Protein 4S3I (pdb70)

Nearest PDB structures (foldseek):
  5fxt-assembly1_A  TM=1.000E+00  e=2.905E-71  Helicobacter pylori 26695
  5fve-assembly1_A-2  TM=1.001E+00  e=8.402E-70  Helicobacter pylori 26695
  5g48-assembly2_A-3  TM=9.971E-01  e=5.747E-70  Helicobacter pylori 26695
  5frq-assembly1_B  TM=9.835E-01  e=3.473E-67  Helicobacter pylori 26695
  5frq-assembly1_A  TM=9.800E-01  e=6.358E-65  Helicobacter pylori 26695

Organism: Helicobacter pylori (strain ATCC 700392 / 26695) (NCBI:txid85962)

Radius of gyration: 34.5 Å; Cα contacts (8 Å, |Δi|>4): 1762; chains: 2; bounding box: 101×68×100 Å

CATH classification: 3.10.150.10

Foldseek 3Di:
DKFKAFLVQVLVVLVLQCLQAPCPDQVDCSQKWKWWDDDQKIWTKHHDPFKIKIFIDGTPGDDDTDIWMFRSVVVNVVSVPDDRDMWMWDDDVQWIWIDDVPDIDITGTDDCVVPDDDDDDDFQKKFWFAFQAVLLLLVLALVAACLVDPDQQLQFWKWKAQQVQQKTKIWHHDVQKIKIFIHGPTNMDGNDRIDMFTGGSSVSVSCNVPDGGGWMWTDRNAKIWIDDPTMIIMGGTGDDDDDPPVVQDDPAFPFKDKFFLVVLLVQLVQQVVFAQKWKWKDDFFKIKIKHDHGDPPDITIDMDTRPRTGPHPDIDIAMAGSVVSNSQSVSADERIWMWTHHHNQDKIKIWYDPQVDDDDRHTTMMMIGGTDDD/DKFKAFLVQVLVVLVLQCLQAPCPDQVDCSQKWKWWDDPQKIWTKHHDPFKIKIFIDGTPGDDDTDIWMFRSVVVNVVSVPDDRDMWMWDDDPQWIWIDDVPDIDITGTDDCVVPDDDDDDDFQKKFWFAFQAPLLLLVLALVAACLVQPDQQLQFWKWKAAQVQQKTKIWHHDVQKIKIFIHGPTNMDGNDRMDMFTGGSSVSVSCNVPDGGGWMWTHRNAKIWIDDPTMIIMGGTGDDDDPPPVVQDDPAFPFKDKFFLVVLLVQLVQQVVFAQKWKWKDDQFKIKIKHDHGDDVDITIDMDTRPHTGPHPDIAIAMAGSVVVNSQSVSADARIWMWTHHHNQGKIKIWYDPQVDDDDRHTTMMMIGGTDDD

GO terms:
  GO:0042802 identical protein binding (F, IPI)
  GO:0005515 protein binding (F, IPI)

Sequence (748 aa):
MKISVSKNDLENALRYLQAFLDKKDASSIASHIHLEVIKEKLFLKASDSDIGLKSYIFTQSSDKEGVGTINGKKFLDIISCLKDSNIILETKDDSLAIKQNNKSSFKLPMFDADEFPEFPVIDPKVSIEVNAPFLVDAFKKIAPVIEQTSHKRELAGILMQFDQKHQTLSVVGTDTKRLSYTQLEKISIHSTEEDISCILPKRALLEILKLFYENFSFKSDGMLAVIENEMHTFFTKLIDGNYPDYQKILPKEYISSFTLGKEEFKESIKLCSSLSSTIKLTLEKNNALFESLDSEHSETAKTSVEIEKGLDIEKAFHLGVNAKFFLEALNALGTTQFVLRCNEPSSPFLIQESLDEKQSHLNAKISTLMMPITLMKISVSKNDLENALRYLQAFLDKKDASSIASHIHLEVIKEKLFLKASDSDIGLKSYIFTQSSDKEGVGTINGKKFLDIISCLKDSNIILETKDDSLAIKQNNKSSFKLPMFDADEFPEFPVIDPKVSIEVNAPFLVDAFKKIAPVIEQTSHKRELAGILMQFDQKHQTLSVVGTDTKRLSYTQLEKISIHSTEEDISCILPKRALLEILKLFYENFSFKSDGMLAVIENEMHTFFTKLIDGNYPDYQKILPKEYISSFTLGKEEFKESIKLCSSLSSTIKLTLEKNNALFESLDSEHSETAKTSVEIEKGLDIEKAFHLGVNAKFFLEALNALGTTQFVLRCNEPSSPFLIQESLDEKQSHLNAKISTLMMPITL

Structure (mmCIF, N/CA/C/O backbone):
data_4S3I
#
_entry.id   4S3I
#
_cell.length_a   82.502
_cell.length_b   65.474
_cell.length_c   88.900
_cell.angle_alpha   90.00
_cell.angle_beta   116.03
_cell.angle_gamma   90.00
#
_symmetry.space_group_name_H-M   'P 1 2 1'
#
loop_
_entity.id
_entity.type
_entity.pdbx_description
1 polymer 'DNA polymerase III subunit beta'
2 water water
#
loop_
_atom_site.group_PDB
_atom_site.id
_atom_site.type_symbol
_atom_site.label_atom_id
_atom_site.label_alt_id
_atom_site.label_comp_id
_atom_site.label_asym_id
_atom_site.label_entity_id
_atom_site.label_seq_id
_atom_site.pdbx_PDB_ins_code
_atom_site.Cartn_x
_atom_site.Cartn_y
_atom_site.Cartn_z
_atom_site.occupancy
_atom_site.B_iso_or_equiv
_atom_site.auth_seq_id
_atom_site.auth_comp_id
_atom_site.auth_asym_id
_atom_site.auth_atom_id
_atom_site.pdbx_PDB_model_num
ATOM 1 N N . MET A 1 3 ? 74.011 65.606 -22.816 1.00 36.43 1 MET A N 1
ATOM 2 C CA . MET A 1 3 ? 73.505 64.474 -22.041 1.00 34.88 1 MET A CA 1
ATOM 3 C C . MET A 1 3 ? 72.691 63.527 -22.906 1.00 38.65 1 MET A C 1
ATOM 4 O O . MET A 1 3 ? 71.920 63.967 -23.755 1.00 34.71 1 MET A O 1
ATOM 9 N N . LYS A 1 4 ? 72.832 62.227 -22.674 1.00 35.87 2 LYS A N 1
ATOM 10 C CA . LYS A 1 4 ? 71.972 61.253 -23.348 1.00 35.62 2 LYS A CA 1
ATOM 11 C C . LYS A 1 4 ? 71.958 59.941 -22.562 1.00 35.03 2 LYS A C 1
ATOM 12 O O . LYS A 1 4 ? 73.002 59.284 -22.398 1.00 37.44 2 LYS A O 1
ATOM 18 N N . ILE A 1 5 ? 70.787 59.588 -22.042 1.00 34.35 3 ILE A N 1
ATOM 19 C CA . ILE A 1 5 ? 70.615 58.401 -21.222 1.00 34.32 3 ILE A CA 1
ATOM 20 C C . ILE A 1 5 ? 69.216 57.820 -21.420 1.00 34.07 3 ILE A C 1
ATOM 21 O O . ILE A 1 5 ? 68.343 58.458 -22.019 1.00 33.83 3 ILE A O 1
ATOM 26 N N . SER A 1 6 ? 68.989 56.622 -20.887 1.00 34.18 4 SER A N 1
ATOM 27 C CA . SER A 1 6 ? 67.637 56.109 -20.756 1.00 37.01 4 SER A CA 1
ATOM 28 C C . SER A 1 6 ? 67.473 55.711 -19.310 1.00 35.04 4 SER A C 1
ATOM 29 O O . SER A 1 6 ? 68.441 55.266 -18.673 1.00 36.80 4 SER A O 1
ATOM 32 N N . VAL A 1 7 ? 66.269 55.899 -18.775 1.00 33.07 5 VAL A N 1
ATOM 33 C CA . VAL A 1 7 ? 65.988 55.547 -17.392 1.00 32.72 5 VAL A CA 1
ATOM 34 C C . VAL A 1 7 ? 64.658 54.827 -17.268 1.00 33.70 5 VAL A C 1
ATOM 35 O O . VAL A 1 7 ? 63.842 54.823 -18.197 1.00 35.40 5 VAL A O 1
ATOM 39 N N . SER A 1 8 ? 64.446 54.224 -16.106 1.00 32.48 6 SER A N 1
ATOM 40 C CA . SER A 1 8 ? 63.184 53.587 -15.796 1.00 33.17 6 SER A CA 1
ATOM 41 C C . SER A 1 8 ? 62.147 54.657 -15.455 1.00 35.44 6 SER A C 1
ATOM 42 O O . SER A 1 8 ? 62.411 55.555 -14.653 1.00 37.90 6 SER A O 1
ATOM 45 N N . LYS A 1 9 ? 60.969 54.551 -16.060 1.00 36.63 7 LYS A N 1
ATOM 46 C CA . LYS A 1 9 ? 59.882 55.497 -15.823 1.00 31.29 7 LYS A CA 1
ATOM 47 C C . LYS A 1 9 ? 59.539 55.601 -14.338 1.00 30.79 7 LYS A C 1
ATOM 48 O O . LYS A 1 9 ? 59.422 56.696 -13.785 1.00 30.30 7 LYS A O 1
ATOM 54 N N . ASN A 1 10 ? 59.370 54.458 -13.685 1.00 30.96 8 ASN A N 1
ATOM 55 C CA . ASN A 1 10 ? 58.978 54.473 -12.282 1.00 38.18 8 ASN A CA 1
ATOM 56 C C . ASN A 1 10 ? 60.058 55.009 -11.344 1.00 34.42 8 ASN A C 1
ATOM 57 O O . ASN A 1 10 ? 59.744 55.703 -10.370 1.00 33.70 8 ASN A O 1
ATOM 62 N N . ASP A 1 11 ? 61.318 54.691 -11.629 1.00 32.74 9 ASP A N 1
ATOM 63 C CA . ASP A 1 11 ? 62.430 55.242 -10.860 1.00 30.38 9 ASP A CA 1
ATOM 64 C C . ASP A 1 11 ? 62.439 56.761 -10.999 1.00 29.98 9 ASP A C 1
ATOM 65 O O . ASP A 1 11 ? 62.558 57.501 -10.020 1.00 29.61 9 ASP A O 1
ATOM 70 N N . LEU A 1 12 ? 62.308 57.217 -12.234 1.00 30.14 10 LEU A N 1
ATOM 71 C CA . LEU A 1 12 ? 62.345 58.650 -12.516 1.00 29.90 10 LEU A CA 1
ATOM 72 C C . LEU A 1 12 ? 61.167 59.348 -11.828 1.00 29.43 10 LEU A C 1
ATOM 73 O O . LEU A 1 12 ? 61.350 60.339 -11.111 1.00 29.16 10 LEU A O 1
ATOM 78 N N . GLU A 1 13 ? 59.965 58.812 -12.020 1.00 29.41 11 GLU A N 1
ATOM 79 C CA . GLU A 1 13 ? 58.763 59.422 -11.447 1.00 29.06 11 GLU A CA 1
ATOM 80 C C . GLU A 1 13 ? 58.875 59.541 -9.928 1.00 28.68 11 GLU A C 1
ATOM 81 O O . GLU A 1 13 ? 58.620 60.606 -9.358 1.00 28.40 11 GLU A O 1
ATOM 87 N N . ASN A 1 14 ? 59.274 58.453 -9.276 1.00 28.74 12 ASN A N 1
ATOM 88 C CA . ASN A 1 14 ? 59.505 58.477 -7.836 1.00 33.58 12 ASN A CA 1
ATOM 89 C C . ASN A 1 14 ? 60.510 59.549 -7.413 1.00 28.48 12 ASN A C 1
ATOM 90 O O . ASN A 1 14 ? 60.263 60.305 -6.469 1.00 29.34 12 ASN A O 1
ATOM 95 N N . ALA A 1 15 ? 61.639 59.619 -8.107 1.00 28.67 13 ALA A N 1
ATOM 96 C CA . ALA A 1 15 ? 62.627 60.638 -7.784 1.00 28.70 13 ALA A CA 1
ATOM 97 C C . ALA A 1 15 ? 62.030 62.045 -7.927 1.00 28.51 13 ALA A C 1
ATOM 98 O O . ALA A 1 15 ? 62.230 62.907 -7.069 1.00 28.39 13 ALA A O 1
ATOM 100 N N . LEU A 1 16 ? 61.286 62.269 -9.005 1.00 28.88 14 LEU A N 1
ATOM 101 C CA . LEU A 1 16 ? 60.677 63.579 -9.242 1.00 28.51 14 LEU A CA 1
ATOM 102 C C . LEU A 1 16 ? 59.638 63.932 -8.179 1.00 28.17 14 LEU A C 1
ATOM 103 O O . LEU A 1 16 ? 59.499 65.100 -7.787 1.00 28.15 14 LEU A O 1
ATOM 108 N N . ARG A 1 17 ? 58.913 62.927 -7.706 1.00 27.97 15 ARG A N 1
ATOM 109 C CA . ARG A 1 17 ? 57.907 63.187 -6.677 1.00 28.00 15 ARG A CA 1
ATOM 110 C C . ARG A 1 17 ? 58.530 63.742 -5.399 1.00 27.52 15 ARG A C 1
ATOM 111 O O . ARG A 1 17 ? 58.035 64.720 -4.830 1.00 30.11 15 ARG A O 1
ATOM 119 N N . TYR A 1 18 ? 59.629 63.137 -4.968 1.00 27.58 16 TYR A N 1
ATOM 120 C CA . TYR A 1 18 ? 60.318 63.604 -3.775 1.00 27.53 16 TYR A CA 1
ATOM 121 C C . TYR A 1 18 ? 60.829 65.016 -3.930 1.00 31.70 16 TYR A C 1
ATOM 122 O O . TYR A 1 18 ? 60.894 65.767 -2.960 1.00 28.52 16 TYR A O 1
ATOM 131 N N . LEU A 1 19 ? 61.213 65.369 -5.152 1.00 28.02 17 LEU A N 1
ATOM 132 C CA . LEU A 1 19 ? 61.870 66.644 -5.392 1.00 28.35 17 LEU A CA 1
ATOM 133 C C . LEU A 1 19 ? 60.909 67.827 -5.456 1.00 28.38 17 LEU A C 1
ATOM 134 O O . LEU A 1 19 ? 61.336 68.977 -5.353 1.00 28.70 17 LEU A O 1
ATOM 139 N N . GLN A 1 20 ? 59.617 67.549 -5.617 1.00 28.13 18 GLN A N 1
ATOM 140 C CA . GLN A 1 20 ? 58.640 68.622 -5.820 1.00 28.26 18 GLN A CA 1
ATOM 141 C C . GLN A 1 20 ? 58.641 69.615 -4.659 1.00 40.36 18 GLN A C 1
ATOM 142 O O . GLN A 1 20 ? 58.525 70.821 -4.866 1.00 29.40 18 GLN A O 1
ATOM 148 N N . ALA A 1 21 ? 58.819 69.109 -3.440 1.00 28.07 19 ALA A N 1
ATOM 149 C CA . ALA A 1 21 ? 58.703 69.949 -2.250 1.00 32.35 19 ALA A CA 1
ATOM 150 C C . ALA A 1 21 ? 59.826 70.961 -2.130 1.00 32.66 19 ALA A C 1
ATOM 151 O O . ALA A 1 21 ? 59.766 71.872 -1.302 1.00 29.78 19 ALA A O 1
ATOM 153 N N . PHE A 1 22 ? 60.862 70.801 -2.950 1.00 31.76 20 PHE A N 1
ATOM 154 C CA . PHE A 1 22 ? 62.039 71.656 -2.858 1.00 29.39 20 PHE A CA 1
ATOM 155 C C . PHE A 1 22 ? 62.108 72.662 -3.994 1.00 33.06 20 PHE A C 1
ATOM 156 O O . PHE A 1 22 ? 63.134 73.305 -4.191 1.00 32.33 20 PHE A O 1
ATOM 164 N N . LEU A 1 23 ? 61.012 72.792 -4.732 1.00 35.53 21 LEU A N 1
ATOM 165 C CA . LEU A 1 23 ? 60.937 73.740 -5.839 1.00 33.06 21 LEU A CA 1
ATOM 166 C C . LEU A 1 23 ? 59.966 74.855 -5.502 1.00 33.08 21 LEU A C 1
ATOM 167 O O . LEU A 1 23 ? 58.924 74.613 -4.883 1.00 30.24 21 LEU A O 1
ATOM 172 N N . ASP A 1 24 ? 60.294 76.071 -5.914 1.00 31.27 22 ASP A N 1
ATOM 173 C CA . ASP A 1 24 ? 59.313 77.134 -5.901 1.00 31.70 22 ASP A CA 1
ATOM 174 C C . ASP A 1 24 ? 58.623 77.065 -7.254 1.00 32.51 22 ASP A C 1
ATOM 175 O O . ASP A 1 24 ? 59.181 77.507 -8.261 1.00 32.19 22 ASP A O 1
ATOM 180 N N . LYS A 1 25 ? 57.428 76.485 -7.280 1.00 31.34 23 LYS A N 1
ATOM 181 C CA . LYS A 1 25 ? 56.819 76.050 -8.537 1.00 31.29 23 LYS A CA 1
ATOM 182 C C . LYS A 1 25 ? 56.009 77.102 -9.298 1.00 33.21 23 LYS A C 1
ATOM 183 O O . LYS A 1 25 ? 55.722 76.914 -10.481 1.00 32.07 23 LYS A O 1
ATOM 189 N N . LYS A 1 26 ? 55.653 78.204 -8.641 1.00 32.46 24 LYS A N 1
ATOM 190 C CA . LYS A 1 26 ? 54.680 79.144 -9.219 1.00 36.64 24 LYS A CA 1
ATOM 191 C C . LYS A 1 26 ? 55.220 79.993 -10.359 1.00 37.38 24 LYS A C 1
ATOM 192 O O . LYS A 1 26 ? 54.498 80.291 -11.313 1.00 34.28 24 LYS A O 1
ATOM 198 N N . ASP A 1 27 ? 56.485 80.382 -10.257 1.00 34.10 25 ASP A N 1
ATOM 199 C CA . ASP A 1 27 ? 57.122 81.142 -11.329 1.00 34.81 25 ASP A CA 1
ATOM 200 C C . ASP A 1 27 ? 58.058 80.204 -12.092 1.00 34.35 25 ASP A C 1
ATOM 201 O O . ASP A 1 27 ? 59.183 79.955 -11.673 1.00 34.18 25 ASP A O 1
ATOM 206 N N . ALA A 1 28 ? 57.575 79.680 -13.213 1.00 34.21 26 ALA A N 1
ATOM 207 C CA . ALA A 1 28 ? 58.343 78.704 -13.985 1.00 33.79 26 ALA A CA 1
ATOM 208 C C . ALA A 1 28 ? 59.503 79.353 -14.723 1.00 34.39 26 ALA A C 1
ATOM 209 O O . ALA A 1 28 ? 60.369 78.658 -15.236 1.00 34.14 26 ALA A O 1
ATOM 211 N N . SER A 1 29 ? 59.521 80.679 -14.782 1.00 35.24 27 SER A N 1
ATOM 212 C CA . SER A 1 29 ? 60.611 81.381 -15.452 1.00 35.92 27 SER A CA 1
ATOM 213 C C . SER A 1 29 ? 61.851 81.529 -14.545 1.00 35.99 27 SER A C 1
ATOM 214 O O . SER A 1 29 ? 62.907 82.012 -14.981 1.00 36.55 27 SER A O 1
ATOM 217 N N . SER A 1 30 ? 61.726 81.107 -13.287 1.00 35.48 28 SER A N 1
ATOM 218 C CA . SER A 1 30 ? 62.843 81.199 -12.334 1.00 35.57 28 SER A CA 1
ATOM 219 C C . SER A 1 30 ? 63.544 79.858 -12.170 1.00 34.80 28 SER A C 1
ATOM 220 O O . SER A 1 30 ? 62.886 78.818 -12.107 1.00 34.03 28 SER A O 1
ATOM 223 N N . ILE A 1 31 ? 64.872 79.886 -12.053 1.00 35.09 29 ILE A N 1
ATOM 224 C CA . ILE A 1 31 ? 65.622 78.647 -11.874 1.00 34.50 29 ILE A CA 1
ATOM 225 C C . ILE A 1 31 ? 65.228 77.946 -10.570 1.00 33.83 29 ILE A C 1
ATOM 226 O O . ILE A 1 31 ? 65.459 76.758 -10.415 1.00 33.23 29 ILE A O 1
ATOM 231 N N . ALA A 1 32 ? 64.611 78.678 -9.642 1.00 34.00 30 ALA A N 1
ATOM 232 C CA . ALA A 1 32 ? 64.108 78.044 -8.407 1.00 33.37 30 ALA A CA 1
ATOM 233 C C . ALA A 1 32 ? 63.021 77.005 -8.679 1.00 32.57 30 ALA A C 1
ATOM 234 O O . ALA A 1 32 ? 62.709 76.184 -7.808 1.00 31.98 30 ALA A O 1
ATOM 236 N N . SER A 1 33 ? 62.421 77.058 -9.868 1.00 32.63 31 SER A N 1
ATOM 237 C CA . SER A 1 33 ? 61.411 76.073 -10.258 1.00 32.01 31 SER A CA 1
ATOM 238 C C . SER A 1 33 ? 62.029 74.858 -10.960 1.00 31.64 31 SER A C 1
ATOM 239 O O . SER A 1 33 ? 61.306 73.951 -11.413 1.00 31.22 31 SER A O 1
ATOM 242 N N . HIS A 1 34 ? 63.362 74.849 -11.049 1.00 31.90 32 HIS A N 1
ATOM 243 C CA . HIS A 1 34 ? 64.088 73.861 -11.844 1.00 31.76 32 HIS A CA 1
ATOM 244 C C . HIS A 1 34 ? 64.870 72.825 -11.031 1.00 31.42 32 HIS A C 1
ATOM 245 O O . HIS A 1 34 ? 65.407 73.122 -9.958 1.00 31.52 32 HIS A O 1
ATOM 252 N N . ILE A 1 35 ? 64.950 71.622 -11.592 1.00 31.11 33 ILE A N 1
ATOM 253 C CA . ILE A 1 35 ? 65.784 70.556 -11.070 1.00 30.94 33 ILE A CA 1
ATOM 254 C C . ILE A 1 35 ? 67.085 70.492 -11.878 1.00 31.42 33 ILE A C 1
ATOM 255 O O . ILE A 1 35 ? 67.058 70.509 -13.112 1.00 31.60 33 ILE A O 1
ATOM 260 N N . HIS A 1 36 ? 68.218 70.440 -11.175 1.00 31.68 34 HIS A N 1
ATOM 261 C CA . HIS A 1 36 ? 69.525 70.281 -11.809 1.00 32.19 34 HIS A CA 1
ATOM 262 C C . HIS A 1 36 ? 69.733 68.789 -12.094 1.00 31.96 34 HIS A C 1
ATOM 263 O O . HIS A 1 36 ? 69.452 67.923 -11.244 1.00 31.58 34 HIS A O 1
ATOM 270 N N . LEU A 1 37 ? 70.211 68.483 -13.294 1.00 32.26 35 LEU A N 1
ATOM 271 C CA . LEU A 1 37 ? 70.433 67.095 -13.690 1.00 32.18 35 LEU A CA 1
ATOM 272 C C . LEU A 1 37 ? 71.915 66.903 -13.976 1.00 32.81 35 LEU A C 1
ATOM 273 O O . LEU A 1 37 ? 72.555 67.776 -14.571 1.00 33.30 35 LEU A O 1
ATOM 278 N N . GLU A 1 38 ? 72.462 65.763 -13.562 1.00 32.88 36 GLU A N 1
ATOM 279 C CA . GLU A 1 38 ? 73.857 65.447 -13.873 1.00 33.56 36 GLU A CA 1
ATOM 280 C C . GLU A 1 38 ? 74.038 63.958 -14.121 1.00 33.63 36 GLU A C 1
ATOM 281 O O . GLU A 1 38 ? 73.673 63.134 -13.280 1.00 33.34 36 GLU A O 1
ATOM 287 N N . VAL A 1 39 ? 74.587 63.611 -15.282 1.00 34.55 37 VAL A N 1
ATOM 288 C CA . VAL A 1 39 ? 74.852 62.208 -15.576 1.00 34.32 37 VAL A CA 1
ATOM 289 C C . VAL A 1 39 ? 76.325 61.954 -15.308 1.00 35.08 37 VAL A C 1
ATOM 290 O O . VAL A 1 39 ? 77.187 62.589 -15.913 1.00 39.62 37 VAL A O 1
ATOM 294 N N . ILE A 1 40 ? 76.600 61.051 -14.370 1.00 40.50 38 ILE A N 1
ATOM 295 C CA . ILE A 1 40 ? 77.964 60.661 -14.030 1.00 47.67 38 ILE A CA 1
ATOM 296 C C . ILE A 1 40 ? 78.057 59.139 -14.009 1.00 43.09 38 ILE A C 1
ATOM 297 O O . ILE A 1 40 ? 77.458 58.493 -13.143 1.00 37.74 38 ILE A O 1
ATOM 302 N N . LYS A 1 41 ? 78.805 58.575 -14.955 1.00 37.67 39 LYS A N 1
ATOM 303 C CA . LYS A 1 41 ? 78.908 57.122 -15.094 1.00 51.06 39 LYS A CA 1
ATOM 304 C C . LYS A 1 41 ? 77.520 56.500 -15.244 1.00 54.48 39 LYS A C 1
ATOM 305 O O . LYS A 1 41 ? 76.771 56.864 -16.153 1.00 61.25 39 LYS A O 1
ATOM 311 N N . GLU A 1 42 ? 77.158 55.583 -14.359 1.00 52.63 40 GLU A N 1
ATOM 312 C CA . GLU A 1 42 ? 75.860 54.936 -14.504 1.00 58.10 40 GLU A CA 1
ATOM 313 C C . GLU A 1 42 ? 74.784 55.498 -13.576 1.00 46.19 40 GLU A C 1
ATOM 314 O O . GLU A 1 42 ? 73.807 54.810 -13.280 1.00 43.06 40 GLU A O 1
ATOM 320 N N . LYS A 1 43 ? 74.958 56.740 -13.124 1.00 38.39 41 LYS A N 1
ATOM 321 C CA . LYS A 1 43 ? 73.947 57.394 -12.280 1.00 36.60 41 LYS A CA 1
ATOM 322 C C . LYS A 1 43 ? 73.416 58.677 -12.923 1.00 40.08 41 LYS A C 1
ATOM 323 O O . LYS A 1 43 ? 74.151 59.374 -13.637 1.00 34.19 41 LYS A O 1
ATOM 329 N N . LEU A 1 44 ? 72.137 58.971 -12.683 1.00 41.17 42 LEU A N 1
ATOM 330 C CA . LEU A 1 44 ? 71.575 60.301 -12.945 1.00 35.17 42 LEU A CA 1
ATOM 331 C C . LEU A 1 44 ? 71.275 60.942 -11.599 1.00 32.12 42 LEU A C 1
ATOM 332 O O . LEU A 1 44 ? 70.498 60.406 -10.816 1.00 31.73 42 LEU A O 1
ATOM 337 N N . PHE A 1 45 ? 71.912 62.070 -11.321 1.00 32.28 43 PHE A N 1
ATOM 338 C CA . PHE A 1 45 ? 71.647 62.816 -10.105 1.00 31.97 43 PHE A CA 1
ATOM 339 C C . PHE A 1 45 ? 70.663 63.932 -10.407 1.00 31.57 43 PHE A C 1
ATOM 340 O O . PHE A 1 45 ? 70.798 64.645 -11.405 1.00 31.78 43 PHE A O 1
ATOM 348 N N . LEU A 1 46 ? 69.686 64.078 -9.529 1.00 31.06 44 LEU A N 1
ATOM 349 C CA . LEU A 1 46 ? 68.670 65.103 -9.664 1.00 30.73 44 LEU A CA 1
ATOM 350 C C . LEU A 1 46 ? 68.704 65.891 -8.363 1.00 38.75 44 LEU A C 1
ATOM 351 O O . LEU A 1 46 ? 68.667 65.302 -7.275 1.00 35.19 44 LEU A O 1
ATOM 356 N N . LYS A 1 47 ? 68.830 67.211 -8.448 1.00 30.88 45 LYS A N 1
ATOM 357 C CA . LYS A 1 47 ? 68.839 67.991 -7.215 1.00 33.97 45 LYS A CA 1
ATOM 358 C C . LYS A 1 47 ? 68.051 69.290 -7.295 1.00 34.48 45 LYS A C 1
ATOM 359 O O . LYS A 1 47 ? 68.019 69.954 -8.332 1.00 33.15 45 LYS A O 1
ATOM 365 N N . ALA A 1 48 ? 67.398 69.619 -6.185 1.00 30.63 46 ALA A N 1
ATOM 366 C CA . ALA A 1 48 ? 66.636 70.855 -6.045 1.00 30.70 46 ALA A CA 1
ATOM 367 C C . ALA A 1 48 ? 66.983 71.457 -4.692 1.00 33.55 46 ALA A C 1
ATOM 368 O O . ALA A 1 48 ? 66.775 70.820 -3.653 1.00 31.01 46 ALA A O 1
ATOM 370 N N . SER A 1 49 ? 67.515 72.674 -4.697 1.00 31.55 47 SER A N 1
ATOM 371 C CA . SER A 1 49 ? 67.968 73.299 -3.460 1.00 39.86 47 SER A CA 1
ATOM 372 C C . SER A 1 49 ? 67.964 74.818 -3.553 1.00 47.60 47 SER A C 1
ATOM 373 O O . SER A 1 49 ? 67.960 75.389 -4.649 1.00 48.35 47 SER A O 1
ATOM 376 N N . ASP A 1 50 ? 67.962 75.466 -2.394 1.00 42.99 48 ASP A N 1
ATOM 377 C CA . ASP A 1 50 ? 68.252 76.889 -2.316 1.00 41.70 48 ASP A CA 1
ATOM 378 C C . ASP A 1 50 ? 69.196 77.104 -1.145 1.00 43.04 48 ASP A C 1
ATOM 379 O O . ASP A 1 50 ? 69.786 76.146 -0.645 1.00 47.32 48 ASP A O 1
ATOM 384 N N . SER A 1 51 ? 69.330 78.344 -0.697 1.00 41.55 49 SER A N 1
ATOM 385 C CA . SER A 1 51 ? 70.195 78.656 0.439 1.00 52.73 49 SER A CA 1
ATOM 386 C C . SER A 1 51 ? 69.742 77.961 1.734 1.00 53.78 49 SER A C 1
ATOM 387 O O . SER A 1 51 ? 70.557 77.680 2.614 1.00 56.64 49 SER A O 1
ATOM 390 N N . ASP A 1 52 ? 68.447 77.675 1.841 1.00 45.89 50 ASP A N 1
ATOM 391 C CA . ASP A 1 52 ? 67.863 77.244 3.108 1.00 47.46 50 ASP A CA 1
ATOM 392 C C . ASP A 1 52 ? 67.701 75.726 3.255 1.00 44.19 50 ASP A C 1
ATOM 393 O O . ASP A 1 52 ? 67.769 75.188 4.363 1.00 39.34 50 ASP A O 1
ATOM 398 N N . ILE A 1 53 ? 67.471 75.039 2.141 1.00 32.49 51 ILE A N 1
ATOM 399 C CA . ILE A 1 53 ? 67.122 73.624 2.187 1.00 31.67 51 ILE A CA 1
ATOM 400 C C . ILE A 1 53 ? 67.322 72.997 0.813 1.00 31.46 51 ILE A C 1
ATOM 401 O O . ILE A 1 53 ? 67.309 73.706 -0.202 1.00 31.76 51 ILE A O 1
ATOM 406 N N . GLY A 1 54 ? 67.505 71.678 0.766 1.00 31.02 52 GLY A N 1
ATOM 407 C CA . GLY A 1 54 ? 67.729 71.020 -0.504 1.00 30.89 52 GLY A CA 1
ATOM 408 C C . GLY A 1 54 ? 67.804 69.514 -0.439 1.00 30.45 52 GLY A C 1
ATOM 409 O O . GLY A 1 54 ? 68.052 68.926 0.623 1.00 30.38 52 GLY A O 1
ATOM 410 N N . LEU A 1 55 ? 67.576 68.892 -1.587 1.00 30.23 53 LEU A N 1
ATOM 411 C CA . LEU A 1 55 ? 67.595 67.446 -1.720 1.00 29.92 53 LEU A CA 1
ATOM 412 C C . LEU A 1 55 ? 68.394 67.088 -2.963 1.00 38.91 53 LEU A C 1
ATOM 413 O O . LEU A 1 55 ? 68.183 67.671 -4.035 1.00 31.82 53 LEU A O 1
ATOM 418 N N . LYS A 1 56 ? 69.313 66.137 -2.820 1.00 30.48 54 LYS A N 1
ATOM 419 C CA . LYS A 1 56 ? 70.031 65.581 -3.961 1.00 30.79 54 LYS A CA 1
ATOM 420 C C . LYS A 1 56 ? 69.810 64.071 -3.971 1.00 30.57 54 LYS A C 1
ATOM 421 O O . LYS A 1 56 ? 70.061 63.391 -2.971 1.00 31.60 54 LYS A O 1
ATOM 427 N N . SER A 1 57 ? 69.316 63.553 -5.089 1.00 30.42 55 SER A N 1
ATOM 428 C CA . SER A 1 57 ? 68.999 62.134 -5.207 1.00 30.29 55 SER A CA 1
ATOM 429 C C . SER A 1 57 ? 69.655 61.572 -6.455 1.00 33.31 55 SER A C 1
ATOM 430 O O . SER A 1 57 ? 70.110 62.330 -7.320 1.00 30.97 55 SER A O 1
ATOM 433 N N . TYR A 1 58 ? 69.697 60.248 -6.565 1.00 33.05 56 TYR A N 1
ATOM 434 C CA . TYR A 1 58 ? 70.122 59.633 -7.818 1.00 31.25 56 TYR A CA 1
ATOM 435 C C . TYR A 1 58 ? 69.245 58.445 -8.186 1.00 38.09 56 TYR A C 1
ATOM 436 O O . TYR A 1 58 ? 68.641 57.809 -7.315 1.00 32.46 56 TYR A O 1
ATOM 445 N N . ILE A 1 59 ? 69.183 58.154 -9.483 1.00 31.34 57 ILE A N 1
ATOM 446 C CA . ILE A 1 59 ? 68.697 56.868 -9.957 1.00 31.52 57 ILE A CA 1
ATOM 447 C C . ILE A 1 59 ? 69.756 56.295 -10.890 1.00 33.60 57 ILE A C 1
ATOM 448 O O . ILE A 1 59 ? 70.550 57.043 -11.472 1.00 32.47 57 ILE A O 1
ATOM 453 N N . PHE A 1 60 ? 69.780 54.970 -11.019 1.00 32.67 58 PHE A N 1
ATOM 454 C CA . PHE A 1 60 ? 70.698 54.330 -11.947 1.00 35.68 58 PHE A CA 1
ATOM 455 C C . PHE A 1 60 ? 70.131 54.496 -13.339 1.00 33.43 58 PHE A C 1
ATOM 456 O O . PHE A 1 60 ? 68.918 54.422 -13.528 1.00 35.30 58 PHE A O 1
ATOM 464 N N . THR A 1 61 ? 71.000 54.710 -14.315 1.00 33.90 59 THR A N 1
ATOM 465 C CA . THR A 1 61 ? 70.582 54.750 -15.710 1.00 39.68 59 THR A CA 1
ATOM 466 C C . THR A 1 61 ? 70.474 53.339 -16.284 1.00 45.20 59 THR A C 1
ATOM 467 O O . THR A 1 61 ? 71.245 52.450 -15.911 1.00 40.43 59 THR A O 1
ATOM 471 N N . GLN A 1 62 ? 69.511 53.141 -17.182 1.00 40.17 60 GLN A N 1
ATOM 472 C CA . GLN A 1 62 ? 69.394 51.891 -17.923 1.00 43.16 60 GLN A CA 1
ATOM 473 C C . GLN A 1 62 ? 70.457 51.826 -19.003 1.00 45.16 60 GLN A C 1
ATOM 474 O O . GLN A 1 62 ? 70.978 50.755 -19.319 1.00 50.68 60 GLN A O 1
ATOM 480 N N . SER A 1 63 ? 70.762 52.983 -19.579 1.00 41.24 61 SER A N 1
ATOM 481 C CA . SER A 1 63 ? 71.879 53.100 -20.498 1.00 43.63 61 SER A CA 1
ATOM 482 C C . SER A 1 63 ? 72.405 54.519 -20.413 1.00 48.83 61 SER A C 1
ATOM 483 O O . SER A 1 63 ? 71.721 55.420 -19.911 1.00 50.40 61 SER A O 1
ATOM 486 N N . SER A 1 64 ? 73.630 54.706 -20.886 1.00 38.46 62 SER A N 1
ATOM 487 C CA . SER A 1 64 ? 74.292 55.999 -20.814 1.00 41.25 62 SER A CA 1
ATOM 488 C C . SER A 1 64 ? 75.211 56.139 -22.019 1.00 46.53 62 SER A C 1
ATOM 489 O O . SER A 1 64 ? 76.151 55.359 -22.186 1.00 50.87 62 SER A O 1
ATOM 492 N N . ASP A 1 65 ? 74.934 57.126 -22.863 1.00 47.77 63 ASP A N 1
ATOM 493 C CA . ASP A 1 65 ? 75.713 57.327 -24.082 1.00 48.77 63 ASP A CA 1
ATOM 494 C C . ASP A 1 65 ? 76.568 58.574 -23.973 1.00 46.90 63 ASP A C 1
ATOM 495 O O . ASP A 1 65 ? 77.617 58.692 -24.615 1.00 47.69 63 ASP A O 1
ATOM 500 N N . LYS A 1 66 ? 76.108 59.515 -23.159 1.00 36.86 64 LYS A N 1
ATOM 501 C CA . LYS A 1 66 ? 76.752 60.822 -23.078 1.00 39.68 64 LYS A CA 1
ATOM 502 C C . LYS A 1 66 ? 76.536 61.449 -21.706 1.00 39.35 64 LYS A C 1
ATOM 503 O O . LYS A 1 66 ? 75.394 61.605 -21.256 1.00 36.45 64 LYS A O 1
ATOM 509 N N . GLU A 1 67 ? 77.639 61.795 -21.046 1.00 36.81 65 GLU A N 1
ATOM 510 C CA . GLU A 1 67 ? 77.605 62.400 -19.719 1.00 39.75 65 GLU A CA 1
ATOM 511 C C . GLU A 1 67 ? 77.591 63.931 -19.801 1.00 43.14 65 GLU A C 1
ATOM 512 O O . GLU A 1 67 ? 78.168 64.519 -20.719 1.00 36.89 65 GLU A O 1
ATOM 518 N N . GLY A 1 68 ? 76.927 64.571 -18.841 1.00 35.88 66 GLY A N 1
ATOM 519 C CA . GLY A 1 68 ? 76.858 66.023 -18.807 1.00 39.58 66 GLY A CA 1
ATOM 520 C C . GLY A 1 68 ? 75.797 66.534 -17.843 1.00 42.01 66 GLY A C 1
ATOM 521 O O . GLY A 1 68 ? 75.173 65.749 -17.120 1.00 34.72 66 GLY A O 1
ATOM 522 N N . VAL A 1 69 ? 75.584 67.850 -17.847 1.00 35.94 67 VAL A N 1
ATOM 523 C CA . VAL A 1 69 ? 74.650 68.480 -16.915 1.00 36.99 67 VAL A CA 1
ATOM 524 C C . VAL A 1 69 ? 73.593 69.294 -17.653 1.00 35.93 67 VAL A C 1
ATOM 525 O O . VAL A 1 69 ? 73.804 69.694 -18.799 1.00 34.87 67 VAL A O 1
ATOM 529 N N . GLY A 1 70 ? 72.470 69.549 -16.987 1.00 33.96 68 GLY A N 1
ATOM 530 C CA . GLY A 1 70 ? 71.404 70.385 -17.524 1.00 33.80 68 GLY A CA 1
ATOM 531 C C . GLY A 1 70 ? 70.404 70.715 -16.420 1.00 34.16 68 GLY A C 1
ATOM 532 O O . GLY A 1 70 ? 70.615 70.338 -15.269 1.00 33.11 68 GLY A O 1
ATOM 533 N N . THR A 1 71 ? 69.329 71.431 -16.753 1.00 33.19 69 THR A N 1
ATOM 534 C CA . THR A 1 71 ? 68.268 71.734 -15.778 1.00 32.77 69 THR A CA 1
ATOM 535 C C . THR A 1 71 ? 66.932 71.628 -16.472 1.00 34.02 69 THR A C 1
ATOM 536 O O . THR A 1 71 ? 66.866 71.732 -17.693 1.00 32.78 69 THR A O 1
ATOM 540 N N . ILE A 1 72 ? 65.863 71.467 -15.697 1.00 32.01 70 ILE A N 1
ATOM 541 C CA . ILE A 1 72 ? 64.532 71.351 -16.264 1.00 31.79 70 ILE A CA 1
ATOM 542 C C . ILE A 1 72 ? 63.505 71.735 -15.204 1.00 31.49 70 ILE A C 1
ATOM 543 O O . ILE A 1 72 ? 63.718 71.501 -14.008 1.00 31.22 70 ILE A O 1
ATOM 548 N N . ASN A 1 73 ? 62.408 72.346 -15.645 1.00 31.60 71 ASN A N 1
ATOM 549 C CA . ASN A 1 73 ? 61.297 72.663 -14.751 1.00 31.37 71 ASN A CA 1
ATOM 550 C C . ASN A 1 73 ? 60.762 71.387 -14.101 1.00 30.76 71 ASN A C 1
ATOM 551 O O . ASN A 1 73 ? 60.265 70.492 -14.787 1.00 30.61 71 ASN A O 1
ATOM 556 N N . GLY A 1 74 ? 60.876 71.303 -12.781 1.00 30.47 72 GLY A N 1
ATOM 557 C CA . GLY A 1 74 ? 60.536 70.080 -12.064 1.00 29.94 72 GLY A CA 1
ATOM 558 C C . GLY A 1 74 ? 59.066 69.700 -12.097 1.00 29.71 72 GLY A C 1
ATOM 559 O O . GLY A 1 74 ? 58.716 68.521 -12.133 1.00 29.43 72 GLY A O 1
ATOM 560 N N . LYS A 1 75 ? 58.190 70.695 -12.081 1.00 29.92 73 LYS A N 1
ATOM 561 C CA . LYS A 1 75 ? 56.755 70.391 -12.064 1.00 29.78 73 LYS A CA 1
ATOM 562 C C . LYS A 1 75 ? 56.291 69.860 -13.421 1.00 29.97 73 LYS A C 1
ATOM 563 O O . LYS A 1 75 ? 55.577 68.862 -13.498 1.00 29.78 73 LYS A O 1
ATOM 569 N N . LYS A 1 76 ? 56.704 70.532 -14.490 1.00 30.41 74 LYS A N 1
ATOM 570 C CA . LYS A 1 76 ? 56.375 70.079 -15.842 1.00 30.66 74 LYS A CA 1
ATOM 571 C C . LYS A 1 76 ? 56.969 68.694 -16.113 1.00 30.42 74 LYS A C 1
ATOM 572 O O . LYS A 1 76 ? 56.315 67.843 -16.701 1.00 30.46 74 LYS A O 1
ATOM 578 N N . PHE A 1 77 ? 58.214 68.497 -15.687 1.00 30.27 75 PHE A N 1
ATOM 579 C CA . PHE A 1 77 ? 58.924 67.228 -15.854 1.00 30.14 75 PHE A CA 1
ATOM 580 C C . PHE A 1 77 ? 58.097 66.112 -15.242 1.00 29.82 75 PHE A C 1
ATOM 581 O O . PHE A 1 77 ? 57.834 65.099 -15.880 1.00 29.92 75 PHE A O 1
ATOM 589 N N . LEU A 1 78 ? 57.662 66.298 -14.004 1.00 29.50 76 LEU A N 1
ATOM 590 C CA . LEU A 1 78 ? 56.862 65.266 -13.352 1.00 29.23 76 LEU A CA 1
ATOM 591 C C . LEU A 1 78 ? 55.493 65.120 -14.023 1.00 29.42 76 LEU A C 1
ATOM 592 O O . LEU A 1 78 ? 54.979 64.000 -14.170 1.00 29.44 76 LEU A O 1
ATOM 597 N N . ASP A 1 79 ? 54.897 66.232 -14.439 1.00 29.66 77 ASP A N 1
ATOM 598 C CA . ASP A 1 79 ? 53.581 66.142 -15.082 1.00 36.48 77 ASP A CA 1
ATOM 599 C C . ASP A 1 79 ? 53.661 65.274 -16.339 1.00 30.26 77 ASP A C 1
ATOM 600 O O . ASP A 1 79 ? 52.786 64.447 -16.583 1.00 30.41 77 ASP A O 1
ATOM 605 N N . ILE A 1 80 ? 54.729 65.459 -17.116 1.00 30.42 78 ILE A N 1
ATOM 606 C CA . ILE A 1 80 ? 54.957 64.648 -18.310 1.00 30.76 78 ILE A CA 1
ATOM 607 C C . ILE A 1 80 ? 55.192 63.171 -17.975 1.00 30.63 78 ILE A C 1
ATOM 608 O O . ILE A 1 80 ? 54.483 62.300 -18.469 1.00 30.90 78 ILE A O 1
ATOM 613 N N . ILE A 1 81 ? 56.187 62.892 -17.133 1.00 30.30 79 ILE A N 1
ATOM 614 C CA . ILE A 1 81 ? 56.525 61.512 -16.777 1.00 30.27 79 ILE A CA 1
ATOM 615 C C . ILE A 1 81 ? 55.329 60.736 -16.225 1.00 30.22 79 ILE A C 1
ATOM 616 O O . ILE A 1 81 ? 55.104 59.578 -16.592 1.00 30.52 79 ILE A O 1
ATOM 621 N N . SER A 1 82 ? 54.537 61.374 -15.366 1.00 29.93 80 SER A N 1
ATOM 622 C CA . SER A 1 82 ? 53.426 60.670 -14.724 1.00 29.89 80 SER A CA 1
ATOM 623 C C . SER A 1 82 ? 52.362 60.243 -15.741 1.00 32.02 80 SER A C 1
ATOM 624 O O . SER A 1 82 ? 51.546 59.357 -15.476 1.00 30.57 80 SER A O 1
ATOM 627 N N . CYS A 1 83 ? 52.382 60.863 -16.915 1.00 31.24 81 CYS A N 1
ATOM 628 C CA . CYS A 1 83 ? 51.397 60.535 -17.949 1.00 37.62 81 CYS A CA 1
ATOM 629 C C . CYS A 1 83 ? 51.918 59.536 -18.982 1.00 39.91 81 CYS A C 1
ATOM 630 O O . CYS A 1 83 ? 51.201 59.178 -19.915 1.00 41.00 81 CYS A O 1
ATOM 633 N N . LEU A 1 84 ? 53.157 59.086 -18.812 1.00 31.59 82 LEU A N 1
ATOM 634 C CA . LEU A 1 84 ? 53.784 58.206 -19.800 1.00 32.52 82 LEU A CA 1
ATOM 635 C C . LEU A 1 84 ? 53.500 56.731 -19.521 1.00 35.55 82 LEU A C 1
ATOM 636 O O . LEU A 1 84 ? 52.844 56.391 -18.534 1.00 32.18 82 LEU A O 1
ATOM 641 N N . LYS A 1 85 ? 53.967 55.855 -20.406 1.00 39.02 83 LYS A N 1
ATOM 642 C CA . LYS A 1 85 ? 53.766 54.421 -20.203 1.00 43.53 83 LYS A CA 1
ATOM 643 C C . LYS A 1 85 ? 54.815 53.897 -19.225 1.00 41.25 83 LYS A C 1
ATOM 644 O O . LYS A 1 85 ? 55.765 54.603 -18.891 1.00 40.73 83 LYS A O 1
ATOM 650 N N . ASP A 1 86 ? 54.639 52.666 -18.766 1.00 45.69 84 ASP A N 1
ATOM 651 C CA . ASP A 1 86 ? 55.640 52.022 -17.929 1.00 56.76 84 ASP A CA 1
ATOM 652 C C . ASP A 1 86 ? 56.649 51.301 -18.817 1.00 59.72 84 ASP A C 1
ATOM 653 O O . ASP A 1 86 ? 56.724 50.071 -18.834 1.00 68.11 84 ASP A O 1
ATOM 658 N N . SER A 1 87 ? 57.394 52.095 -19.579 1.00 46.74 85 SER A N 1
ATOM 659 C CA . SER A 1 87 ? 58.518 51.622 -20.375 1.00 50.42 85 SER A CA 1
ATOM 660 C C . SER A 1 87 ? 59.633 52.666 -20.258 1.00 46.82 85 SER A C 1
ATOM 661 O O . SER A 1 87 ? 59.387 53.795 -19.819 1.00 42.05 85 SER A O 1
ATOM 664 N N . ASN A 1 88 ? 60.853 52.297 -20.628 1.00 38.86 86 ASN A N 1
ATOM 665 C CA . ASN A 1 88 ? 61.994 53.177 -20.416 1.00 37.93 86 ASN A CA 1
ATOM 666 C C . ASN A 1 88 ? 61.877 54.524 -21.138 1.00 38.79 86 ASN A C 1
ATOM 667 O O . ASN A 1 88 ? 61.274 54.620 -22.207 1.00 33.87 86 ASN A O 1
ATOM 672 N N . ILE A 1 89 ? 62.482 55.552 -20.550 1.00 35.66 87 ILE A N 1
ATOM 673 C CA . ILE A 1 89 ? 62.415 56.912 -21.084 1.00 32.94 87 ILE A CA 1
ATOM 674 C C . ILE A 1 89 ? 63.785 57.419 -21.486 1.00 33.42 87 ILE A C 1
ATOM 675 O O . ILE A 1 89 ? 64.747 57.282 -20.735 1.00 34.53 87 ILE A O 1
ATOM 680 N N . ILE A 1 90 ? 63.869 58.008 -22.673 1.00 33.37 88 ILE A N 1
ATOM 681 C CA . ILE A 1 90 ? 65.104 58.593 -23.154 1.00 33.52 88 ILE A CA 1
ATOM 682 C C . ILE A 1 90 ? 65.171 60.079 -22.802 1.00 34.77 88 ILE A C 1
ATOM 683 O O . ILE A 1 90 ? 64.246 60.834 -23.099 1.00 34.68 88 ILE A O 1
ATOM 688 N N . LEU A 1 91 ? 66.265 60.498 -22.172 1.00 34.14 89 LEU A N 1
ATOM 689 C CA . LEU A 1 91 ? 66.493 61.913 -21.898 1.00 32.76 89 LEU A CA 1
ATOM 690 C C . LEU A 1 91 ? 67.723 62.352 -22.657 1.00 38.46 89 LEU A C 1
ATOM 691 O O . LEU A 1 91 ? 68.802 61.768 -22.500 1.00 33.52 89 LEU A O 1
ATOM 696 N N . GLU A 1 92 ? 67.570 63.365 -23.500 1.00 33.37 90 GLU A N 1
ATOM 697 C CA . GLU A 1 92 ? 68.687 63.804 -24.326 1.00 33.87 90 GLU A CA 1
ATOM 698 C C . GLU A 1 92 ? 68.687 65.316 -24.496 1.00 35.18 90 GLU A C 1
ATOM 699 O O . GLU A 1 92 ? 67.679 65.896 -24.886 1.00 34.39 90 GLU A O 1
ATOM 705 N N . THR A 1 93 ? 69.815 65.958 -24.219 1.00 34.15 91 THR A N 1
ATOM 706 C CA . THR A 1 93 ? 69.883 67.400 -24.392 1.00 42.23 91 THR A CA 1
ATOM 707 C C . THR A 1 93 ? 70.052 67.738 -25.864 1.00 55.54 91 THR A C 1
ATOM 708 O O . THR A 1 93 ? 70.668 66.993 -26.628 1.00 58.47 91 THR A O 1
ATOM 712 N N . LYS A 1 94 ? 69.485 68.871 -26.249 1.00 55.95 92 LYS A N 1
ATOM 713 C CA . LYS A 1 94 ? 69.600 69.377 -27.599 1.00 62.95 92 LYS A CA 1
ATOM 714 C C . LYS A 1 94 ? 69.646 70.889 -27.448 1.00 59.68 92 LYS A C 1
ATOM 715 O O . LYS A 1 94 ? 68.640 71.502 -27.111 1.00 58.78 92 LYS A O 1
ATOM 721 N N . ASP A 1 95 ? 70.820 71.475 -27.667 1.00 67.00 93 ASP A N 1
ATOM 722 C CA . ASP A 1 95 ? 71.099 72.885 -27.333 1.00 73.84 93 ASP A CA 1
ATOM 723 C C . ASP A 1 95 ? 70.690 73.329 -25.901 1.00 67.11 93 ASP A C 1
ATOM 724 O O . ASP A 1 95 ? 71.257 72.863 -24.907 1.00 66.28 93 ASP A O 1
ATOM 729 N N . ASP A 1 96 ? 69.719 74.232 -25.820 1.00 60.90 94 ASP A N 1
ATOM 730 C CA . ASP A 1 96 ? 69.272 74.851 -24.581 1.00 60.47 94 ASP A CA 1
ATOM 731 C C . ASP A 1 96 ? 68.015 74.115 -24.123 1.00 48.52 94 ASP A C 1
ATOM 732 O O . ASP A 1 96 ? 67.179 74.666 -23.410 1.00 35.12 94 ASP A O 1
ATOM 737 N N . SER A 1 97 ? 67.873 72.865 -24.550 1.00 35.31 95 SER A N 1
ATOM 738 C CA . SER A 1 97 ? 66.595 72.184 -24.429 1.00 37.59 95 SER A CA 1
ATOM 739 C C . SER A 1 97 ? 66.784 70.723 -24.046 1.00 34.00 95 SER A C 1
ATOM 740 O O . SER A 1 97 ? 67.754 70.087 -24.476 1.00 34.19 95 SER A O 1
ATOM 743 N N . LEU A 1 98 ? 65.880 70.202 -23.224 1.00 33.48 96 LEU A N 1
ATOM 744 C CA . LEU A 1 98 ? 65.919 68.792 -22.859 1.00 33.12 96 LEU A CA 1
ATOM 745 C C . LEU A 1 98 ? 64.829 68.044 -23.610 1.00 38.80 96 LEU A C 1
ATOM 746 O O . LEU A 1 98 ? 63.645 68.401 -23.511 1.00 32.90 96 LEU A O 1
ATOM 751 N N . ALA A 1 99 ? 65.208 67.002 -24.348 1.00 33.21 97 ALA A N 1
ATOM 752 C CA . ALA A 1 99 ? 64.213 66.187 -25.056 1.00 33.24 97 ALA A CA 1
ATOM 753 C C . ALA A 1 99 ? 63.850 64.958 -24.235 1.00 32.89 97 ALA A C 1
ATOM 754 O O . ALA A 1 99 ? 64.724 64.319 -23.642 1.00 32.82 97 ALA A O 1
ATOM 756 N N . ILE A 1 100 ? 62.563 64.627 -24.197 1.00 32.74 98 ILE A N 1
ATOM 757 C CA . ILE A 1 100 ? 62.109 63.433 -23.498 1.00 32.50 98 ILE A CA 1
ATOM 758 C C . ILE A 1 100 ? 61.390 62.531 -24.496 1.00 40.60 98 ILE A C 1
ATOM 759 O O . ILE A 1 100 ? 60.442 62.971 -25.147 1.00 38.91 98 ILE A O 1
ATOM 764 N N . LYS A 1 101 ? 61.822 61.277 -24.623 1.00 33.24 99 LYS A N 1
ATOM 765 C CA . LYS A 1 101 ? 61.204 60.387 -25.610 1.00 36.57 99 LYS A CA 1
ATOM 766 C C . LYS A 1 101 ? 60.807 59.063 -24.997 1.00 37.09 99 LYS A C 1
ATOM 767 O O . LYS A 1 101 ? 61.534 58.495 -24.177 1.00 33.41 99 LYS A O 1
ATOM 773 N N . GLN A 1 102 ? 59.634 58.584 -25.384 1.00 33.80 100 GLN A N 1
ATOM 774 C CA . GLN A 1 102 ? 59.214 57.241 -25.039 1.00 34.02 100 GLN A CA 1
ATOM 775 C C . GLN A 1 102 ? 58.404 56.746 -26.221 1.00 39.28 100 GLN A C 1
ATOM 776 O O . GLN A 1 102 ? 57.243 57.126 -26.375 1.00 34.71 100 GLN A O 1
ATOM 782 N N . ASN A 1 103 ? 59.041 55.940 -27.068 1.00 38.31 101 ASN A N 1
ATOM 783 C CA A ASN A 1 103 ? 58.389 55.365 -28.234 0.37 38.06 101 ASN A CA 1
ATOM 784 C CA B ASN A 1 103 ? 58.398 55.365 -28.249 0.63 37.51 101 ASN A CA 1
ATOM 785 C C . ASN A 1 103 ? 57.763 56.427 -29.135 1.00 36.13 101 ASN A C 1
ATOM 786 O O . ASN A 1 103 ? 58.473 57.221 -29.753 1.00 36.10 101 ASN A O 1
ATOM 795 N N . LYS A 1 104 ? 56.431 56.454 -29.188 1.00 36.28 102 LYS A N 1
ATOM 796 C CA . LYS A 1 104 ? 55.729 57.411 -30.050 1.00 47.58 102 LYS A CA 1
ATOM 797 C C . LYS A 1 104 ? 55.624 58.818 -29.443 1.00 43.07 102 LYS A C 1
ATOM 798 O O . LYS A 1 104 ? 55.288 59.772 -30.135 1.00 40.20 102 LYS A O 1
ATOM 804 N N . SER A 1 105 ? 55.912 58.938 -28.151 1.00 35.15 103 SER A N 1
ATOM 805 C CA . SER A 1 105 ? 55.764 60.209 -27.454 1.00 34.59 103 SER A CA 1
ATOM 806 C C . SER A 1 105 ? 57.086 60.946 -27.363 1.00 42.65 103 SER A C 1
ATOM 807 O O . SER A 1 105 ? 58.137 60.337 -27.131 1.00 43.05 103 SER A O 1
ATOM 810 N N . SER A 1 106 ? 57.041 62.262 -27.546 1.00 34.19 104 SER A N 1
ATOM 811 C CA . SER A 1 106 ? 58.252 63.077 -27.420 1.00 33.96 104 SER A CA 1
ATOM 812 C C . SER A 1 106 ? 57.954 64.492 -26.922 1.00 34.19 104 SER A C 1
ATOM 813 O O . SER A 1 106 ? 56.944 65.087 -27.290 1.00 35.24 104 SER A O 1
ATOM 816 N N . PHE A 1 107 ? 58.842 65.039 -26.101 1.00 35.45 105 PHE A N 1
ATOM 817 C CA . PHE A 1 107 ? 58.610 66.352 -25.524 1.00 33.17 105 PHE A CA 1
ATOM 818 C C . PHE A 1 107 ? 59.881 67.151 -25.530 1.00 34.15 105 PHE A C 1
ATOM 819 O O . PHE A 1 107 ? 60.979 66.586 -25.549 1.00 34.34 105 PHE A O 1
ATOM 827 N N . LYS A 1 108 ? 59.734 68.469 -25.478 1.00 33.34 106 LYS A N 1
ATOM 828 C CA . LYS A 1 108 ? 60.876 69.357 -25.292 1.00 33.43 106 LYS A CA 1
ATOM 829 C C . LYS A 1 108 ? 60.583 70.370 -24.190 1.00 35.39 106 LYS A C 1
ATOM 830 O O . LYS A 1 108 ? 59.478 70.914 -24.114 1.00 33.33 106 LYS A O 1
ATOM 836 N N . LEU A 1 109 ? 61.566 70.607 -23.329 1.00 33.06 107 LEU A N 1
ATOM 837 C CA . LEU A 1 109 ? 61.448 71.627 -22.296 1.00 33.00 107 LEU A CA 1
ATOM 838 C C . LEU A 1 109 ? 62.734 72.442 -22.268 1.00 33.33 107 LEU A C 1
ATOM 839 O O . LEU A 1 109 ? 63.825 71.905 -22.478 1.00 33.36 107 LEU A O 1
ATOM 844 N N . PRO A 1 110 ? 62.612 73.752 -22.023 1.00 33.69 108 PRO A N 1
ATOM 845 C CA . PRO A 1 110 ? 63.800 74.605 -22.075 1.00 34.16 108 PRO A CA 1
ATOM 846 C C . PRO A 1 110 ? 64.675 74.420 -20.828 1.00 33.90 108 PRO A C 1
ATOM 847 O O . PRO A 1 110 ? 64.147 74.247 -19.731 1.00 33.48 108 PRO A O 1
ATOM 851 N N . MET A 1 111 ? 65.994 74.454 -20.999 1.00 34.20 109 MET A N 1
ATOM 852 C CA . MET A 1 111 ? 66.901 74.361 -19.867 1.00 34.10 109 MET A CA 1
ATOM 853 C C . MET A 1 111 ? 67.431 75.749 -19.521 1.00 34.74 109 MET A C 1
ATOM 854 O O . MET A 1 111 ? 67.493 76.619 -20.391 1.00 35.33 109 MET A O 1
ATOM 859 N N . PHE A 1 112 ? 67.821 75.961 -18.264 1.00 34.69 110 PHE A N 1
ATOM 860 C CA . PHE A 1 112 ? 68.502 77.201 -17.879 1.00 35.41 110 PHE A CA 1
ATOM 861 C C . PHE A 1 112 ? 70.017 76.980 -17.753 1.00 35.76 110 PHE A C 1
ATOM 862 O O . PHE A 1 112 ? 70.488 75.844 -17.769 1.00 35.39 110 PHE A O 1
ATOM 870 N N . ASP A 1 113 ? 70.770 78.061 -17.617 1.00 36.56 111 ASP A N 1
ATOM 871 C CA . ASP A 1 113 ? 72.213 77.962 -17.384 1.00 37.04 111 ASP A CA 1
ATOM 872 C C . ASP A 1 113 ? 72.479 77.304 -16.022 1.00 37.68 111 ASP A C 1
ATOM 873 O O . ASP A 1 113 ? 72.202 77.886 -14.974 1.00 36.77 111 ASP A O 1
ATOM 878 N N . ALA A 1 114 ? 73.011 76.086 -16.040 1.00 36.26 112 ALA A N 1
ATOM 879 C CA . ALA A 1 114 ? 73.321 75.369 -14.805 1.00 40.14 112 ALA A CA 1
ATOM 880 C C . ALA A 1 114 ? 74.296 76.128 -13.889 1.00 36.66 112 ALA A C 1
ATOM 881 O O . ALA A 1 114 ? 74.380 75.835 -12.696 1.00 36.46 112 ALA A O 1
ATOM 883 N N . ASP A 1 115 ? 75.019 77.096 -14.442 1.00 37.55 113 ASP A N 1
ATOM 884 C CA . ASP A 1 115 ? 75.948 77.905 -13.649 1.00 39.08 113 ASP A CA 1
ATOM 885 C C . ASP A 1 115 ? 75.227 78.786 -12.618 1.00 40.97 113 ASP A C 1
ATOM 886 O O . ASP A 1 115 ? 75.833 79.266 -11.655 1.00 39.02 113 ASP A O 1
ATOM 891 N N . GLU A 1 116 ? 73.934 79.009 -12.831 1.00 37.93 114 GLU A N 1
ATOM 892 C CA . GLU A 1 116 ? 73.157 79.833 -11.916 1.00 38.00 114 GLU A CA 1
ATOM 893 C C . GLU A 1 116 ? 72.613 78.976 -10.778 1.00 37.15 114 GLU A C 1
ATOM 894 O O . GLU A 1 116 ? 72.178 79.499 -9.757 1.00 37.21 114 GLU A O 1
ATOM 900 N N . PHE A 1 117 ? 72.625 77.659 -10.962 1.00 36.41 115 PHE A N 1
ATOM 901 C CA . PHE A 1 117 ? 72.061 76.755 -9.971 1.00 35.60 115 PHE A CA 1
ATOM 902 C C . PHE A 1 117 ? 72.925 76.804 -8.706 1.00 35.98 115 PHE A C 1
ATOM 903 O O . PHE A 1 117 ? 74.158 76.797 -8.782 1.00 36.61 115 PHE A O 1
ATOM 911 N N . PRO A 1 118 ? 72.277 76.896 -7.535 1.00 44.36 116 PRO A N 1
ATOM 912 C CA . PRO A 1 118 ? 72.996 77.089 -6.267 1.00 46.96 116 PRO A CA 1
ATOM 913 C C . PRO A 1 118 ? 73.911 75.911 -5.956 1.00 37.99 116 PRO A C 1
ATOM 914 O O . PRO A 1 118 ? 73.563 74.771 -6.269 1.00 37.04 116 PRO A O 1
ATOM 918 N N . GLU A 1 119 ? 75.059 76.181 -5.350 1.00 39.41 117 GLU A N 1
ATOM 919 C CA . GLU A 1 119 ? 75.974 75.120 -4.956 1.00 40.83 117 GLU A CA 1
ATOM 920 C C . GLU A 1 119 ? 75.313 74.259 -3.876 1.00 39.54 117 GLU A C 1
ATOM 921 O O . GLU A 1 119 ? 74.767 74.783 -2.903 1.00 35.94 117 GLU A O 1
ATOM 927 N N . PHE A 1 120 ? 75.337 72.943 -4.060 1.00 35.47 118 PHE A N 1
ATOM 928 C CA . PHE A 1 120 ? 74.860 72.027 -3.031 1.00 34.85 118 PHE A CA 1
ATOM 929 C C . PHE A 1 120 ? 75.972 71.899 -1.987 1.00 43.16 118 PHE A C 1
ATOM 930 O O . PHE A 1 120 ? 77.084 71.491 -2.305 1.00 36.09 118 PHE A O 1
ATOM 938 N N . PRO A 1 121 ? 75.672 72.249 -0.733 1.00 42.59 119 PRO A N 1
ATOM 939 C CA . PRO A 1 121 ? 76.696 72.383 0.312 1.00 46.71 119 PRO A CA 1
ATOM 940 C C . PRO A 1 121 ? 77.266 71.052 0.812 1.00 39.77 119 PRO A C 1
ATOM 941 O O . PRO A 1 121 ? 76.564 70.039 0.840 1.00 39.44 119 PRO A O 1
ATOM 945 N N . VAL A 1 122 ? 78.537 71.058 1.198 1.00 45.99 120 VAL A N 1
ATOM 946 C CA . VAL A 1 122 ? 79.069 69.974 2.017 1.00 50.85 120 VAL A CA 1
ATOM 947 C C . VAL A 1 122 ? 79.593 70.571 3.317 1.00 48.42 120 VAL A C 1
ATOM 948 O O . VAL A 1 122 ? 80.074 71.707 3.346 1.00 49.80 120 VAL A O 1
ATOM 952 N N . ILE A 1 123 ? 79.497 69.804 4.395 1.00 37.84 121 ILE A N 1
ATOM 953 C CA . ILE A 1 123 ? 79.911 70.305 5.693 1.00 40.01 121 ILE A CA 1
ATOM 954 C C . ILE A 1 123 ? 81.103 69.533 6.246 1.00 41.65 121 ILE A C 1
ATOM 955 O O . ILE A 1 123 ? 81.370 68.400 5.832 1.00 39.94 121 ILE A O 1
ATOM 960 N N . ASP A 1 124 ? 81.813 70.161 7.176 1.00 40.30 122 ASP A N 1
ATOM 961 C CA . ASP A 1 124 ? 82.778 69.467 8.020 1.00 50.09 122 ASP A CA 1
ATOM 962 C C . ASP A 1 124 ? 82.096 69.268 9.364 1.00 40.67 122 ASP A C 1
ATOM 963 O O . ASP A 1 124 ? 82.059 70.183 10.187 1.00 49.08 122 ASP A O 1
ATOM 968 N N . PRO A 1 125 ? 81.550 68.066 9.583 1.00 39.89 123 PRO A N 1
ATOM 969 C CA . PRO A 1 125 ? 80.609 67.830 10.685 1.00 41.23 123 PRO A CA 1
ATOM 970 C C . PRO A 1 125 ? 81.271 68.047 12.041 1.00 41.25 123 PRO A C 1
ATOM 971 O O . PRO A 1 125 ? 82.452 67.727 12.197 1.00 48.82 123 PRO A O 1
ATOM 975 N N . LYS A 1 126 ? 80.527 68.602 12.994 1.00 39.82 124 LYS A N 1
ATOM 976 C CA . LYS A 1 126 ? 80.995 68.728 14.371 1.00 40.60 124 LYS A CA 1
ATOM 977 C C . LYS A 1 126 ? 80.326 67.641 15.185 1.00 39.88 124 LYS A C 1
ATOM 978 O O . LYS A 1 126 ? 80.795 67.258 16.252 1.00 41.07 124 LYS A O 1
ATOM 984 N N . VAL A 1 127 ? 79.201 67.166 14.679 1.00 38.65 125 VAL A N 1
ATOM 985 C CA . VAL A 1 127 ? 78.486 66.093 15.343 1.00 37.95 125 VAL A CA 1
ATOM 986 C C . VAL A 1 127 ? 77.885 65.177 14.299 1.00 39.47 125 VAL A C 1
ATOM 987 O O . VAL A 1 127 ? 77.449 65.628 13.235 1.00 36.57 125 VAL A O 1
ATOM 991 N N . SER A 1 128 ? 77.896 63.882 14.581 1.00 36.94 126 SER A N 1
ATOM 992 C CA . SER A 1 128 ? 77.302 62.941 13.654 1.00 37.25 126 SER A CA 1
ATOM 993 C C . SER A 1 128 ? 76.756 61.750 14.413 1.00 35.82 126 SER A C 1
ATOM 994 O O . SER A 1 128 ? 77.324 61.330 15.426 1.00 36.45 126 SER A O 1
ATOM 997 N N . ILE A 1 129 ? 75.641 61.225 13.919 1.00 34.86 127 ILE A N 1
ATOM 998 C CA . ILE A 1 129 ? 75.102 59.965 14.392 1.00 35.22 127 ILE A CA 1
ATOM 999 C C . ILE A 1 129 ? 74.660 59.093 13.218 1.00 38.49 127 ILE A C 1
ATOM 1000 O O . ILE A 1 129 ? 74.352 59.591 12.125 1.00 34.15 127 ILE A O 1
ATOM 1005 N N . GLU A 1 130 ? 74.656 57.788 13.460 1.00 34.24 128 GLU A N 1
ATOM 1006 C CA . GLU A 1 130 ? 74.132 56.819 12.520 1.00 36.16 128 GLU A CA 1
ATOM 1007 C C . GLU A 1 130 ? 72.838 56.341 13.147 1.00 37.38 128 GLU A C 1
ATOM 1008 O O . GLU A 1 130 ? 72.821 55.965 14.320 1.00 41.34 128 GLU A O 1
ATOM 1014 N N . VAL A 1 131 ? 71.749 56.388 12.389 1.00 32.34 129 VAL A N 1
ATOM 1015 C CA . VAL A 1 131 ? 70.442 56.048 12.925 1.00 31.64 129 VAL A CA 1
ATOM 1016 C C . VAL A 1 131 ? 69.976 54.763 12.270 1.00 36.46 129 VAL A C 1
ATOM 1017 O O . VAL A 1 131 ? 69.598 54.768 11.106 1.00 33.42 129 VAL A O 1
ATOM 1021 N N . ASN A 1 132 ? 70.015 53.652 13.001 1.00 31.95 130 ASN A N 1
ATOM 1022 C CA . ASN A 1 132 ? 69.648 52.383 12.382 1.00 39.09 130 ASN A CA 1
ATOM 1023 C C . ASN A 1 132 ? 68.306 51.817 12.855 1.00 40.46 130 ASN A C 1
ATOM 1024 O O . ASN A 1 132 ? 68.015 50.637 12.660 1.00 39.82 130 ASN A O 1
ATOM 1029 N N . ALA A 1 133 ? 67.493 52.676 13.458 1.00 30.85 131 ALA A N 1
ATOM 1030 C CA . ALA A 1 133 ? 66.170 52.299 13.947 1.00 30.33 131 ALA A CA 1
ATOM 1031 C C . ALA A 1 133 ? 65.226 53.480 13.765 1.00 35.15 131 ALA A C 1
ATOM 1032 O O . ALA A 1 133 ? 65.687 54.606 13.573 1.00 34.13 131 ALA A O 1
ATOM 1034 N N . PRO A 1 134 ? 63.902 53.240 13.832 1.00 31.17 132 PRO A N 1
ATOM 1035 C CA . PRO A 1 134 ? 62.989 54.347 13.519 1.00 29.15 132 PRO A CA 1
ATOM 1036 C C . PRO A 1 134 ? 62.860 55.392 14.623 1.00 28.07 132 PRO A C 1
ATOM 1037 O O . PRO A 1 134 ? 62.058 56.312 14.473 1.00 27.59 132 PRO A O 1
ATOM 1041 N N . PHE A 1 135 ? 63.623 55.278 15.703 1.00 28.47 133 PHE A N 1
ATOM 1042 C CA . PHE A 1 135 ? 63.375 56.140 16.872 1.00 30.79 133 PHE A CA 1
ATOM 1043 C C . PHE A 1 135 ? 63.408 57.663 16.616 1.00 28.08 133 PHE A C 1
ATOM 1044 O O . PHE A 1 135 ? 62.604 58.407 17.181 1.00 30.82 133 PHE A O 1
ATOM 1052 N N . LEU A 1 136 ? 64.327 58.132 15.777 1.00 28.37 134 LEU A N 1
ATOM 1053 C CA . LEU A 1 136 ? 64.433 59.573 15.554 1.00 28.31 134 LEU A CA 1
ATOM 1054 C C . LEU A 1 136 ? 63.234 60.119 14.779 1.00 27.72 134 LEU A C 1
ATOM 1055 O O . LEU A 1 136 ? 62.643 61.122 15.185 1.00 27.51 134 LEU A O 1
ATOM 1060 N N . VAL A 1 137 ? 62.844 59.468 13.685 1.00 27.51 135 VAL A N 1
ATOM 1061 C CA . VAL A 1 137 ? 61.696 59.991 12.940 1.00 27.03 135 VAL A CA 1
ATOM 1062 C C . VAL A 1 137 ? 60.392 59.764 13.713 1.00 27.19 135 VAL A C 1
ATOM 1063 O O . VAL A 1 137 ? 59.399 60.466 13.505 1.00 26.31 135 VAL A O 1
ATOM 1067 N N . ASP A 1 138 ? 60.398 58.768 14.592 1.00 27.22 136 ASP A N 1
ATOM 1068 C CA . ASP A 1 138 ? 59.253 58.534 15.465 1.00 26.41 136 ASP A CA 1
ATOM 1069 C C . ASP A 1 138 ? 59.107 59.730 16.404 1.00 26.36 136 ASP A C 1
ATOM 1070 O O . ASP A 1 138 ? 58.021 60.270 16.576 1.00 26.04 136 ASP A O 1
ATOM 1075 N N . ALA A 1 139 ? 60.219 60.147 17.001 1.00 26.74 137 ALA A N 1
ATOM 1076 C CA . ALA A 1 139 ? 60.233 61.335 17.842 1.00 26.84 137 ALA A CA 1
ATOM 1077 C C . ALA A 1 139 ? 59.780 62.566 17.054 1.00 29.50 137 ALA A C 1
ATOM 1078 O O . ALA A 1 139 ? 58.987 63.364 17.542 1.00 26.57 137 ALA A O 1
ATOM 1080 N N . PHE A 1 140 ? 60.301 62.727 15.839 1.00 26.80 138 PHE A N 1
ATOM 1081 C CA . PHE A 1 140 ? 59.948 63.874 15.005 1.00 26.75 138 PHE A CA 1
ATOM 1082 C C . PHE A 1 140 ? 58.444 63.879 14.713 1.00 26.30 138 PHE A C 1
ATOM 1083 O O . PHE A 1 140 ? 57.775 64.904 14.835 1.00 26.28 138 PHE A O 1
ATOM 1091 N N . LYS A 1 141 ? 57.916 62.732 14.315 1.00 26.02 139 LYS A N 1
ATOM 1092 C CA . LYS A 1 141 ? 56.502 62.679 13.939 1.00 25.68 139 LYS A CA 1
ATOM 1093 C C . LYS A 1 141 ? 55.604 62.926 15.154 1.00 31.51 139 LYS A C 1
ATOM 1094 O O . LYS A 1 141 ? 54.523 63.514 15.042 1.00 26.97 139 LYS A O 1
ATOM 1100 N N . LYS A 1 142 ? 56.058 62.497 16.326 1.00 29.06 140 LYS A N 1
ATOM 1101 C CA . LYS A 1 142 ? 55.222 62.595 17.519 1.00 29.25 140 LYS A CA 1
ATOM 1102 C C . LYS A 1 142 ? 55.207 64.010 18.067 1.00 29.72 140 LYS A C 1
ATOM 1103 O O . LYS A 1 142 ? 54.228 64.455 18.659 1.00 27.80 140 LYS A O 1
ATOM 1109 N N . ILE A 1 143 ? 56.288 64.732 17.834 1.00 26.07 141 ILE A N 1
ATOM 1110 C CA . ILE A 1 143 ? 56.452 66.055 18.429 1.00 26.43 141 ILE A CA 1
ATOM 1111 C C . ILE A 1 143 ? 56.006 67.170 17.486 1.00 32.16 141 ILE A C 1
ATOM 1112 O O . ILE A 1 143 ? 55.576 68.241 17.922 1.00 29.82 141 ILE A O 1
ATOM 1117 N N . ALA A 1 144 ? 56.094 66.900 16.186 1.00 34.89 142 ALA A N 1
ATOM 1118 C CA . ALA A 1 144 ? 55.740 67.888 15.152 1.00 34.52 142 ALA A CA 1
ATOM 1119 C C . ALA A 1 144 ? 54.455 68.696 15.411 1.00 37.12 142 ALA A C 1
ATOM 1120 O O . ALA A 1 144 ? 54.452 69.916 15.208 1.00 33.69 142 ALA A O 1
ATOM 1122 N N . PRO A 1 145 ? 53.359 68.028 15.848 1.00 26.22 143 PRO A N 1
ATOM 1123 C CA . PRO A 1 145 ? 52.113 68.797 15.976 1.00 26.81 143 PRO A CA 1
ATOM 1124 C C . PRO A 1 145 ? 52.160 69.946 16.974 1.00 27.87 143 PRO A C 1
ATOM 1125 O O . PRO A 1 145 ? 51.315 70.829 16.889 1.00 31.00 143 PRO A O 1
ATOM 1129 N N . VAL A 1 146 ? 53.097 69.942 17.914 1.00 28.21 144 VAL A N 1
ATOM 1130 C CA . VAL A 1 146 ? 53.110 71.016 18.905 1.00 28.98 144 VAL A CA 1
ATOM 1131 C C . VAL A 1 146 ? 53.856 72.237 18.388 1.00 33.59 144 VAL A C 1
ATOM 1132 O O . VAL A 1 146 ? 53.738 73.327 18.948 1.00 38.18 144 VAL A O 1
ATOM 1136 N N . ILE A 1 147 ? 54.619 72.050 17.312 1.00 28.02 145 ILE A N 1
ATOM 1137 C CA . ILE A 1 147 ? 55.510 73.110 16.835 1.00 32.77 145 ILE A CA 1
ATOM 1138 C C . ILE A 1 147 ? 54.821 74.046 15.848 1.00 35.72 145 ILE A C 1
ATOM 1139 O O . ILE A 1 147 ? 54.258 73.593 14.843 1.00 36.44 145 ILE A O 1
ATOM 1144 N N . GLU A 1 148 ? 54.853 75.345 16.158 1.00 51.47 146 GLU A N 1
ATOM 1145 C CA . GLU A 1 148 ? 54.395 76.385 15.240 1.00 64.11 146 GLU A CA 1
ATOM 1146 C C . GLU A 1 148 ? 55.479 76.642 14.197 1.00 71.87 146 GLU A C 1
ATOM 1147 O O . GLU A 1 148 ? 56.564 77.132 14.521 1.00 67.57 146 GLU A O 1
ATOM 1153 N N . GLN A 1 149 ? 55.180 76.304 12.948 1.00 80.19 147 GLN A N 1
ATOM 1154 C CA . GLN A 1 149 ? 56.093 76.529 11.835 1.00 86.11 147 GLN A CA 1
ATOM 1155 C C . GLN A 1 149 ? 56.277 78.020 11.632 1.00 85.01 147 GLN A C 1
ATOM 1156 O O . GLN A 1 149 ? 57.387 78.548 11.703 1.00 81.36 147 GLN A O 1
ATOM 1162 N N . THR A 1 150 ? 55.159 78.695 11.391 1.00 91.43 148 THR A N 1
ATOM 1163 C CA . THR A 1 150 ? 55.134 80.142 11.245 1.00 98.18 148 THR A CA 1
ATOM 1164 C C . THR A 1 150 ? 55.202 80.845 12.597 1.00 97.81 148 THR A C 1
ATOM 1165 O O . THR A 1 150 ? 54.656 81.941 12.757 1.00 101.45 148 THR A O 1
ATOM 1169 N N . SER A 1 151 ? 55.855 80.213 13.569 1.00 93.78 149 SER A N 1
ATOM 1170 C CA . SER A 1 151 ? 56.061 80.842 14.863 1.00 95.00 149 SER A CA 1
ATOM 1171 C C . SER A 1 151 ? 56.776 82.155 14.641 1.00 99.90 149 SER A C 1
ATOM 1172 O O . SER A 1 151 ? 57.599 82.288 13.735 1.00 98.72 149 SER A O 1
ATOM 1175 N N . HIS A 1 152 ? 56.435 83.131 15.465 1.00 105.01 150 HIS A N 1
ATOM 1176 C CA . HIS A 1 152 ? 56.940 84.476 15.300 1.00 108.16 150 HIS A CA 1
ATOM 1177 C C . HIS A 1 152 ? 58.207 84.589 16.135 1.00 100.53 150 HIS A C 1
ATOM 1178 O O . HIS A 1 152 ? 59.024 85.492 15.944 1.00 100.66 150 HIS A O 1
ATOM 1185 N N . LYS A 1 153 ? 58.370 83.629 17.042 1.00 92.67 151 LYS A N 1
ATOM 1186 C CA . LYS A 1 153 ? 59.609 83.470 17.788 1.00 85.83 151 LYS A CA 1
ATOM 1187 C C . LYS A 1 153 ? 60.503 82.452 17.079 1.00 79.61 151 LYS A C 1
ATOM 1188 O O . LYS A 1 153 ? 60.085 81.323 16.803 1.00 71.07 151 LYS A O 1
ATOM 1194 N N . ARG A 1 154 ? 61.738 82.870 16.809 1.00 80.61 152 ARG A N 1
ATOM 1195 C CA . ARG A 1 154 ? 62.655 82.170 15.910 1.00 76.23 152 ARG A CA 1
ATOM 1196 C C . ARG A 1 154 ? 62.918 80.712 16.288 1.00 54.14 152 ARG A C 1
ATOM 1197 O O . ARG A 1 154 ? 62.632 79.799 15.515 1.00 48.88 152 ARG A O 1
ATOM 1205 N N . GLU A 1 155 ? 63.459 80.509 17.483 1.00 44.80 153 GLU A N 1
ATOM 1206 C CA . GLU A 1 155 ? 63.940 79.196 17.921 1.00 50.14 153 GLU A CA 1
ATOM 1207 C C . GLU A 1 155 ? 62.830 78.192 18.218 1.00 47.39 153 GLU A C 1
ATOM 1208 O O . GLU A 1 155 ? 63.058 76.984 18.175 1.00 45.28 153 GLU A O 1
ATOM 1214 N N . LEU A 1 156 ? 61.631 78.690 18.510 1.00 46.21 154 LEU A N 1
ATOM 1215 C CA . LEU A 1 156 ? 60.503 77.818 18.830 1.00 41.52 154 LEU A CA 1
ATOM 1216 C C . LEU A 1 156 ? 59.819 77.365 17.556 1.00 41.77 154 LEU A C 1
ATOM 1217 O O . LEU A 1 156 ? 58.974 76.477 17.575 1.00 41.52 154 LEU A O 1
ATOM 1222 N N . ALA A 1 157 ? 60.203 77.975 16.441 1.00 38.26 155 ALA A N 1
ATOM 1223 C CA . ALA A 1 157 ? 59.664 77.594 15.140 1.00 41.16 155 ALA A CA 1
ATOM 1224 C C . ALA A 1 157 ? 60.343 76.330 14.604 1.00 42.05 155 ALA A C 1
ATOM 1225 O O . ALA A 1 157 ? 60.167 75.959 13.441 1.00 46.01 155 ALA A O 1
ATOM 1227 N N . GLY A 1 158 ? 61.123 75.669 15.450 1.00 40.93 156 GLY A N 1
ATOM 1228 C CA . GLY A 1 158 ? 61.798 74.457 15.035 1.00 37.76 156 GLY A CA 1
ATOM 1229 C C . GLY A 1 158 ? 61.807 73.390 16.111 1.00 38.24 156 GLY A C 1
ATOM 1230 O O . GLY A 1 158 ? 61.316 73.613 17.217 1.00 35.13 156 GLY A O 1
ATOM 1231 N N . ILE A 1 159 ? 62.375 72.231 15.783 1.00 32.07 157 ILE A N 1
ATOM 1232 C CA . ILE A 1 159 ? 62.517 71.159 16.754 1.00 29.83 157 ILE A CA 1
ATOM 1233 C C . ILE A 1 159 ? 63.950 71.120 17.272 1.00 35.70 157 ILE A C 1
ATOM 1234 O O . ILE A 1 159 ? 64.921 71.245 16.500 1.00 30.87 157 ILE A O 1
ATOM 1239 N N . LEU A 1 160 ? 64.088 70.990 18.587 1.00 30.70 158 LEU A N 1
ATOM 1240 C CA . LEU A 1 160 ? 65.407 70.948 19.206 1.00 31.42 158 LEU A CA 1
ATOM 1241 C C . LEU A 1 160 ? 65.993 69.537 19.197 1.00 35.55 158 LEU A C 1
ATOM 1242 O O . LEU A 1 160 ? 65.320 68.586 19.582 1.00 30.57 158 LEU A O 1
ATOM 1247 N N . MET A 1 161 ? 67.247 69.414 18.758 1.00 31.71 159 MET A N 1
ATOM 1248 C CA . MET A 1 161 ? 68.009 68.181 18.947 1.00 35.12 159 MET A CA 1
ATOM 1249 C C . MET A 1 161 ? 69.203 68.506 19.819 1.00 36.59 159 MET A C 1
ATOM 1250 O O . MET A 1 161 ? 70.121 69.218 19.394 1.00 34.91 159 MET A O 1
ATOM 1255 N N . GLN A 1 162 ? 69.184 68.000 21.046 1.00 32.84 160 GLN A N 1
ATOM 1256 C CA . GLN A 1 162 ? 70.259 68.269 21.992 1.00 34.15 160 GLN A CA 1
ATOM 1257 C C . GLN A 1 162 ? 71.114 67.022 22.179 1.00 37.16 160 GLN A C 1
ATOM 1258 O O . GLN A 1 162 ? 70.619 65.982 22.637 1.00 34.59 160 GLN A O 1
ATOM 1264 N N . PHE A 1 163 ? 72.388 67.123 21.808 1.00 34.92 161 PHE A N 1
ATOM 1265 C CA . PHE A 1 163 ? 73.308 65.991 21.883 1.00 38.60 161 PHE A CA 1
ATOM 1266 C C . PHE A 1 163 ? 74.151 66.064 23.142 1.00 39.76 161 PHE A C 1
ATOM 1267 O O . PHE A 1 163 ? 74.829 67.067 23.383 1.00 43.67 161 PHE A O 1
ATOM 1275 N N . ASP A 1 164 ? 74.110 65.001 23.940 1.00 42.23 162 ASP A N 1
ATOM 1276 C CA . ASP A 1 164 ? 75.036 64.843 25.065 1.00 45.32 162 ASP A CA 1
ATOM 1277 C C . ASP A 1 164 ? 75.997 63.701 24.743 1.00 46.43 162 ASP A C 1
ATOM 1278 O O . ASP A 1 164 ? 75.650 62.525 24.915 1.00 44.89 162 ASP A O 1
ATOM 1283 N N . GLN A 1 165 ? 77.199 64.046 24.285 1.00 47.45 163 GLN A N 1
ATOM 1284 C CA . GLN A 1 165 ? 78.198 63.051 23.900 1.00 45.80 163 GLN A CA 1
ATOM 1285 C C . GLN A 1 165 ? 78.594 62.164 25.083 1.00 48.16 163 GLN A C 1
ATOM 1286 O O . GLN A 1 165 ? 78.751 60.952 24.929 1.00 41.44 163 GLN A O 1
ATOM 1292 N N . LYS A 1 166 ? 78.733 62.765 26.262 1.00 57.55 164 LYS A N 1
ATOM 1293 C CA . LYS A 1 166 ? 79.223 62.034 27.429 1.00 69.10 164 LYS A CA 1
ATOM 1294 C C . LYS A 1 166 ? 78.270 60.920 27.825 1.00 61.99 164 LYS A C 1
ATOM 1295 O O . LYS A 1 166 ? 78.684 59.789 28.098 1.00 56.94 164 LYS A O 1
ATOM 1301 N N . HIS A 1 167 ? 76.986 61.250 27.845 1.00 55.67 165 HIS A N 1
ATOM 1302 C CA . HIS A 1 167 ? 75.985 60.313 28.309 1.00 52.48 165 HIS A CA 1
ATOM 1303 C C . HIS A 1 167 ? 75.317 59.584 27.147 1.00 46.45 165 HIS A C 1
ATOM 1304 O O . HIS A 1 167 ? 74.452 58.737 27.361 1.00 46.05 165 HIS A O 1
ATOM 1311 N N . GLN A 1 168 ? 75.759 59.895 25.926 1.00 39.87 166 GLN A N 1
ATOM 1312 C CA . GLN A 1 168 ? 75.253 59.244 24.720 1.00 44.14 166 GLN A CA 1
ATOM 1313 C C . GLN A 1 168 ? 73.727 59.319 24.663 1.00 45.81 166 GLN A C 1
ATOM 1314 O O . GLN A 1 168 ? 73.022 58.316 24.455 1.00 36.91 166 GLN A O 1
ATOM 1320 N N . THR A 1 169 ? 73.218 60.525 24.883 1.00 35.29 167 THR A N 1
ATOM 1321 C CA . THR A 1 169 ? 71.787 60.742 24.810 1.00 34.21 167 THR A CA 1
ATOM 1322 C C . THR A 1 169 ? 71.479 61.910 23.899 1.00 33.83 167 THR A C 1
ATOM 1323 O O . THR A 1 169 ? 72.184 62.924 23.896 1.00 35.97 167 THR A O 1
ATOM 1327 N N . LEU A 1 170 ? 70.422 61.746 23.118 1.00 33.13 168 LEU A N 1
ATOM 1328 C CA . LEU A 1 170 ? 69.922 62.807 22.268 1.00 33.94 168 LEU A CA 1
ATOM 1329 C C . LEU A 1 170 ? 68.529 63.155 22.765 1.00 33.88 168 LEU A C 1
ATOM 1330 O O . LEU A 1 170 ? 67.648 62.286 22.839 1.00 31.12 168 LEU A O 1
ATOM 1335 N N . SER A 1 171 ? 68.330 64.417 23.133 1.00 31.89 169 SER A N 1
ATOM 1336 C CA . SER A 1 171 ? 67.006 64.869 23.541 1.00 31.27 169 SER A CA 1
ATOM 1337 C C . SER A 1 171 ? 66.347 65.611 22.390 1.00 32.71 169 SER A C 1
ATOM 1338 O O . SER A 1 171 ? 66.994 66.396 21.686 1.00 34.86 169 SER A O 1
ATOM 1341 N N . VAL A 1 172 ? 65.057 65.357 22.214 1.00 30.03 170 VAL A N 1
ATOM 1342 C CA . VAL A 1 172 ? 64.281 65.947 21.131 1.00 29.58 170 VAL A CA 1
ATOM 1343 C C . VAL A 1 172 ? 63.100 66.647 21.774 1.00 29.31 170 VAL A C 1
ATOM 1344 O O . VAL A 1 172 ? 62.362 66.037 22.553 1.00 28.96 170 VAL A O 1
ATOM 1348 N N . VAL A 1 173 ? 62.946 67.941 21.483 1.00 29.57 171 VAL A N 1
ATOM 1349 C CA . VAL A 1 173 ? 61.972 68.798 22.174 1.00 29.54 171 VAL A CA 1
ATOM 1350 C C . VAL A 1 173 ? 61.262 69.735 21.208 1.00 34.57 171 VAL A C 1
ATOM 1351 O O . VAL A 1 173 ? 61.904 70.360 20.350 1.00 29.79 171 VAL A O 1
ATOM 1355 N N . GLY A 1 174 ? 59.941 69.835 21.344 1.00 29.06 172 GLY A N 1
ATOM 1356 C CA . GLY A 1 174 ? 59.185 70.857 20.639 1.00 29.04 172 GLY A CA 1
ATOM 1357 C C . GLY A 1 174 ? 58.303 71.581 21.643 1.00 31.93 172 GLY A C 1
ATOM 1358 O O . GLY A 1 174 ? 57.842 70.972 22.611 1.00 28.96 172 GLY A O 1
ATOM 1359 N N . THR A 1 175 ? 58.071 72.873 21.443 1.00 30.22 173 THR A N 1
ATOM 1360 C CA . THR A 1 175 ? 57.091 73.573 22.276 1.00 36.97 173 THR A CA 1
ATOM 1361 C C . THR A 1 175 ? 56.470 74.759 21.553 1.00 40.81 173 THR A C 1
ATOM 1362 O O . THR A 1 175 ? 57.084 75.319 20.635 1.00 41.09 173 THR A O 1
ATOM 1366 N N . ASP A 1 176 ? 55.257 75.136 21.968 1.00 34.21 174 ASP A N 1
ATOM 1367 C CA . ASP A 1 176 ? 54.601 76.335 21.443 1.00 37.99 174 ASP A CA 1
ATOM 1368 C C . ASP A 1 176 ? 54.191 77.279 22.569 1.00 45.80 174 ASP A C 1
ATOM 1369 O O . ASP A 1 176 ? 53.316 78.131 22.377 1.00 48.43 174 ASP A O 1
ATOM 1374 N N . THR A 1 177 ? 54.805 77.086 23.740 1.00 42.75 175 THR A N 1
ATOM 1375 C CA . THR A 1 177 ? 54.544 77.863 24.970 1.00 48.76 175 THR A CA 1
ATOM 1376 C C . THR A 1 177 ? 53.286 77.508 25.775 1.00 46.48 175 THR A C 1
ATOM 1377 O O . THR A 1 177 ? 53.184 77.900 26.938 1.00 53.33 175 THR A O 1
ATOM 1381 N N . LYS A 1 178 ? 52.338 76.792 25.170 1.00 43.15 176 LYS A N 1
ATOM 1382 C CA . LYS A 1 178 ? 51.176 76.293 25.906 1.00 48.03 176 LYS A CA 1
ATOM 1383 C C . LYS A 1 178 ? 51.444 74.858 26.333 1.00 45.72 176 LYS A C 1
ATOM 1384 O O . LYS A 1 178 ? 50.885 74.354 27.315 1.00 40.02 176 LYS A O 1
ATOM 1390 N N . ARG A 1 179 ? 52.298 74.198 25.562 1.00 39.11 177 ARG A N 1
ATOM 1391 C CA . ARG A 1 179 ? 52.614 72.798 25.784 1.00 35.06 177 ARG A CA 1
ATOM 1392 C C . ARG A 1 179 ? 54.017 72.526 25.279 1.00 34.70 177 ARG A C 1
ATOM 1393 O O . ARG A 1 179 ? 54.574 73.295 24.482 1.00 32.76 177 ARG A O 1
ATOM 1401 N N . LEU A 1 180 ? 54.587 71.433 25.757 1.00 31.13 178 LEU A N 1
ATOM 1402 C CA . LEU A 1 180 ? 55.973 71.111 25.480 1.00 34.39 178 LEU A CA 1
ATOM 1403 C C . LEU A 1 180 ? 56.039 69.605 25.430 1.00 35.62 178 LEU A C 1
ATOM 1404 O O . LEU A 1 180 ? 55.565 68.928 26.351 1.00 31.26 178 LEU A O 1
ATOM 1409 N N . SER A 1 181 ? 56.576 69.077 24.334 1.00 28.09 179 SER A N 1
ATOM 1410 C CA . SER A 1 181 ? 56.721 67.635 24.190 1.00 27.61 179 SER A CA 1
ATOM 1411 C C . SER A 1 181 ? 58.190 67.336 24.045 1.00 34.92 179 SER A C 1
ATOM 1412 O O . SER A 1 181 ? 58.926 68.067 23.359 1.00 28.32 179 SER A O 1
ATOM 1415 N N . TYR A 1 182 ? 58.624 66.265 24.697 1.00 27.91 180 TYR A N 1
ATOM 1416 C CA . TYR A 1 182 ? 60.038 65.927 24.704 1.00 28.35 180 TYR A CA 1
ATOM 1417 C C . TYR A 1 182 ? 60.251 64.432 24.743 1.00 35.23 180 TYR A C 1
ATOM 1418 O O . TYR A 1 182 ? 59.344 63.666 25.090 1.00 27.68 180 TYR A O 1
ATOM 1427 N N . THR A 1 183 ? 61.460 64.019 24.389 1.00 28.47 181 THR A N 1
ATOM 1428 C CA . THR A 1 183 ? 61.853 62.641 24.582 1.00 28.47 181 THR A CA 1
ATOM 1429 C C . THR A 1 183 ? 63.343 62.616 24.767 1.00 29.20 181 THR A C 1
ATOM 1430 O O . THR A 1 183 ? 64.068 63.510 24.296 1.00 29.59 181 THR A O 1
ATOM 1434 N N . GLN A 1 184 ? 63.805 61.607 25.482 1.00 29.47 182 GLN A N 1
ATOM 1435 C CA . GLN A 1 184 ? 65.226 61.432 25.667 1.00 35.69 182 GLN A CA 1
ATOM 1436 C C . GLN A 1 184 ? 65.592 60.083 25.060 1.00 37.71 182 GLN A C 1
ATOM 1437 O O . GLN A 1 184 ? 65.058 59.043 25.463 1.00 35.19 182 GLN A O 1
ATOM 1443 N N . LEU A 1 185 ? 66.473 60.106 24.062 1.00 31.73 183 LEU A N 1
ATOM 1444 C CA . LEU A 1 185 ? 66.900 58.880 23.397 1.00 30.68 183 LEU A CA 1
ATOM 1445 C C . LEU A 1 185 ? 68.269 58.472 23.930 1.00 38.18 183 LEU A C 1
ATOM 1446 O O . LEU A 1 185 ? 69.273 59.150 23.690 1.00 36.87 183 LEU A O 1
ATOM 1451 N N . GLU A 1 186 ? 68.316 57.360 24.649 1.00 36.54 184 GLU A N 1
ATOM 1452 C CA . GLU A 1 186 ? 69.564 56.946 25.270 1.00 43.88 184 GLU A CA 1
ATOM 1453 C C . GLU A 1 186 ? 70.289 55.900 24.439 1.00 41.17 184 GLU A C 1
ATOM 1454 O O . GLU A 1 186 ? 69.725 55.349 23.484 1.00 37.66 184 GLU A O 1
ATOM 1460 N N . LYS A 1 187 ? 71.538 55.640 24.815 1.00 41.53 185 LYS A N 1
ATOM 1461 C CA . LYS A 1 187 ? 72.380 54.654 24.141 1.00 47.71 185 LYS A CA 1
ATOM 1462 C C . LYS A 1 187 ? 72.483 54.937 22.645 1.00 50.56 185 LYS A C 1
ATOM 1463 O O . LYS A 1 187 ? 72.330 54.046 21.802 1.00 55.26 185 LYS A O 1
ATOM 1469 N N . ILE A 1 188 ? 72.730 56.205 22.338 1.00 43.81 186 ILE A N 1
ATOM 1470 C CA . ILE A 1 188 ? 72.951 56.648 20.976 1.00 44.22 186 ILE A CA 1
ATOM 1471 C C . ILE A 1 188 ? 74.442 56.897 20.828 1.00 38.95 186 ILE A C 1
ATOM 1472 O O . ILE A 1 188 ? 75.016 57.671 21.598 1.00 39.39 186 ILE A O 1
ATOM 1477 N N . SER A 1 189 ? 75.076 56.232 19.863 1.00 40.00 187 SER A N 1
ATOM 1478 C CA . SER A 1 189 ? 76.480 56.477 19.587 1.00 46.49 187 SER A CA 1
ATOM 1479 C C . SER A 1 189 ? 76.624 57.866 18.971 1.00 45.24 187 SER A C 1
ATOM 1480 O O . SER A 1 189 ? 76.329 58.062 17.793 1.00 43.41 187 SER A O 1
ATOM 1483 N N . ILE A 1 190 ? 77.069 58.825 19.778 1.00 45.24 188 ILE A N 1
ATOM 1484 C CA . ILE A 1 190 ? 77.240 60.198 19.315 1.00 44.48 188 ILE A CA 1
ATOM 1485 C C . ILE A 1 190 ? 78.706 60.515 19.085 1.00 43.56 188 ILE A C 1
ATOM 1486 O O . ILE A 1 190 ? 79.535 60.370 19.992 1.00 46.29 188 ILE A O 1
ATOM 1491 N N . HIS A 1 191 ? 79.030 60.939 17.867 1.00 38.58 189 HIS A N 1
ATOM 1492 C CA . HIS A 1 191 ? 80.369 61.440 17.583 1.00 41.39 189 HIS A CA 1
ATOM 1493 C C . HIS A 1 191 ? 80.300 62.954 17.471 1.00 47.70 189 HIS A C 1
ATOM 1494 O O . HIS A 1 191 ? 79.545 63.491 16.661 1.00 48.44 189 HIS A O 1
ATOM 1501 N N . SER A 1 192 ? 81.075 63.640 18.303 1.00 47.67 190 SER A N 1
ATOM 1502 C CA . SER A 1 192 ? 80.975 65.086 18.409 1.00 45.66 190 SER A CA 1
ATOM 1503 C C . SER A 1 192 ? 82.305 65.665 18.845 1.00 48.24 190 SER A C 1
ATOM 1504 O O . SER A 1 192 ? 83.040 65.038 19.607 1.00 52.68 190 SER A O 1
ATOM 1507 N N . THR A 1 193 ? 82.621 66.857 18.354 1.00 44.74 191 THR A N 1
ATOM 1508 C CA . THR A 1 193 ? 83.847 67.537 18.760 1.00 55.11 191 THR A CA 1
ATOM 1509 C C . THR A 1 193 ? 83.647 68.250 20.100 1.00 62.30 191 THR A C 1
ATOM 1510 O O . THR A 1 193 ? 84.601 68.497 20.836 1.00 68.67 191 THR A O 1
ATOM 1514 N N . GLU A 1 194 ? 82.395 68.572 20.400 1.00 65.83 192 GLU A N 1
ATOM 1515 C CA . GLU A 1 194 ? 82.026 69.219 21.654 1.00 77.26 192 GLU A CA 1
ATOM 1516 C C . GLU A 1 194 ? 81.267 68.249 22.557 1.00 77.37 192 GLU A C 1
ATOM 1517 O O . GLU A 1 194 ? 80.611 67.321 22.072 1.00 73.45 192 GLU A O 1
ATOM 1523 N N . GLU A 1 195 ? 81.345 68.472 23.868 1.00 77.06 193 GLU A N 1
ATOM 1524 C CA . GLU A 1 195 ? 80.609 67.652 24.830 1.00 76.24 193 GLU A CA 1
ATOM 1525 C C . GLU A 1 195 ? 79.101 67.806 24.654 1.00 67.39 193 GLU A C 1
ATOM 1526 O O . GLU A 1 195 ? 78.345 66.828 24.707 1.00 61.92 193 GLU A O 1
ATOM 1532 N N . ASP A 1 196 ? 78.664 69.045 24.467 1.00 63.21 194 ASP A N 1
ATOM 1533 C CA . ASP A 1 196 ? 77.253 69.318 24.231 1.00 66.59 194 ASP A CA 1
ATOM 1534 C C . ASP A 1 196 ? 77.074 70.216 23.014 1.00 60.52 194 ASP A C 1
ATOM 1535 O O . ASP A 1 196 ? 77.836 71.174 22.808 1.00 63.49 194 ASP A O 1
ATOM 1540 N N . ILE A 1 197 ? 76.085 69.877 22.190 1.00 44.53 195 ILE A N 1
ATOM 1541 C CA . ILE A 1 197 ? 75.791 70.656 20.992 1.00 43.40 195 ILE A CA 1
ATOM 1542 C C . ILE A 1 197 ? 74.309 70.570 20.671 1.00 41.81 195 ILE A C 1
ATOM 1543 O O . ILE A 1 197 ? 73.698 69.494 20.766 1.00 38.24 195 ILE A O 1
ATOM 1548 N N . SER A 1 198 ? 73.722 71.709 20.316 1.00 37.17 196 SER A N 1
ATOM 1549 C CA . SER A 1 198 ? 72.290 71.758 20.051 1.00 39.99 196 SER A CA 1
ATOM 1550 C C . SER A 1 198 ? 72.014 72.204 18.629 1.00 44.66 196 SER A C 1
ATOM 1551 O O . SER A 1 198 ? 72.565 73.205 18.164 1.00 49.74 196 SER A O 1
ATOM 1554 N N . CYS A 1 199 ? 71.165 71.452 17.942 1.00 34.71 197 CYS A N 1
ATOM 1555 C CA . CYS A 1 199 ? 70.756 71.796 16.586 1.00 39.60 197 CYS A CA 1
ATOM 1556 C C . CYS A 1 199 ? 69.260 72.062 16.584 1.00 38.49 197 CYS A C 1
ATOM 1557 O O . CYS A 1 199 ? 68.482 71.235 17.070 1.00 36.01 197 CYS A O 1
ATOM 1560 N N . ILE A 1 200 ? 68.845 73.206 16.043 1.00 33.72 198 ILE A N 1
ATOM 1561 C CA . ILE A 1 200 ? 67.418 73.473 15.906 1.00 33.04 198 ILE A CA 1
ATOM 1562 C C . ILE A 1 200 ? 67.010 73.394 14.437 1.00 32.55 198 ILE A C 1
ATOM 1563 O O . ILE A 1 200 ? 67.403 74.256 13.634 1.00 33.07 198 ILE A O 1
ATOM 1568 N N . LEU A 1 201 ? 66.228 72.370 14.097 1.00 31.63 199 LEU A N 1
ATOM 1569 C CA . LEU A 1 201 ? 65.755 72.162 12.731 1.00 35.81 199 LEU A CA 1
ATOM 1570 C C . LEU A 1 201 ? 64.420 72.869 12.510 1.00 37.13 199 LEU A C 1
ATOM 1571 O O . LEU A 1 201 ? 63.483 72.650 13.274 1.00 36.12 199 LEU A O 1
ATOM 1576 N N . PRO A 1 202 ? 64.317 73.679 11.439 1.00 34.22 200 PRO A N 1
ATOM 1577 C CA . PRO A 1 202 ? 63.034 74.328 11.100 1.00 35.75 200 PRO A CA 1
ATOM 1578 C C . PRO A 1 202 ? 61.929 73.312 10.860 1.00 32.06 200 PRO A C 1
ATOM 1579 O O . PRO A 1 202 ? 62.218 72.197 10.412 1.00 31.56 200 PRO A O 1
ATOM 1583 N N . LYS A 1 203 ? 60.682 73.695 11.139 1.00 34.99 201 LYS A N 1
ATOM 1584 C CA . LYS A 1 203 ? 59.530 72.810 10.967 1.00 32.50 201 LYS A CA 1
ATOM 1585 C C . LYS A 1 203 ? 59.427 72.258 9.548 1.00 28.69 201 LYS A C 1
ATOM 1586 O O . LYS A 1 203 ? 59.154 71.072 9.352 1.00 28.13 201 LYS A O 1
ATOM 1592 N N . ARG A 1 204 ? 59.675 73.112 8.557 1.00 30.56 202 ARG A N 1
ATOM 1593 C CA . ARG A 1 204 ? 59.583 72.675 7.166 1.00 34.62 202 ARG A CA 1
ATOM 1594 C C . ARG A 1 204 ? 60.524 71.509 6.917 1.00 28.61 202 ARG A C 1
ATOM 1595 O O . ARG A 1 204 ? 60.140 70.505 6.306 1.00 33.41 202 ARG A O 1
ATOM 1603 N N . ALA A 1 205 ? 61.756 71.646 7.409 1.00 29.02 203 ALA A N 1
ATOM 1604 C CA . ALA A 1 205 ? 62.750 70.592 7.282 1.00 29.59 203 ALA A CA 1
ATOM 1605 C C . ALA A 1 205 ? 62.248 69.329 7.957 1.00 28.37 203 ALA A C 1
ATOM 1606 O O . ALA A 1 205 ? 62.364 68.219 7.412 1.00 28.07 203 ALA A O 1
ATOM 1608 N N . LEU A 1 206 ? 61.697 69.498 9.157 1.00 28.65 204 LEU A N 1
ATOM 1609 C CA . LEU A 1 206 ? 61.129 68.364 9.898 1.00 27.79 204 LEU A CA 1
ATOM 1610 C C . LEU A 1 206 ? 60.135 67.603 9.024 1.00 27.28 204 LEU A C 1
ATOM 1611 O O . LEU A 1 206 ? 60.228 66.380 8.849 1.00 27.03 204 LEU A O 1
ATOM 1616 N N . LEU A 1 207 ? 59.180 68.327 8.465 1.00 27.22 205 LEU A N 1
ATOM 1617 C CA . LEU A 1 207 ? 58.145 67.687 7.664 1.00 26.97 205 LEU A CA 1
ATOM 1618 C C . LEU A 1 207 ? 58.716 67.024 6.411 1.00 29.26 205 LEU A C 1
ATOM 1619 O O . LEU A 1 207 ? 58.312 65.919 6.052 1.00 27.87 205 LEU A O 1
ATOM 1624 N N . GLU A 1 208 ? 59.681 67.675 5.761 1.00 29.37 206 GLU A N 1
ATOM 1625 C CA . GLU A 1 208 ? 60.345 67.036 4.627 1.00 29.00 206 GLU A CA 1
ATOM 1626 C C . GLU A 1 208 ? 61.094 65.760 5.028 1.00 30.29 206 GLU A C 1
ATOM 1627 O O . GLU A 1 208 ? 60.997 64.739 4.344 1.00 27.04 206 GLU A O 1
ATOM 1633 N N . ILE A 1 209 ? 61.837 65.820 6.133 1.00 27.39 207 ILE A N 1
ATOM 1634 C CA . ILE A 1 209 ? 62.534 64.637 6.632 1.00 27.43 207 ILE A CA 1
ATOM 1635 C C . ILE A 1 209 ? 61.589 63.452 6.791 1.00 27.31 207 ILE A C 1
ATOM 1636 O O . ILE A 1 209 ? 61.935 62.309 6.464 1.00 27.54 207 ILE A O 1
ATOM 1641 N N . LEU A 1 210 ? 60.386 63.726 7.279 1.00 26.69 208 LEU A N 1
ATOM 1642 C CA . LEU A 1 210 ? 59.412 62.658 7.483 1.00 32.37 208 LEU A CA 1
ATOM 1643 C C . LEU A 1 210 ? 59.008 61.980 6.171 1.00 39.64 208 LEU A C 1
ATOM 1644 O O . LEU A 1 210 ? 58.679 60.788 6.164 1.00 31.50 208 LEU A O 1
ATOM 1649 N N . LYS A 1 211 ? 59.048 62.719 5.061 1.00 31.55 209 LYS A N 1
ATOM 1650 C CA . LYS A 1 211 ? 58.666 62.117 3.783 1.00 31.25 209 LYS A CA 1
ATOM 1651 C C . LYS A 1 211 ? 59.806 61.294 3.195 1.00 36.02 209 LYS A C 1
ATOM 1652 O O . LYS A 1 211 ? 59.580 60.408 2.373 1.00 38.16 209 LYS A O 1
ATOM 1658 N N . LEU A 1 212 ? 61.035 61.595 3.608 1.00 31.03 210 LEU A N 1
ATOM 1659 C CA . LEU A 1 212 ? 62.197 61.037 2.942 1.00 27.41 210 LEU A CA 1
ATOM 1660 C C . LEU A 1 212 ? 62.811 59.874 3.696 1.00 35.42 210 LEU A C 1
ATOM 1661 O O . LEU A 1 212 ? 63.289 58.906 3.090 1.00 31.92 210 LEU A O 1
ATOM 1666 N N . PHE A 1 213 ? 62.812 59.969 5.021 1.00 29.66 211 PHE A N 1
ATOM 1667 C CA . PHE A 1 213 ? 63.654 59.074 5.810 1.00 27.74 211 PHE A CA 1
ATOM 1668 C C . PHE A 1 213 ? 62.855 58.309 6.849 1.00 27.52 211 PHE A C 1
ATOM 1669 O O . PHE A 1 213 ? 61.823 58.771 7.301 1.00 30.17 211 PHE A O 1
ATOM 1677 N N . TYR A 1 214 ? 63.358 57.145 7.230 1.00 27.85 212 TYR A N 1
ATOM 1678 C CA . TYR A 1 214 ? 62.714 56.336 8.253 1.00 27.89 212 TYR A CA 1
ATOM 1679 C C . TYR A 1 214 ? 63.788 55.719 9.158 1.00 28.25 212 TYR A C 1
ATOM 1680 O O . TYR A 1 214 ? 63.901 56.061 10.335 1.00 28.23 212 TYR A O 1
ATOM 1689 N N . GLU A 1 215 ? 64.602 54.833 8.598 1.00 28.78 213 GLU A N 1
ATOM 1690 C CA . GLU A 1 215 ? 65.739 54.309 9.339 1.00 33.62 213 GLU A CA 1
ATOM 1691 C C . GLU A 1 215 ? 66.937 54.096 8.419 1.00 35.50 213 GLU A C 1
ATOM 1692 O O . GLU A 1 215 ? 66.823 54.237 7.197 1.00 34.95 213 GLU A O 1
ATOM 1698 N N . ASN A 1 216 ? 68.073 53.748 9.016 1.00 32.62 214 ASN A N 1
ATOM 1699 C CA . ASN A 1 216 ? 69.320 53.542 8.286 1.00 38.62 214 ASN A CA 1
ATOM 1700 C C . ASN A 1 216 ? 69.702 54.768 7.456 1.00 41.62 214 ASN A C 1
ATOM 1701 O O . ASN A 1 216 ? 69.718 54.730 6.219 1.00 37.44 214 ASN A O 1
ATOM 1706 N N . PHE A 1 217 ? 69.972 55.862 8.163 1.00 31.11 215 PHE A N 1
ATOM 1707 C CA . PHE A 1 217 ? 70.509 57.075 7.557 1.00 31.16 215 PHE A CA 1
ATOM 1708 C C . PHE A 1 217 ? 71.506 57.689 8.523 1.00 34.67 215 PHE A C 1
ATOM 1709 O O . PHE A 1 217 ? 71.540 57.332 9.701 1.00 33.21 215 PHE A O 1
ATOM 1717 N N . SER A 1 218 ? 72.334 58.599 8.030 1.00 32.44 216 SER A N 1
ATOM 1718 C CA . SER A 1 218 ? 73.235 59.323 8.910 1.00 32.61 216 SER A CA 1
ATOM 1719 C C . SER A 1 218 ? 72.677 60.722 9.120 1.00 32.20 216 SER A C 1
ATOM 1720 O O . SER A 1 218 ? 71.949 61.238 8.269 1.00 32.85 216 SER A O 1
ATOM 1723 N N . PHE A 1 219 ? 73.007 61.326 10.253 1.00 32.51 217 PHE A N 1
ATOM 1724 C CA . PHE A 1 219 ? 72.678 62.715 10.512 1.00 32.37 217 PHE A CA 1
ATOM 1725 C C . PHE A 1 219 ? 73.962 63.394 10.924 1.00 33.32 217 PHE A C 1
ATOM 1726 O O . PHE A 1 219 ? 74.640 62.932 11.853 1.00 33.88 217 PHE A O 1
ATOM 1734 N N . LYS A 1 220 ? 74.301 64.487 10.244 1.00 33.59 218 LYS A N 1
ATOM 1735 C CA . LYS A 1 220 ? 75.495 65.251 10.587 1.00 35.23 218 LYS A CA 1
ATOM 1736 C C . LYS A 1 220 ? 75.212 66.739 10.603 1.00 34.66 218 LYS A C 1
ATOM 1737 O O . LYS A 1 220 ? 74.367 67.227 9.855 1.00 34.07 218 LYS A O 1
ATOM 1743 N N . SER A 1 221 ? 75.961 67.461 11.426 1.00 35.50 219 SER A N 1
ATOM 1744 C CA . SER A 1 221 ? 75.799 68.902 11.505 1.00 35.78 219 SER A CA 1
ATOM 1745 C C . SER A 1 221 ? 77.103 69.614 11.817 1.00 37.05 219 SER A C 1
ATOM 1746 O O . SER A 1 221 ? 77.959 69.096 12.556 1.00 37.71 219 SER A O 1
ATOM 1749 N N . ASP A 1 222 ? 77.259 70.806 11.249 1.00 37.48 220 ASP A N 1
ATOM 1750 C CA . ASP A 1 222 ? 78.429 71.620 11.552 1.00 39.49 220 ASP A CA 1
ATOM 1751 C C . ASP A 1 222 ? 78.033 72.826 12.399 1.00 47.29 220 ASP A C 1
ATOM 1752 O O . ASP A 1 222 ? 78.821 73.764 12.585 1.00 45.73 220 ASP A O 1
ATOM 1757 N N . GLY A 1 223 ? 76.809 72.787 12.924 1.00 46.72 221 GLY A N 1
ATOM 1758 C CA . GLY A 1 223 ? 76.308 73.868 13.752 1.00 49.13 221 GLY A CA 1
ATOM 1759 C C . GLY A 1 223 ? 75.660 74.958 12.917 1.00 51.61 221 GLY A C 1
ATOM 1760 O O . GLY A 1 223 ? 75.104 75.915 13.461 1.00 54.03 221 GLY A O 1
ATOM 1761 N N . MET A 1 224 ? 75.725 74.812 11.594 1.00 40.89 222 MET A N 1
ATOM 1762 C CA . MET A 1 224 ? 75.121 75.783 10.682 1.00 40.91 222 MET A CA 1
ATOM 1763 C C . MET A 1 224 ? 74.090 75.120 9.777 1.00 39.71 222 MET A C 1
ATOM 1764 O O . MET A 1 224 ? 72.998 75.647 9.563 1.00 38.94 222 MET A O 1
ATOM 1769 N N . LEU A 1 225 ? 74.450 73.954 9.252 1.00 36.45 223 LEU A N 1
ATOM 1770 C CA . LEU A 1 225 ? 73.549 73.155 8.440 1.00 35.36 223 LEU A CA 1
ATOM 1771 C C . LEU A 1 225 ? 73.436 71.781 9.083 1.00 34.78 223 LEU A C 1
ATOM 1772 O O . LEU A 1 225 ? 74.338 71.348 9.809 1.00 36.19 223 LEU A O 1
ATOM 1777 N N . ALA A 1 226 ? 72.333 71.098 8.821 1.00 33.78 224 ALA A N 1
ATOM 1778 C CA . ALA A 1 226 ? 72.252 69.678 9.118 1.00 33.27 224 ALA A CA 1
ATOM 1779 C C . ALA A 1 226 ? 72.106 68.934 7.798 1.00 38.73 224 ALA A C 1
ATOM 1780 O O . ALA A 1 226 ? 71.358 69.361 6.907 1.00 36.64 224 ALA A O 1
ATOM 1782 N N . VAL A 1 227 ? 72.815 67.819 7.681 1.00 32.94 225 VAL A N 1
ATOM 1783 C CA . VAL A 1 227 ? 72.788 67.004 6.479 1.00 32.63 225 VAL A CA 1
ATOM 1784 C C . VAL A 1 227 ? 72.374 65.578 6.829 1.00 32.14 225 VAL A C 1
ATOM 1785 O O . VAL A 1 227 ? 72.958 64.955 7.718 1.00 32.49 225 VAL A O 1
ATOM 1789 N N . ILE A 1 228 ? 71.365 65.060 6.135 1.00 31.43 226 ILE A N 1
ATOM 1790 C CA . ILE A 1 228 ? 70.907 63.700 6.378 1.00 31.04 226 ILE A CA 1
ATOM 1791 C C . ILE A 1 228 ? 71.087 62.872 5.115 1.00 36.93 226 ILE A C 1
ATOM 1792 O O . ILE A 1 228 ? 70.674 63.294 4.029 1.00 32.03 226 ILE A O 1
ATOM 1797 N N . GLU A 1 229 ? 71.716 61.704 5.244 1.00 31.36 227 GLU A N 1
ATOM 1798 C CA . GLU A 1 229 ? 72.026 60.885 4.073 1.00 31.52 227 GLU A CA 1
ATOM 1799 C C . GLU A 1 229 ? 71.669 59.407 4.240 1.00 31.75 227 GLU A C 1
ATOM 1800 O O . GLU A 1 229 ? 71.916 58.811 5.295 1.00 31.65 227 GLU A O 1
ATOM 1806 N N . ASN A 1 230 ? 71.079 58.826 3.196 1.00 32.61 228 ASN A N 1
ATOM 1807 C CA . ASN A 1 230 ? 71.061 57.366 3.036 1.00 34.07 228 ASN A CA 1
ATOM 1808 C C . ASN A 1 230 ? 71.585 57.030 1.646 1.00 41.62 228 ASN A C 1
ATOM 1809 O O . ASN A 1 230 ? 72.235 57.880 1.023 1.00 38.08 228 ASN A O 1
ATOM 1814 N N . GLU A 1 231 ? 71.321 55.826 1.143 1.00 37.30 229 GLU A N 1
ATOM 1815 C CA . GLU A 1 231 ? 71.951 55.446 -0.123 1.00 42.95 229 GLU A CA 1
ATOM 1816 C C . GLU A 1 231 ? 71.419 56.269 -1.299 1.00 36.67 229 GLU A C 1
ATOM 1817 O O . GLU A 1 231 ? 72.185 56.642 -2.191 1.00 41.23 229 GLU A O 1
ATOM 1823 N N . MET A 1 232 ? 70.124 56.586 -1.275 1.00 32.92 230 MET A N 1
ATOM 1824 C CA . MET A 1 232 ? 69.501 57.335 -2.373 1.00 35.98 230 MET A CA 1
ATOM 1825 C C . MET A 1 232 ? 69.532 58.872 -2.223 1.00 35.27 230 MET A C 1
ATOM 1826 O O . MET A 1 232 ? 69.657 59.596 -3.219 1.00 35.25 230 MET A O 1
ATOM 1831 N N . HIS A 1 233 ? 69.417 59.367 -0.993 1.00 30.35 231 HIS A N 1
ATOM 1832 C CA . HIS A 1 233 ? 69.221 60.798 -0.776 1.00 30.13 231 HIS A CA 1
ATOM 1833 C C . HIS A 1 233 ? 70.298 61.486 0.051 1.00 32.33 231 HIS A C 1
ATOM 1834 O O . HIS A 1 233 ? 70.838 60.906 1.000 1.00 30.86 231 HIS A O 1
ATOM 1841 N N . THR A 1 234 ? 70.594 62.735 -0.311 1.00 30.73 232 THR A N 1
ATOM 1842 C CA . THR A 1 234 ? 71.319 63.644 0.567 1.00 31.12 232 THR A CA 1
ATOM 1843 C C . THR A 1 234 ? 70.431 64.868 0.750 1.00 32.60 232 THR A C 1
ATOM 1844 O O . THR A 1 234 ? 70.166 65.598 -0.205 1.00 30.72 232 THR A O 1
ATOM 1848 N N . PHE A 1 235 ? 69.958 65.071 1.974 1.00 30.54 233 PHE A N 1
ATOM 1849 C CA . PHE A 1 235 ? 69.104 66.191 2.317 1.00 30.28 233 PHE A CA 1
ATOM 1850 C C . PHE A 1 235 ? 69.903 67.131 3.188 1.00 30.86 233 PHE A C 1
ATOM 1851 O O . PHE A 1 235 ? 70.715 66.680 4.016 1.00 31.22 233 PHE A O 1
ATOM 1859 N N . PHE A 1 236 ? 69.688 68.432 3.019 1.00 31.04 234 PHE A N 1
ATOM 1860 C CA . PHE A 1 236 ? 70.218 69.403 3.971 1.00 31.61 234 PHE A CA 1
ATOM 1861 C C . PHE A 1 236 ? 69.191 70.470 4.341 1.00 31.44 234 PHE A C 1
ATOM 1862 O O . PHE A 1 236 ? 68.258 70.755 3.584 1.00 31.06 234 PHE A O 1
ATOM 1870 N N . THR A 1 237 ? 69.383 71.057 5.513 1.00 31.80 235 THR A N 1
ATOM 1871 C CA . THR A 1 237 ? 68.624 72.228 5.920 1.00 31.90 235 THR A CA 1
ATOM 1872 C C . THR A 1 237 ? 69.511 73.173 6.690 1.00 32.82 235 THR A C 1
ATOM 1873 O O . THR A 1 237 ? 70.406 72.750 7.432 1.00 33.18 235 THR A O 1
ATOM 1877 N N . LYS A 1 238 ? 69.284 74.463 6.491 1.00 33.29 236 LYS A N 1
ATOM 1878 C CA . LYS A 1 238 ? 69.920 75.439 7.346 1.00 34.21 236 LYS A CA 1
ATOM 1879 C C . LYS A 1 238 ? 69.285 75.246 8.715 1.00 34.65 236 LYS A C 1
ATOM 1880 O O . LYS A 1 238 ? 68.123 74.830 8.813 1.00 34.18 236 LYS A O 1
ATOM 1886 N N . LEU A 1 239 ? 70.050 75.506 9.767 1.00 34.61 237 LEU A N 1
ATOM 1887 C CA . LEU A 1 239 ? 69.527 75.419 11.125 1.00 35.73 237 LEU A CA 1
ATOM 1888 C C . LEU A 1 239 ? 68.995 76.784 11.554 1.00 39.80 237 LEU A C 1
ATOM 1889 O O . LEU A 1 239 ? 69.380 77.822 10.999 1.00 35.80 237 LEU A O 1
ATOM 1894 N N . ILE A 1 240 ? 68.121 76.785 12.555 1.00 36.07 238 ILE A N 1
ATOM 1895 C CA . ILE A 1 240 ? 67.727 78.032 13.199 1.00 40.69 238 ILE A CA 1
ATOM 1896 C C . ILE A 1 240 ? 68.784 78.478 14.205 1.00 44.73 238 ILE A C 1
ATOM 1897 O O . ILE A 1 240 ? 69.145 77.721 15.112 1.00 40.68 238 ILE A O 1
ATOM 1902 N N . ASP A 1 241 ? 69.273 79.707 14.042 1.00 51.43 239 ASP A N 1
ATOM 1903 C CA . ASP A 1 241 ? 70.277 80.270 14.941 1.00 64.13 239 ASP A CA 1
ATOM 1904 C C . ASP A 1 241 ? 69.673 80.751 16.248 1.00 66.19 239 ASP A C 1
ATOM 1905 O O . ASP A 1 241 ? 68.573 81.296 16.267 1.00 65.43 239 ASP A O 1
ATOM 1910 N N . GLY A 1 242 ? 70.414 80.578 17.336 1.00 72.63 240 GLY A N 1
ATOM 1911 C CA . GLY A 1 242 ? 69.984 81.091 18.623 1.00 71.29 240 GLY A CA 1
ATOM 1912 C C . GLY A 1 242 ? 69.966 80.031 19.703 1.00 66.74 240 GLY A C 1
ATOM 1913 O O . GLY A 1 242 ? 70.506 78.934 19.531 1.00 66.21 240 GLY A O 1
ATOM 1914 N N . ASN A 1 243 ? 69.333 80.362 20.821 1.00 61.84 241 ASN A N 1
ATOM 1915 C CA . ASN A 1 243 ? 69.280 79.466 21.959 1.00 56.75 241 ASN A CA 1
ATOM 1916 C C . ASN A 1 243 ? 67.858 79.025 22.279 1.00 55.05 241 ASN A C 1
ATOM 1917 O O . ASN A 1 243 ? 66.976 79.845 22.551 1.00 52.82 241 ASN A O 1
ATOM 1922 N N . TYR A 1 244 ? 67.642 77.720 22.208 1.00 48.70 242 TYR A N 1
ATOM 1923 C CA . TYR A 1 244 ? 66.378 77.131 22.591 1.00 43.37 242 TYR A CA 1
ATOM 1924 C C . TYR A 1 244 ? 66.290 77.219 24.115 1.00 44.46 242 TYR A C 1
ATOM 1925 O O . TYR A 1 244 ? 67.279 76.977 24.810 1.00 47.84 242 TYR A O 1
ATOM 1934 N N . PRO A 1 245 ? 65.117 77.595 24.643 1.00 52.92 243 PRO A N 1
ATOM 1935 C CA . PRO A 1 245 ? 64.965 77.696 26.104 1.00 58.31 243 PRO A CA 1
ATOM 1936 C C . PRO A 1 245 ? 65.241 76.353 26.774 1.00 60.07 243 PRO A C 1
ATOM 1937 O O . PRO A 1 245 ? 64.899 75.320 26.191 1.00 60.56 243 PRO A O 1
ATOM 1941 N N . ASP A 1 246 ? 65.851 76.339 27.956 1.00 63.79 244 ASP A N 1
ATOM 1942 C CA . ASP A 1 246 ? 66.029 75.058 28.631 1.00 66.98 244 ASP A CA 1
ATOM 1943 C C . ASP A 1 246 ? 64.693 74.540 29.161 1.00 64.19 244 ASP A C 1
ATOM 1944 O O . ASP A 1 246 ? 64.102 75.104 30.084 1.00 64.63 244 ASP A O 1
ATOM 1949 N N . TYR A 1 247 ? 64.220 73.461 28.552 1.00 59.02 245 TYR A N 1
ATOM 1950 C CA . TYR A 1 247 ? 62.941 72.885 28.920 1.00 57.36 245 TYR A CA 1
ATOM 1951 C C . TYR A 1 247 ? 62.993 72.229 30.298 1.00 55.60 245 TYR A C 1
ATOM 1952 O O . TYR A 1 247 ? 61.965 72.066 30.951 1.00 58.03 245 TYR A O 1
ATOM 1961 N N . GLN A 1 248 ? 64.190 71.852 30.735 1.00 56.15 246 GLN A N 1
ATOM 1962 C CA . GLN A 1 248 ? 64.346 71.154 32.006 1.00 56.78 246 GLN A CA 1
ATOM 1963 C C . GLN A 1 248 ? 63.930 72.025 33.183 1.00 52.51 246 GLN A C 1
ATOM 1964 O O . GLN A 1 248 ? 63.401 71.526 34.180 1.00 51.39 246 GLN A O 1
ATOM 1970 N N . LYS A 1 249 ? 64.155 73.329 33.049 1.00 49.26 247 LYS A N 1
ATOM 1971 C CA . LYS A 1 249 ? 63.876 74.284 34.119 1.00 59.40 247 LYS A CA 1
ATOM 1972 C C . LYS A 1 249 ? 62.379 74.515 34.341 1.00 59.88 247 LYS A C 1
ATOM 1973 O O . LYS A 1 249 ? 61.973 75.059 35.371 1.00 58.68 247 LYS A O 1
ATOM 1979 N N . ILE A 1 250 ? 61.567 74.086 33.376 1.00 60.41 248 ILE A N 1
ATOM 1980 C CA . ILE A 1 250 ? 60.120 74.294 33.419 1.00 61.07 248 ILE A CA 1
ATOM 1981 C C . ILE A 1 250 ? 59.371 73.046 33.884 1.00 53.00 248 ILE A C 1
ATOM 1982 O O . ILE A 1 250 ? 58.238 73.136 34.359 1.00 47.78 248 ILE A O 1
ATOM 1987 N N . LEU A 1 251 ? 60.000 71.884 33.727 1.00 51.46 249 LEU A N 1
ATOM 1988 C CA . LEU A 1 251 ? 59.421 70.633 34.207 1.00 46.92 249 LEU A CA 1
ATOM 1989 C C . LEU A 1 251 ? 59.325 70.660 35.727 1.00 49.50 249 LEU A C 1
ATOM 1990 O O . LEU A 1 251 ? 60.295 71.004 36.412 1.00 46.48 249 LEU A O 1
ATOM 1995 N N . PRO A 1 252 ? 58.147 70.310 36.263 1.00 45.11 250 PRO A N 1
ATOM 1996 C CA . PRO A 1 252 ? 57.998 70.179 37.717 1.00 42.93 250 PRO A CA 1
ATOM 1997 C C . PRO A 1 252 ? 58.901 69.059 38.218 1.00 43.37 250 PRO A C 1
ATOM 1998 O O . PRO A 1 252 ? 59.137 68.092 37.483 1.00 43.92 250 PRO A O 1
ATOM 2002 N N . LYS A 1 253 ? 59.400 69.178 39.443 1.00 44.71 251 LYS A N 1
ATOM 2003 C CA . LYS A 1 253 ? 60.334 68.185 39.961 1.00 52.98 251 LYS A CA 1
ATOM 2004 C C . LYS A 1 253 ? 59.597 66.918 40.350 1.00 49.71 251 LYS A C 1
ATOM 2005 O O . LYS A 1 253 ? 60.039 65.806 40.047 1.00 48.43 251 LYS A O 1
ATOM 2011 N N . GLU A 1 254 ? 58.469 67.100 41.032 1.00 44.80 252 GLU A N 1
ATOM 2012 C CA . GLU A 1 254 ? 57.641 65.982 41.464 1.00 49.84 252 GLU A CA 1
ATOM 2013 C C . GLU A 1 254 ? 56.187 66.247 41.112 1.00 42.53 252 GLU A C 1
ATOM 2014 O O . GLU A 1 254 ? 55.800 67.386 40.828 1.00 37.70 252 GLU A O 1
ATOM 2020 N N . TYR A 1 255 ? 55.383 65.194 41.151 1.00 36.00 253 TYR A N 1
ATOM 2021 C CA . TYR A 1 255 ? 53.940 65.350 41.016 1.00 40.47 253 TYR A CA 1
ATOM 2022 C C . TYR A 1 255 ? 53.232 64.755 42.221 1.00 41.52 253 TYR A C 1
ATOM 2023 O O . TYR A 1 255 ? 53.558 63.648 42.655 1.00 46.54 253 TYR A O 1
ATOM 2032 N N . ILE A 1 256 ? 52.281 65.510 42.760 1.00 36.95 254 ILE A N 1
ATOM 2033 C CA . ILE A 1 256 ? 51.474 65.062 43.886 1.00 48.28 254 ILE A CA 1
ATOM 2034 C C . ILE A 1 256 ? 50.717 63.791 43.517 1.00 51.01 254 ILE A C 1
ATOM 2035 O O . ILE A 1 256 ? 50.749 62.801 44.249 1.00 51.61 254 ILE A O 1
ATOM 2040 N N . SER A 1 257 ? 50.050 63.824 42.366 1.00 45.72 255 SER A N 1
ATOM 2041 C CA . SER A 1 257 ? 49.233 62.697 41.930 1.00 42.91 255 SER A CA 1
ATOM 2042 C C . SER A 1 257 ? 49.599 62.186 40.533 1.00 41.77 255 SER A C 1
ATOM 2043 O O . SER A 1 257 ? 49.877 62.980 39.620 1.00 38.70 255 SER A O 1
ATOM 2046 N N . SER A 1 258 ? 49.601 60.860 40.387 1.00 35.60 256 SER A N 1
ATOM 2047 C CA . SER A 1 258 ? 49.788 60.199 39.098 1.00 35.14 256 SER A CA 1
ATOM 2048 C C . SER A 1 258 ? 48.709 59.136 38.854 1.00 37.32 256 SER A C 1
ATOM 2049 O O . SER A 1 258 ? 48.618 58.151 39.591 1.00 39.40 256 SER A O 1
ATOM 2052 N N . PHE A 1 259 ? 47.909 59.322 37.807 1.00 26.88 257 PHE A N 1
ATOM 2053 C CA . PHE A 1 259 ? 46.838 58.374 37.493 1.00 28.89 257 PHE A CA 1
ATOM 2054 C C . PHE A 1 259 ? 47.127 57.569 36.229 1.00 28.52 257 PHE A C 1
ATOM 2055 O O . PHE A 1 259 ? 47.505 58.138 35.207 1.00 26.34 257 PHE A O 1
ATOM 2063 N N . THR A 1 260 ? 46.953 56.252 36.295 1.00 26.17 258 THR A N 1
ATOM 2064 C CA . THR A 1 260 ? 47.082 55.398 35.114 1.00 26.73 258 THR A CA 1
ATOM 2065 C C . THR A 1 260 ? 45.679 55.229 34.511 1.00 32.41 258 THR A C 1
ATOM 2066 O O . THR A 1 260 ? 44.777 54.707 35.160 1.00 26.00 258 THR A O 1
ATOM 2070 N N . LEU A 1 261 ? 45.492 55.710 33.286 1.00 25.68 259 LEU A N 1
ATOM 2071 C CA . LEU A 1 261 ? 44.157 55.836 32.680 1.00 25.57 259 LEU A CA 1
ATOM 2072 C C . LEU A 1 261 ? 44.110 55.216 31.284 1.00 25.51 259 LEU A C 1
ATOM 2073 O O . LEU A 1 261 ? 45.153 54.972 30.675 1.00 25.50 259 LEU A O 1
ATOM 2078 N N . GLY A 1 262 ? 42.905 54.983 30.761 1.00 25.54 260 GLY A N 1
ATOM 2079 C CA . GLY A 1 262 ? 42.758 54.329 29.471 1.00 25.57 260 GLY A CA 1
ATOM 2080 C C . GLY A 1 262 ? 42.876 55.315 28.316 1.00 25.36 260 GLY A C 1
ATOM 2081 O O . GLY A 1 262 ? 42.108 56.292 28.237 1.00 25.31 260 GLY A O 1
ATOM 2082 N N . LYS A 1 263 ? 43.819 55.061 27.411 1.00 25.31 261 LYS A N 1
ATOM 2083 C CA . LYS A 1 263 ? 44.103 56.018 26.341 1.00 25.13 261 LYS A CA 1
ATOM 2084 C C . LYS A 1 263 ? 42.919 56.187 25.383 1.00 25.17 261 LYS A C 1
ATOM 2085 O O . LYS A 1 263 ? 42.451 57.307 25.173 1.00 25.11 261 LYS A O 1
ATOM 2091 N N . GLU A 1 264 ? 42.441 55.082 24.814 1.00 25.36 262 GLU A N 1
ATOM 2092 C CA . GLU A 1 264 ? 41.393 55.145 23.799 1.00 25.50 262 GLU A CA 1
ATOM 2093 C C . GLU A 1 264 ? 40.059 55.611 24.382 1.00 34.48 262 GLU A C 1
ATOM 2094 O O . GLU A 1 264 ? 39.312 56.343 23.723 1.00 25.70 262 GLU A O 1
ATOM 2100 N N . GLU A 1 265 ? 39.758 55.210 25.617 1.00 25.72 263 GLU A N 1
ATOM 2101 C CA . GLU A 1 265 ? 38.552 55.723 26.270 1.00 25.87 263 GLU A CA 1
ATOM 2102 C C . GLU A 1 265 ? 38.610 57.231 26.460 1.00 25.91 263 GLU A C 1
ATOM 2103 O O . GLU A 1 265 ? 37.619 57.935 26.242 1.00 27.48 263 GLU A O 1
ATOM 2109 N N . PHE A 1 266 ? 39.757 57.726 26.888 1.00 25.47 264 PHE A N 1
ATOM 2110 C CA . PHE A 1 266 ? 39.922 59.170 27.006 1.00 25.58 264 PHE A CA 1
ATOM 2111 C C . PHE A 1 266 ? 39.835 59.902 25.653 1.00 25.74 264 PHE A C 1
ATOM 2112 O O . PHE A 1 266 ? 39.201 60.951 25.576 1.00 26.22 264 PHE A O 1
ATOM 2120 N N . LYS A 1 267 ? 40.479 59.365 24.612 1.00 25.31 265 LYS A N 1
ATOM 2121 C CA . LYS A 1 267 ? 40.382 59.960 23.278 1.00 25.34 265 LYS A CA 1
ATOM 2122 C C . LYS A 1 267 ? 38.915 60.050 22.869 1.00 25.65 265 LYS A C 1
ATOM 2123 O O . LYS A 1 267 ? 38.453 61.080 22.410 1.00 25.82 265 LYS A O 1
ATOM 2129 N N . GLU A 1 268 ? 38.194 58.950 23.051 1.00 25.81 266 GLU A N 1
ATOM 2130 C CA . GLU A 1 268 ? 36.813 58.856 22.592 1.00 27.19 266 GLU A CA 1
ATOM 2131 C C . GLU A 1 268 ? 35.928 59.847 23.363 1.00 31.17 266 GLU A C 1
ATOM 2132 O O . GLU A 1 268 ? 35.074 60.529 22.788 1.00 26.76 266 GLU A O 1
ATOM 2138 N N . SER A 1 269 ? 36.173 59.961 24.662 1.00 26.30 267 SER A N 1
ATOM 2139 C CA . SER A 1 269 ? 35.369 60.823 25.522 1.00 26.57 267 SER A CA 1
ATOM 2140 C C . SER A 1 269 ? 35.641 62.300 25.241 1.00 27.29 267 SER A C 1
ATOM 2141 O O . SER A 1 269 ? 34.714 63.115 25.203 1.00 27.04 267 SER A O 1
ATOM 2144 N N . ILE A 1 270 ? 36.914 62.629 25.042 1.00 26.32 268 ILE A N 1
ATOM 2145 C CA . ILE A 1 270 ? 37.327 63.997 24.738 1.00 26.81 268 ILE A CA 1
ATOM 2146 C C . ILE A 1 270 ? 36.813 64.474 23.375 1.00 26.68 268 ILE A C 1
ATOM 2147 O O . ILE A 1 270 ? 36.312 65.600 23.250 1.00 27.09 268 ILE A O 1
ATOM 2152 N N . LYS A 1 271 ? 36.925 63.623 22.358 1.00 26.52 269 LYS A N 1
ATOM 2153 C CA . LYS A 1 271 ? 36.351 63.948 21.051 1.00 28.94 269 LYS A CA 1
ATOM 2154 C C . LYS A 1 271 ? 34.863 64.208 21.174 1.00 29.35 269 LYS A C 1
ATOM 2155 O O . LYS A 1 271 ? 34.320 65.131 20.561 1.00 27.78 269 LYS A O 1
ATOM 2161 N N . LEU A 1 272 ? 34.204 63.379 21.974 1.00 27.97 270 LEU A N 1
ATOM 2162 C CA . LEU A 1 272 ? 32.763 63.469 22.170 1.00 27.96 270 LEU A CA 1
ATOM 2163 C C . LEU A 1 272 ? 32.355 64.845 22.707 1.00 28.36 270 LEU A C 1
ATOM 2164 O O . LEU A 1 272 ? 31.412 65.456 22.208 1.00 28.94 270 LEU A O 1
ATOM 2169 N N . CYS A 1 273 ? 33.056 65.336 23.726 1.00 28.13 271 CYS A N 1
ATOM 2170 C CA . CYS A 1 273 ? 32.712 66.647 24.296 1.00 28.59 271 CYS A CA 1
ATOM 2171 C C . CYS A 1 273 ? 33.189 67.769 23.382 1.00 29.36 271 CYS A C 1
ATOM 2172 O O . CYS A 1 273 ? 32.628 68.863 23.384 1.00 35.83 271 CYS A O 1
ATOM 2175 N N . SER A 1 274 ? 34.207 67.465 22.579 1.00 28.33 272 SER A N 1
ATOM 2176 C CA . SER A 1 274 ? 34.794 68.428 21.643 1.00 29.14 272 SER A CA 1
ATOM 2177 C C . SER A 1 274 ? 33.839 68.818 20.540 1.00 33.24 272 SER A C 1
ATOM 2178 O O . SER A 1 274 ? 34.106 69.746 19.780 1.00 34.48 272 SER A O 1
ATOM 2181 N N . SER A 1 275 ? 32.739 68.088 20.426 1.00 29.44 273 SER A N 1
ATOM 2182 C CA . SER A 1 275 ? 31.748 68.403 19.420 1.00 31.33 273 SER A CA 1
ATOM 2183 C C . SER A 1 275 ? 31.139 69.767 19.720 1.00 35.28 273 SER A C 1
ATOM 2184 O O . SER A 1 275 ? 30.686 70.467 18.811 1.00 37.13 273 SER A O 1
ATOM 2187 N N . LEU A 1 276 ? 31.147 70.150 20.996 1.00 30.68 274 LEU A N 1
ATOM 2188 C CA . LEU A 1 276 ? 30.484 71.383 21.419 1.00 31.51 274 LEU A CA 1
ATOM 2189 C C . LEU A 1 276 ? 31.407 72.412 22.098 1.00 31.54 274 LEU A C 1
ATOM 2190 O O . LEU A 1 276 ? 30.958 73.500 22.458 1.00 36.93 274 LEU A O 1
ATOM 2195 N N . SER A 1 277 ? 32.679 72.075 22.277 1.00 30.81 275 SER A N 1
ATOM 2196 C CA . SER A 1 277 ? 33.593 72.958 23.013 1.00 36.09 275 SER A CA 1
ATOM 2197 C C . SER A 1 277 ? 35.049 72.719 22.625 1.00 37.44 275 SER A C 1
ATOM 2198 O O . SER A 1 277 ? 35.368 71.703 22.012 1.00 41.19 275 SER A O 1
ATOM 2201 N N . SER A 1 278 ? 35.936 73.643 22.989 1.00 32.87 276 SER A N 1
ATOM 2202 C CA . SER A 1 278 ? 37.366 73.441 22.737 1.00 31.50 276 SER A CA 1
ATOM 2203 C C . SER A 1 278 ? 38.080 73.134 24.047 1.00 29.56 276 SER A C 1
ATOM 2204 O O . SER A 1 278 ? 39.219 72.651 24.054 1.00 30.31 276 SER A O 1
ATOM 2207 N N . THR A 1 279 ? 37.408 73.434 25.155 1.00 29.93 277 THR A N 1
ATOM 2208 C CA . THR A 1 279 ? 37.934 73.095 26.475 1.00 31.22 277 THR A CA 1
ATOM 2209 C C . THR A 1 279 ? 36.962 72.186 27.226 1.00 33.04 277 THR A C 1
ATOM 2210 O O . THR A 1 279 ? 35.743 72.218 27.012 1.00 29.81 277 THR A O 1
ATOM 2214 N N . ILE A 1 280 ? 37.517 71.382 28.114 1.00 28.99 278 ILE A N 1
ATOM 2215 C CA . ILE A 1 280 ? 36.767 70.334 28.781 1.00 30.08 278 ILE A CA 1
ATOM 2216 C C . ILE A 1 280 ? 37.094 70.319 30.269 1.00 28.74 278 ILE A C 1
ATOM 2217 O O . ILE A 1 280 ? 38.256 70.458 30.658 1.00 28.59 278 ILE A O 1
ATOM 2222 N N . LYS A 1 281 ? 36.072 70.164 31.102 1.00 28.98 279 LYS A N 1
ATOM 2223 C CA . LYS A 1 281 ? 36.293 69.920 32.522 1.00 31.04 279 LYS A CA 1
ATOM 2224 C C . LYS A 1 281 ? 36.369 68.417 32.795 1.00 28.35 279 LYS A C 1
ATOM 2225 O O . LYS A 1 281 ? 35.379 67.684 32.603 1.00 28.26 279 LYS A O 1
ATOM 2231 N N . LEU A 1 282 ? 37.543 67.957 33.220 1.00 27.93 280 LEU A N 1
ATOM 2232 C CA . LEU A 1 282 ? 37.763 66.553 33.567 1.00 30.10 280 LEU A CA 1
ATOM 2233 C C . LEU A 1 282 ? 37.612 66.364 35.076 1.00 32.38 280 LEU A C 1
ATOM 2234 O O . LEU A 1 282 ? 38.247 67.067 35.865 1.00 33.10 280 LEU A O 1
ATOM 2239 N N . THR A 1 283 ? 36.776 65.419 35.481 1.00 27.49 281 THR A N 1
ATOM 2240 C CA . THR A 1 283 ? 36.615 65.147 36.903 1.00 31.38 281 THR A CA 1
ATOM 2241 C C . THR A 1 283 ? 37.024 63.725 37.195 1.00 32.48 281 THR A C 1
ATOM 2242 O O . THR A 1 283 ? 36.403 62.784 36.702 1.00 32.38 281 THR A O 1
ATOM 2246 N N . LEU A 1 284 ? 38.068 63.565 38.002 1.00 28.35 282 LEU A N 1
ATOM 2247 C CA . LEU A 1 284 ? 38.526 62.232 38.375 1.00 34.47 282 LEU A CA 1
ATOM 2248 C C . LEU A 1 284 ? 38.009 61.840 39.762 1.00 35.65 282 LEU A C 1
ATOM 2249 O O . LEU A 1 284 ? 38.156 62.600 40.727 1.00 33.27 282 LEU A O 1
ATOM 2254 N N . GLU A 1 285 ? 37.385 60.666 39.837 1.00 34.72 283 GLU A N 1
ATOM 2255 C CA . GLU A 1 285 ? 36.943 60.077 41.100 1.00 38.21 283 GLU A CA 1
ATOM 2256 C C . GLU A 1 285 ? 37.591 58.724 41.211 1.00 40.84 283 GLU A C 1
ATOM 2257 O O . GLU A 1 285 ? 38.307 58.306 40.294 1.00 34.04 283 GLU A O 1
ATOM 2263 N N . LYS A 1 286 ? 37.324 58.015 42.306 1.00 35.26 284 LYS A N 1
ATOM 2264 C CA . LYS A 1 286 ? 38.032 56.762 42.539 1.00 39.16 284 LYS A CA 1
ATOM 2265 C C . LYS A 1 286 ? 37.788 55.731 41.441 1.00 28.98 284 LYS A C 1
ATOM 2266 O O . LYS A 1 286 ? 38.720 55.064 40.985 1.00 32.00 284 LYS A O 1
ATOM 2272 N N . ASN A 1 287 ? 36.544 55.613 40.994 1.00 27.12 285 ASN A N 1
ATOM 2273 C CA . ASN A 1 287 ? 36.232 54.631 39.960 1.00 29.47 285 ASN A CA 1
ATOM 2274 C C . ASN A 1 287 ? 35.488 55.228 38.778 1.00 30.05 285 ASN A C 1
ATOM 2275 O O . ASN A 1 287 ? 34.764 54.522 38.083 1.00 27.25 285 ASN A O 1
ATOM 2280 N N . ASN A 1 288 ? 35.678 56.522 38.542 1.00 27.71 286 ASN A N 1
ATOM 2281 C CA . ASN A 1 288 ? 34.999 57.188 37.435 1.00 29.40 286 ASN A CA 1
ATOM 2282 C C . ASN A 1 288 ? 35.773 58.380 36.883 1.00 26.74 286 ASN A C 1
ATOM 2283 O O . ASN A 1 288 ? 36.454 59.097 37.620 1.00 32.47 286 ASN A O 1
ATOM 2288 N N . ALA A 1 289 ? 35.664 58.588 35.577 1.00 28.09 287 ALA A N 1
ATOM 2289 C CA . ALA A 1 289 ? 36.224 59.784 34.949 1.00 26.54 287 ALA A CA 1
ATOM 2290 C C . ALA A 1 289 ? 35.066 60.472 34.280 1.00 26.81 287 ALA A C 1
ATOM 2291 O O . ALA A 1 289 ? 34.373 59.848 33.474 1.00 26.89 287 ALA A O 1
ATOM 2293 N N . LEU A 1 290 ? 34.840 61.740 34.620 1.00 27.04 288 LEU A N 1
ATOM 2294 C CA . LEU A 1 290 ? 33.706 62.477 34.089 1.00 27.43 288 LEU A CA 1
ATOM 2295 C C . LEU A 1 290 ? 34.241 63.537 33.131 1.00 27.42 288 LEU A C 1
ATOM 2296 O O . LEU A 1 290 ? 35.241 64.183 33.427 1.00 27.31 288 LEU A O 1
ATOM 2301 N N . PHE A 1 291 ? 33.552 63.752 32.017 1.00 27.61 289 PHE A N 1
ATOM 2302 C CA . PHE A 1 291 ? 33.984 64.763 31.057 1.00 29.12 289 PHE A CA 1
ATOM 2303 C C . PHE A 1 291 ? 32.823 65.698 30.757 1.00 29.59 289 PHE A C 1
ATOM 2304 O O . PHE A 1 291 ? 31.740 65.238 30.415 1.00 28.53 289 PHE A O 1
ATOM 2312 N N . GLU A 1 292 ? 33.050 67.008 30.872 1.00 28.61 290 GLU A N 1
ATOM 2313 C CA . GLU A 1 292 ? 32.007 67.997 30.590 1.00 29.31 290 GLU A CA 1
ATOM 2314 C C . GLU A 1 292 ? 32.542 69.116 29.713 1.00 29.81 290 GLU A C 1
ATOM 2315 O O . GLU A 1 292 ? 33.641 69.615 29.944 1.00 29.36 290 GLU A O 1
ATOM 2321 N N . SER A 1 293 ? 31.752 69.526 28.729 1.00 29.97 291 SER A N 1
ATOM 2322 C CA . SER A 1 293 ? 32.129 70.651 27.876 1.00 34.73 291 SER A CA 1
ATOM 2323 C C . SER A 1 293 ? 32.254 71.899 28.739 1.00 40.16 291 SER A C 1
ATOM 2324 O O . SER A 1 293 ? 31.458 72.102 29.654 1.00 31.33 291 SER A O 1
ATOM 2327 N N . LEU A 1 294 ? 33.260 72.727 28.463 1.00 37.06 292 LEU A N 1
ATOM 2328 C CA . LEU A 1 294 ? 33.560 73.862 29.332 1.00 38.68 292 LEU A CA 1
ATOM 2329 C C . LEU A 1 294 ? 33.304 75.216 28.665 1.00 36.86 292 LEU A C 1
ATOM 2330 O O . LEU A 1 294 ? 32.610 76.070 29.225 1.00 40.21 292 LEU A O 1
ATOM 2335 N N . ASP A 1 295 ? 33.855 75.421 27.471 1.00 33.20 293 ASP A N 1
ATOM 2336 C CA . ASP A 1 295 ? 33.660 76.708 26.792 1.00 48.46 293 ASP A CA 1
ATOM 2337 C C . ASP A 1 295 ? 32.597 76.606 25.693 1.00 50.45 293 ASP A C 1
ATOM 2338 O O . ASP A 1 295 ? 32.663 77.291 24.664 1.00 45.17 293 ASP A O 1
ATOM 2343 N N . SER A 1 296 ? 31.613 75.745 25.937 1.00 54.33 294 SER A N 1
ATOM 2344 C CA . SER A 1 296 ? 30.471 75.585 25.040 1.00 48.91 294 SER A CA 1
ATOM 2345 C C . SER A 1 296 ? 29.556 76.786 25.163 1.00 51.09 294 SER A C 1
ATOM 2346 O O . SER A 1 296 ? 29.473 77.402 26.232 1.00 54.77 294 SER A O 1
ATOM 2349 N N . GLU A 1 297 ? 28.874 77.113 24.064 1.00 50.91 295 GLU A N 1
ATOM 2350 C CA . GLU A 1 297 ? 27.875 78.176 24.036 1.00 53.36 295 GLU A CA 1
ATOM 2351 C C . GLU A 1 297 ? 26.829 77.967 25.121 1.00 50.49 295 GLU A C 1
ATOM 2352 O O . GLU A 1 297 ? 26.603 76.840 25.564 1.00 42.90 295 GLU A O 1
ATOM 2358 N N . HIS A 1 298 ? 26.193 79.052 25.551 1.00 59.65 296 HIS A N 1
ATOM 2359 C CA . HIS A 1 298 ? 25.079 78.940 26.482 1.00 67.99 296 HIS A CA 1
ATOM 2360 C C . HIS A 1 298 ? 24.007 78.068 25.833 1.00 64.95 296 HIS A C 1
ATOM 2361 O O . HIS A 1 298 ? 23.759 78.177 24.625 1.00 67.33 296 HIS A O 1
ATOM 2368 N N . SER A 1 299 ? 23.404 77.195 26.639 1.00 58.10 297 SER A N 1
ATOM 2369 C CA . SER A 1 299 ? 22.377 76.244 26.191 1.00 54.34 297 SER A CA 1
ATOM 2370 C C . SER A 1 299 ? 22.911 75.018 25.432 1.00 47.16 297 SER A C 1
ATOM 2371 O O . SER A 1 299 ? 22.126 74.150 25.047 1.00 46.17 297 SER A O 1
ATOM 2374 N N . GLU A 1 300 ? 24.226 74.938 25.218 1.00 36.73 298 GLU A N 1
ATOM 2375 C CA . GLU A 1 300 ? 24.801 73.751 24.600 1.00 35.69 298 GLU A CA 1
ATOM 2376 C C . GLU A 1 300 ? 25.673 73.057 25.624 1.00 41.01 298 GLU A C 1
ATOM 2377 O O . GLU A 1 300 ? 26.581 73.678 26.177 1.00 44.43 298 GLU A O 1
ATOM 2383 N N . THR A 1 301 ? 25.381 71.787 25.915 1.00 34.21 299 THR A N 1
ATOM 2384 C CA . THR A 1 301 ? 26.207 71.020 26.859 1.00 33.31 299 THR A CA 1
ATOM 2385 C C . THR A 1 301 ? 26.478 69.596 26.366 1.00 32.54 299 THR A C 1
ATOM 2386 O O . THR A 1 301 ? 25.653 69.008 25.661 1.00 32.82 299 THR A O 1
ATOM 2390 N N . ALA A 1 302 ? 27.634 69.060 26.753 1.00 31.68 300 ALA A N 1
ATOM 2391 C CA . ALA A 1 302 ? 28.040 67.701 26.422 1.00 30.98 300 ALA A CA 1
ATOM 2392 C C . ALA A 1 302 ? 28.636 67.110 27.684 1.00 32.60 300 ALA A C 1
ATOM 2393 O O . ALA A 1 302 ? 29.494 67.731 28.307 1.00 32.93 300 ALA A O 1
ATOM 2395 N N . LYS A 1 303 ? 28.174 65.928 28.079 1.00 30.46 301 LYS A N 1
ATOM 2396 C CA . LYS A 1 303 ? 28.765 65.228 29.214 1.00 29.79 301 LYS A CA 1
ATOM 2397 C C . LYS A 1 303 ? 28.938 63.766 28.863 1.00 32.97 301 LYS A C 1
ATOM 2398 O O . LYS A 1 303 ? 28.130 63.197 28.113 1.00 32.84 301 LYS A O 1
ATOM 2404 N N . THR A 1 304 ? 29.965 63.147 29.431 1.00 28.78 302 THR A N 1
ATOM 2405 C CA . THR A 1 304 ? 30.069 61.693 29.390 1.00 29.96 302 THR A CA 1
ATOM 2406 C C . THR A 1 304 ? 30.957 61.229 30.521 1.00 30.89 302 THR A C 1
ATOM 2407 O O . THR A 1 304 ? 31.659 62.031 31.143 1.00 28.12 302 THR A O 1
ATOM 2411 N N . SER A 1 305 ? 30.919 59.934 30.803 1.00 27.99 303 SER A N 1
ATOM 2412 C CA . SER A 1 305 ? 31.795 59.385 31.813 1.00 27.64 303 SER A CA 1
ATOM 2413 C C . SER A 1 305 ? 32.243 57.986 31.438 1.00 31.89 303 SER A C 1
ATOM 2414 O O . SER A 1 305 ? 31.652 57.315 30.585 1.00 27.69 303 SER A O 1
ATOM 2417 N N . VAL A 1 306 ? 33.301 57.563 32.106 1.00 27.12 304 VAL A N 1
ATOM 2418 C CA . VAL A 1 306 ? 33.900 56.274 31.882 1.00 31.67 304 VAL A CA 1
ATOM 2419 C C . VAL A 1 306 ? 34.183 55.642 33.256 1.00 27.77 304 VAL A C 1
ATOM 2420 O O . VAL A 1 306 ? 34.684 56.308 34.165 1.00 30.08 304 VAL A O 1
ATOM 2424 N N . GLU A 1 307 ? 33.833 54.371 33.414 1.00 27.26 305 GLU A N 1
ATOM 2425 C CA . GLU A 1 307 ? 34.130 53.667 34.652 1.00 29.22 305 GLU A CA 1
ATOM 2426 C C . GLU A 1 307 ? 35.630 53.390 34.718 1.00 27.00 305 GLU A C 1
ATOM 2427 O O . GLU A 1 307 ? 36.242 53.014 33.711 1.00 28.49 305 GLU A O 1
ATOM 2433 N N . ILE A 1 308 ? 36.225 53.572 35.891 1.00 26.91 306 ILE A N 1
ATOM 2434 C CA . ILE A 1 308 ? 37.620 53.184 36.115 1.00 26.75 306 ILE A CA 1
ATOM 2435 C C . ILE A 1 308 ? 37.674 51.968 37.051 1.00 33.36 306 ILE A C 1
ATOM 2436 O O . ILE A 1 308 ? 37.451 52.096 38.262 1.00 30.71 306 ILE A O 1
ATOM 2441 N N . GLU A 1 309 ? 37.954 50.793 36.492 1.00 27.27 307 GLU A N 1
ATOM 2442 C CA . GLU A 1 309 ? 37.879 49.562 37.273 1.00 29.20 307 GLU A CA 1
ATOM 2443 C C . GLU A 1 309 ? 38.961 49.468 38.341 1.00 30.82 307 GLU A C 1
ATOM 2444 O O . GLU A 1 309 ? 38.691 49.038 39.460 1.00 33.65 307 GLU A O 1
ATOM 2450 N N . LYS A 1 310 ? 40.186 49.850 37.988 1.00 32.78 308 LYS A N 1
ATOM 2451 C CA . LYS A 1 310 ? 41.296 49.833 38.950 1.00 32.00 308 LYS A CA 1
ATOM 2452 C C . LYS A 1 310 ? 41.366 51.178 39.661 1.00 32.39 308 LYS A C 1
ATOM 2453 O O . LYS A 1 310 ? 41.960 52.135 39.149 1.00 36.68 308 LYS A O 1
ATOM 2459 N N . GLY A 1 311 ? 40.764 51.234 40.849 1.00 28.35 309 GLY A N 1
ATOM 2460 C CA . GLY A 1 311 ? 40.546 52.475 41.579 1.00 29.05 309 GLY A CA 1
ATOM 2461 C C . GLY A 1 311 ? 41.723 53.423 41.646 1.00 36.89 309 GLY A C 1
ATOM 2462 O O . GLY A 1 311 ? 42.858 53.010 41.891 1.00 41.07 309 GLY A O 1
ATOM 2463 N N . LEU A 1 312 ? 41.451 54.705 41.421 1.00 32.34 310 LEU A N 1
ATOM 2464 C CA . LEU A 1 312 ? 42.485 55.719 41.523 1.00 34.98 310 LEU A CA 1
ATOM 2465 C C . LEU A 1 312 ? 42.727 56.070 43.000 1.00 40.14 310 LEU A C 1
ATOM 2466 O O . LEU A 1 312 ? 41.790 56.058 43.803 1.00 33.29 310 LEU A O 1
ATOM 2471 N N . ASP A 1 313 ? 43.970 56.383 43.359 1.00 42.13 311 ASP A N 1
ATOM 2472 C CA . ASP A 1 313 ? 44.259 56.861 44.716 1.00 51.03 311 ASP A CA 1
ATOM 2473 C C . ASP A 1 313 ? 43.726 58.286 44.894 1.00 47.53 311 ASP A C 1
ATOM 2474 O O . ASP A 1 313 ? 44.473 59.265 44.839 1.00 54.13 311 ASP A O 1
ATOM 2479 N N . ILE A 1 314 ? 42.419 58.377 45.114 1.00 47.12 312 ILE A N 1
ATOM 2480 C CA . ILE A 1 314 ? 41.693 59.641 45.178 1.00 51.08 312 ILE A CA 1
ATOM 2481 C C . ILE A 1 314 ? 40.670 59.542 46.312 1.00 55.85 312 ILE A C 1
ATOM 2482 O O . ILE A 1 314 ? 39.821 58.646 46.310 1.00 46.33 312 ILE A O 1
ATOM 2487 N N . GLU A 1 315 ? 40.756 60.442 47.285 1.00 65.27 313 GLU A N 1
ATOM 2488 C CA . GLU A 1 315 ? 39.845 60.390 48.422 1.00 78.64 313 GLU A CA 1
ATOM 2489 C C . GLU A 1 315 ? 38.716 61.398 48.260 1.00 76.95 313 GLU A C 1
ATOM 2490 O O . GLU A 1 315 ? 37.832 61.500 49.109 1.00 81.08 313 GLU A O 1
ATOM 2496 N N . LYS A 1 316 ? 38.756 62.133 47.155 1.00 76.50 314 LYS A N 1
ATOM 2497 C CA . LYS A 1 316 ? 37.767 63.159 46.843 1.00 78.50 314 LYS A CA 1
ATOM 2498 C C . LYS A 1 316 ? 38.033 63.649 45.424 1.00 75.90 314 LYS A C 1
ATOM 2499 O O . LYS A 1 316 ? 39.189 63.759 45.013 1.00 79.86 314 LYS A O 1
ATOM 2505 N N . ALA A 1 317 ? 36.966 63.952 44.689 1.00 63.98 315 ALA A N 1
ATOM 2506 C CA . ALA A 1 317 ? 37.057 64.292 43.263 1.00 56.66 315 ALA A CA 1
ATOM 2507 C C . ALA A 1 317 ? 38.158 65.307 42.906 1.00 49.74 315 ALA A C 1
ATOM 2508 O O . ALA A 1 317 ? 38.321 66.329 43.575 1.00 48.52 315 ALA A O 1
ATOM 2510 N N . PHE A 1 318 ? 38.918 64.998 41.857 1.00 39.49 316 PHE A N 1
ATOM 2511 C CA . PHE A 1 318 ? 39.936 65.907 41.339 1.00 35.62 316 PHE A CA 1
ATOM 2512 C C . PHE A 1 318 ? 39.387 66.549 40.062 1.00 33.43 316 PHE A C 1
ATOM 2513 O O . PHE A 1 318 ? 38.958 65.846 39.141 1.00 39.12 316 PHE A O 1
ATOM 2521 N N . HIS A 1 319 ? 39.378 67.877 40.014 1.00 32.03 317 HIS A N 1
ATOM 2522 C CA . HIS A 1 319 ? 38.853 68.589 38.854 1.00 38.12 317 HIS A CA 1
ATOM 2523 C C . HIS A 1 319 ? 39.978 69.255 38.068 1.00 41.63 317 HIS A C 1
ATOM 2524 O O . HIS A 1 319 ? 40.810 69.962 38.646 1.00 46.35 317 HIS A O 1
ATOM 2531 N N . LEU A 1 320 ? 39.999 69.036 36.753 1.00 34.08 318 LEU A N 1
ATOM 2532 C CA . LEU A 1 320 ? 41.054 69.594 35.888 1.00 32.79 318 LEU A CA 1
ATOM 2533 C C . LEU A 1 320 ? 40.485 70.175 34.583 1.00 28.62 318 LEU A C 1
ATOM 2534 O O . LEU A 1 320 ? 39.799 69.472 33.836 1.00 29.02 318 LEU A O 1
ATOM 2539 N N . GLY A 1 321 ? 40.750 71.455 34.322 1.00 30.15 319 GLY A N 1
ATOM 2540 C CA . GLY A 1 321 ? 40.328 72.085 33.078 1.00 30.31 319 GLY A CA 1
ATOM 2541 C C . GLY A 1 321 ? 41.384 71.867 32.006 1.00 29.00 319 GLY A C 1
ATOM 2542 O O . GLY A 1 321 ? 42.559 72.178 32.227 1.00 29.54 319 GLY A O 1
ATOM 2543 N N . VAL A 1 322 ? 40.991 71.317 30.856 1.00 28.61 320 VAL A N 1
ATOM 2544 C CA . VAL A 1 322 ? 41.964 71.001 29.806 1.00 28.23 320 VAL A CA 1
ATOM 2545 C C . VAL A 1 322 ? 41.578 71.494 28.415 1.00 32.91 320 VAL A C 1
ATOM 2546 O O . VAL A 1 322 ? 40.397 71.606 28.086 1.00 28.62 320 VAL A O 1
ATOM 2550 N N . ASN A 1 323 ? 42.592 71.783 27.601 1.00 29.40 321 ASN A N 1
ATOM 2551 C CA . ASN A 1 323 ? 42.395 72.052 26.181 1.00 28.35 321 ASN A CA 1
ATOM 2552 C C . ASN A 1 323 ? 42.231 70.703 25.476 1.00 27.67 321 ASN A C 1
ATOM 2553 O O . ASN A 1 323 ? 43.101 69.828 25.561 1.00 27.21 321 ASN A O 1
ATOM 2558 N N . ALA A 1 324 ? 41.101 70.536 24.793 1.00 27.71 322 ALA A N 1
ATOM 2559 C CA . ALA A 1 324 ? 40.737 69.237 24.231 1.00 29.96 322 ALA A CA 1
ATOM 2560 C C . ALA A 1 324 ? 41.735 68.798 23.162 1.00 28.06 322 ALA A C 1
ATOM 2561 O O . ALA A 1 324 ? 42.262 67.677 23.197 1.00 26.39 322 ALA A O 1
ATOM 2563 N N . LYS A 1 325 ? 41.992 69.685 22.207 1.00 27.11 323 LYS A N 1
ATOM 2564 C CA . LYS A 1 325 ? 42.954 69.392 21.144 1.00 26.84 323 LYS A CA 1
ATOM 2565 C C . LYS A 1 325 ? 44.336 69.050 21.693 1.00 26.58 323 LYS A C 1
ATOM 2566 O O . LYS A 1 325 ? 44.973 68.107 21.229 1.00 26.19 323 LYS A O 1
ATOM 2572 N N . PHE A 1 326 ? 44.816 69.795 22.682 1.00 26.88 324 PHE A N 1
ATOM 2573 C CA . PHE A 1 326 ? 46.159 69.494 23.209 1.00 26.74 324 PHE A CA 1
ATOM 2574 C C . PHE A 1 326 ? 46.163 68.119 23.865 1.00 26.28 324 PHE A C 1
ATOM 2575 O O . PHE A 1 326 ? 47.082 67.315 23.669 1.00 26.00 324 PHE A O 1
ATOM 2583 N N . PHE A 1 327 ? 45.129 67.849 24.649 1.00 26.27 325 PHE A N 1
ATOM 2584 C CA . PHE A 1 327 ? 45.056 66.584 25.361 1.00 25.93 325 PHE A CA 1
ATOM 2585 C C . PHE A 1 327 ? 45.032 65.452 24.346 1.00 25.57 325 PHE A C 1
ATOM 2586 O O . PHE A 1 327 ? 45.733 64.449 24.490 1.00 25.34 325 PHE A O 1
ATOM 2594 N N . LEU A 1 328 ? 44.219 65.608 23.306 1.00 25.61 326 LEU A N 1
ATOM 2595 C CA . LEU A 1 328 ? 44.128 64.567 22.286 1.00 25.35 326 LEU A CA 1
ATOM 2596 C C . LEU A 1 328 ? 45.470 64.368 21.600 1.00 25.21 326 LEU A C 1
ATOM 2597 O O . LEU A 1 328 ? 45.909 63.234 21.383 1.00 25.00 326 LEU A O 1
ATOM 2602 N N . GLU A 1 329 ? 46.129 65.469 21.254 1.00 25.40 327 GLU A N 1
ATOM 2603 C CA . GLU A 1 329 ? 47.410 65.335 20.579 1.00 28.49 327 GLU A CA 1
ATOM 2604 C C . GLU A 1 329 ? 48.441 64.662 21.481 1.00 29.01 327 GLU A C 1
ATOM 2605 O O . GLU A 1 329 ? 49.237 63.859 21.018 1.00 25.11 327 GLU A O 1
ATOM 2611 N N . ALA A 1 330 ? 48.403 64.962 22.775 1.00 25.37 328 ALA A N 1
ATOM 2612 C CA . ALA A 1 330 ? 49.334 64.302 23.703 1.00 25.36 328 ALA A CA 1
ATOM 2613 C C . ALA A 1 330 ? 49.088 62.793 23.738 1.00 25.10 328 ALA A C 1
ATOM 2614 O O . ALA A 1 330 ? 50.028 61.999 23.817 1.00 25.10 328 ALA A O 1
ATOM 2616 N N . LEU A 1 331 ? 47.822 62.389 23.640 1.00 24.98 329 LEU A N 1
ATOM 2617 C CA . LEU A 1 331 ? 47.500 60.964 23.660 1.00 24.84 329 LEU A CA 1
ATOM 2618 C C . LEU A 1 331 ? 47.910 60.301 22.337 1.00 24.77 329 LEU A C 1
ATOM 2619 O O . LEU A 1 331 ? 48.410 59.172 22.318 1.00 24.78 329 LEU A O 1
ATOM 2624 N N . ASN A 1 332 ? 47.679 61.001 21.224 1.00 24.76 330 ASN A N 1
ATOM 2625 C CA . ASN A 1 332 ? 48.099 60.497 19.908 1.00 26.47 330 ASN A CA 1
ATOM 2626 C C . ASN A 1 332 ? 49.596 60.171 19.851 1.00 24.77 330 ASN A C 1
ATOM 2627 O O . ASN A 1 332 ? 50.029 59.279 19.126 1.00 27.01 330 ASN A O 1
ATOM 2632 N N . ALA A 1 333 ? 50.391 60.902 20.621 1.00 24.87 331 ALA A N 1
ATOM 2633 C CA . ALA A 1 333 ? 51.845 60.720 20.613 1.00 25.02 331 ALA A CA 1
ATOM 2634 C C . ALA A 1 333 ? 52.318 59.510 21.423 1.00 27.66 331 ALA A C 1
ATOM 2635 O O . ALA A 1 333 ? 53.516 59.219 21.463 1.00 28.48 331 ALA A O 1
ATOM 2637 N N . LEU A 1 334 ? 51.389 58.812 22.076 1.00 25.03 332 LEU A N 1
ATOM 2638 C CA . LEU A 1 334 ? 51.726 57.681 22.956 1.00 25.18 332 LEU A CA 1
ATOM 2639 C C . LEU A 1 334 ? 51.552 56.338 22.284 1.00 25.25 332 LEU A C 1
ATOM 2640 O O . LEU A 1 334 ? 50.564 56.117 21.583 1.00 26.95 332 LEU A O 1
ATOM 2645 N N . GLY A 1 335 ? 52.479 55.415 22.528 1.00 25.54 333 GLY A N 1
ATOM 2646 C CA . GLY A 1 335 ? 52.399 54.092 21.920 1.00 28.57 333 GLY A CA 1
ATOM 2647 C C . GLY A 1 335 ? 51.784 52.990 22.781 1.00 31.10 333 GLY A C 1
ATOM 2648 O O . GLY A 1 335 ? 51.724 51.838 22.359 1.00 29.92 333 GLY A O 1
ATOM 2649 N N . THR A 1 336 ? 51.320 53.325 23.979 1.00 27.67 334 THR A N 1
ATOM 2650 C CA . THR A 1 336 ? 50.815 52.301 24.914 1.00 26.09 334 THR A CA 1
ATOM 2651 C C . THR A 1 336 ? 49.303 52.397 25.015 1.00 27.54 334 THR A C 1
ATOM 2652 O O . THR A 1 336 ? 48.746 53.430 24.705 1.00 25.58 334 THR A O 1
ATOM 2656 N N . THR A 1 337 ? 48.648 51.336 25.493 1.00 26.16 335 THR A N 1
ATOM 2657 C CA . THR A 1 337 ? 47.182 51.319 25.592 1.00 26.08 335 THR A CA 1
ATOM 2658 C C . THR A 1 337 ? 46.687 52.138 26.771 1.00 25.87 335 THR A C 1
ATOM 2659 O O . THR A 1 337 ? 45.520 52.510 26.835 1.00 25.76 335 THR A O 1
ATOM 2663 N N . GLN A 1 338 ? 47.577 52.387 27.726 1.00 25.90 336 GLN A N 1
ATOM 2664 C CA . GLN A 1 338 ? 47.255 53.205 28.888 1.00 25.76 336 GLN A CA 1
ATOM 2665 C C . GLN A 1 338 ? 48.197 54.377 28.951 1.00 25.61 336 GLN A C 1
ATOM 2666 O O . GLN A 1 338 ? 49.270 54.342 28.349 1.00 25.67 336 GLN A O 1
ATOM 2672 N N . PHE A 1 339 ? 47.808 55.414 29.673 1.00 25.48 337 PHE A N 1
ATOM 2673 C CA . PHE A 1 339 ? 48.680 56.551 29.851 1.00 25.46 337 PHE A CA 1
ATOM 2674 C C . PHE A 1 339 ? 48.695 56.967 31.314 1.00 30.73 337 PHE A C 1
ATOM 2675 O O . PHE A 1 339 ? 47.812 56.595 32.100 1.00 28.98 337 PHE A O 1
ATOM 2683 N N . VAL A 1 340 ? 49.706 57.740 31.673 1.00 25.76 338 VAL A N 1
ATOM 2684 C CA . VAL A 1 340 ? 49.797 58.273 33.010 1.00 25.96 338 VAL A CA 1
ATOM 2685 C C . VAL A 1 340 ? 49.620 59.764 32.956 1.00 25.96 338 VAL A C 1
ATOM 2686 O O . VAL A 1 340 ? 50.285 60.462 32.173 1.00 25.99 338 VAL A O 1
ATOM 2690 N N . LEU A 1 341 ? 48.700 60.248 33.776 1.00 25.99 339 LEU A N 1
ATOM 2691 C CA . LEU A 1 341 ? 48.465 61.671 33.909 1.00 26.12 339 LEU A CA 1
ATOM 2692 C C . LEU A 1 341 ? 49.051 62.098 35.250 1.00 29.84 339 LEU A C 1
ATOM 2693 O O . LEU A 1 341 ? 48.589 61.637 36.301 1.00 32.25 339 LEU A O 1
ATOM 2698 N N . ARG A 1 342 ? 50.071 62.953 35.228 1.00 28.04 340 ARG A N 1
ATOM 2699 C CA . ARG A 1 342 ? 50.698 63.421 36.466 1.00 27.31 340 ARG A CA 1
ATOM 2700 C C . ARG A 1 342 ? 50.336 64.871 36.741 1.00 27.64 340 ARG A C 1
ATOM 2701 O O . ARG A 1 342 ? 50.523 65.747 35.890 1.00 33.03 340 ARG A O 1
ATOM 2709 N N . CYS A 1 343 ? 49.840 65.135 37.946 1.00 27.89 341 CYS A N 1
ATOM 2710 C CA . CYS A 1 343 ? 49.317 66.459 38.283 1.00 28.28 341 CYS A CA 1
ATOM 2711 C C . CYS A 1 343 ? 49.808 66.951 39.637 1.00 35.96 341 CYS A C 1
ATOM 2712 O O . CYS A 1 343 ? 50.143 66.158 40.524 1.00 36.47 341 CYS A O 1
ATOM 2715 N N . ASN A 1 344 ? 49.818 68.269 39.788 1.00 38.70 342 ASN A N 1
ATOM 2716 C CA . ASN A 1 344 ? 49.911 68.895 41.095 1.00 39.68 342 ASN A CA 1
ATOM 2717 C C . ASN A 1 344 ? 48.603 69.641 41.313 1.00 42.46 342 ASN A C 1
ATOM 2718 O O . ASN A 1 344 ? 47.535 69.042 41.237 1.00 45.57 342 ASN A O 1
ATOM 2723 N N . GLU A 1 345 ? 48.673 70.945 41.547 1.00 52.28 343 GLU A N 1
ATOM 2724 C CA . GLU A 1 345 ? 47.459 71.752 41.668 1.00 60.21 343 GLU A CA 1
ATOM 2725 C C . GLU A 1 345 ? 46.741 71.886 40.311 1.00 54.44 343 GLU A C 1
ATOM 2726 O O . GLU A 1 345 ? 47.381 71.814 39.253 1.00 43.10 343 GLU A O 1
ATOM 2732 N N . PRO A 1 346 ? 45.405 72.062 40.337 1.00 50.12 344 PRO A N 1
ATOM 2733 C CA . PRO A 1 346 ? 44.622 72.168 39.101 1.00 47.06 344 PRO A CA 1
ATOM 2734 C C . PRO A 1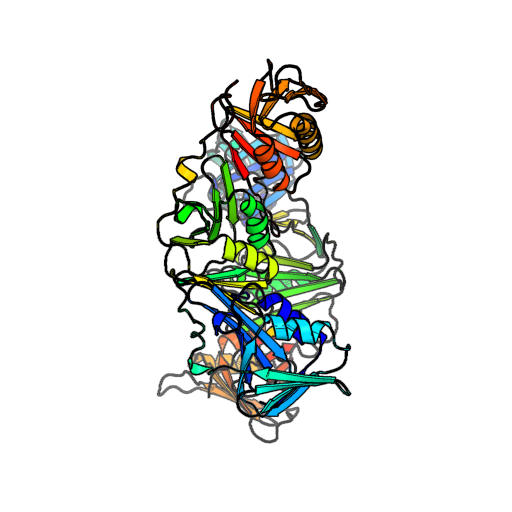 346 ? 45.023 73.362 38.261 1.00 44.01 344 PRO A C 1
ATOM 2735 O O . PRO A 1 346 ? 44.700 73.383 37.075 1.00 42.07 344 PRO A O 1
ATOM 2739 N N . SER A 1 347 ? 45.674 74.348 38.875 1.00 39.97 345 SER A N 1
ATOM 2740 C CA . SER A 1 347 ? 46.128 75.539 38.165 1.00 46.30 345 SER A CA 1
ATOM 2741 C C . SER A 1 347 ? 47.563 75.353 37.662 1.00 43.10 345 SER A C 1
ATOM 2742 O O . SER A 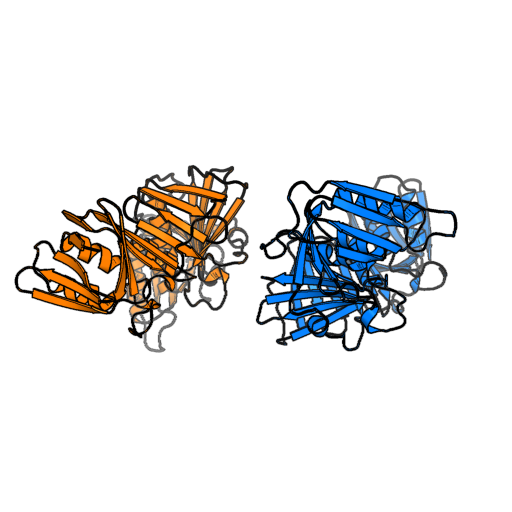1 347 ? 48.108 76.223 36.980 1.00 44.66 345 SER A O 1
ATOM 2745 N N . SER A 1 348 ? 48.156 74.211 38.003 1.00 37.82 346 SER A N 1
ATOM 2746 C CA . SER A 1 348 ? 49.544 73.902 37.655 1.00 40.41 346 SER A CA 1
ATOM 2747 C C . SER A 1 348 ? 49.655 73.021 36.414 1.00 37.14 346 SER A C 1
ATOM 2748 O O . SER A 1 348 ? 48.764 72.218 36.138 1.00 37.34 346 SER A O 1
ATOM 2751 N N . PRO A 1 349 ? 50.764 73.169 35.667 1.00 38.30 347 PRO A N 1
ATOM 2752 C CA . PRO A 1 349 ? 51.056 72.324 34.504 1.00 34.53 347 PRO A CA 1
ATOM 2753 C C . PRO A 1 349 ? 50.971 70.845 34.848 1.00 33.27 347 PRO A C 1
ATOM 2754 O O . PRO A 1 349 ? 51.389 70.438 35.942 1.00 30.25 347 PRO A O 1
ATOM 2758 N N . PHE A 1 350 ? 50.446 70.043 33.929 1.00 28.88 348 PHE A N 1
ATOM 2759 C CA . PHE A 1 350 ? 50.390 68.608 34.151 1.00 28.31 348 PHE A CA 1
ATOM 2760 C C . PHE A 1 350 ? 51.026 67.855 32.998 1.00 27.90 348 PHE A C 1
ATOM 2761 O O . PHE A 1 350 ? 51.202 68.400 31.908 1.00 27.91 348 PHE A O 1
ATOM 2769 N N . LEU A 1 351 ? 51.336 66.588 33.236 1.00 27.58 349 LEU A N 1
ATOM 2770 C CA . LEU A 1 351 ? 52.137 65.813 32.308 1.00 29.52 349 LEU A CA 1
ATOM 2771 C C . LEU A 1 351 ? 51.341 64.628 31.801 1.00 33.30 349 LEU A C 1
ATOM 2772 O O . LEU A 1 351 ? 50.607 63.994 32.564 1.00 29.41 349 LEU A O 1
ATOM 2777 N N . ILE A 1 352 ? 51.486 64.326 30.513 1.00 26.49 350 ILE A N 1
ATOM 2778 C CA . ILE A 1 352 ? 50.917 63.105 29.940 1.00 26.06 350 ILE A CA 1
ATOM 2779 C C . ILE A 1 352 ? 52.049 62.285 29.358 1.00 31.45 350 ILE A C 1
ATOM 2780 O O . ILE A 1 352 ? 52.868 62.811 28.610 1.00 28.01 350 ILE A O 1
ATOM 2785 N N . GLN A 1 353 ? 52.121 61.004 29.711 1.00 25.99 351 GLN A N 1
ATOM 2786 C CA . GLN A 1 353 ? 53.181 60.158 29.176 1.00 29.67 351 GLN A CA 1
ATOM 2787 C C . GLN A 1 353 ? 52.737 58.707 29.114 1.00 29.95 351 GLN A C 1
ATOM 2788 O O . GLN A 1 353 ? 51.675 58.358 29.647 1.00 26.52 351 GLN A O 1
ATOM 2794 N N . GLU A 1 354 ? 53.530 57.869 28.452 1.00 26.06 352 GLU A N 1
ATOM 2795 C CA . GLU A 1 354 ? 53.173 56.474 28.314 1.00 26.05 352 GLU A CA 1
ATOM 2796 C C . GLU A 1 354 ? 53.173 55.818 29.684 1.00 31.14 352 GLU A C 1
ATOM 2797 O O . GLU A 1 354 ? 53.845 56.275 30.615 1.00 26.56 352 GLU A O 1
ATOM 2803 N N . SER A 1 355 ? 52.422 54.735 29.801 1.00 26.49 353 SER A N 1
ATOM 2804 C CA . SER A 1 355 ? 52.559 53.855 30.941 1.00 31.21 353 SER A CA 1
ATOM 2805 C C . SER A 1 355 ? 53.950 53.238 30.790 1.00 30.35 353 SER A C 1
ATOM 2806 O O . SER A 1 355 ? 54.391 52.977 29.656 1.00 27.10 353 SER A O 1
ATOM 2809 N N . LEU A 1 356 ? 54.644 53.006 31.905 1.00 29.30 354 LEU A N 1
ATOM 2810 C CA . LEU A 1 356 ? 56.001 52.434 31.869 1.00 28.61 354 LEU A CA 1
ATOM 2811 C C . LEU A 1 356 ? 56.969 53.251 30.991 1.00 34.02 354 LEU A C 1
ATOM 2812 O O . LEU A 1 356 ? 57.792 52.666 30.277 1.00 36.17 354 LEU A O 1
ATOM 2817 N N . ASP A 1 357 ? 56.855 54.581 31.026 1.00 27.78 355 ASP A N 1
ATOM 2818 C CA . ASP A 1 357 ? 57.744 55.459 30.258 1.00 34.68 355 ASP A CA 1
ATOM 2819 C C . ASP A 1 357 ? 59.199 55.179 30.610 1.00 42.65 355 ASP A C 1
ATOM 2820 O O . ASP A 1 357 ? 60.086 55.279 29.759 1.00 39.22 355 ASP A O 1
ATOM 2825 N N . GLU A 1 358 ? 59.433 54.816 31.870 1.00 40.99 356 GLU A N 1
ATOM 2826 C CA . GLU A 1 358 ? 60.783 54.576 32.370 1.00 45.89 356 GLU A CA 1
ATOM 2827 C C . GLU A 1 358 ? 61.410 53.321 31.768 1.00 47.45 356 GLU A C 1
ATOM 2828 O O . GLU A 1 358 ? 62.633 53.138 31.819 1.00 46.16 356 GLU A O 1
ATOM 2834 N N . LYS A 1 359 ? 60.580 52.451 31.200 1.00 39.34 357 LYS A N 1
ATOM 2835 C CA . LYS A 1 359 ? 61.095 51.205 30.638 1.00 41.68 357 LYS A CA 1
ATOM 2836 C C . LYS A 1 359 ? 61.875 51.443 29.340 1.00 41.22 357 LYS A C 1
ATOM 2837 O O . LYS A 1 359 ? 61.467 52.232 28.485 1.00 35.98 357 LYS A O 1
ATOM 2843 N N . GLN A 1 360 ? 63.004 50.759 29.208 1.00 45.20 358 GLN A N 1
ATOM 2844 C CA . GLN A 1 360 ? 63.887 50.936 28.057 1.00 56.63 358 GLN A CA 1
ATOM 2845 C C . GLN A 1 360 ? 63.269 50.428 26.751 1.00 51.62 358 GLN A C 1
ATOM 2846 O O . GLN A 1 360 ? 62.715 49.326 26.698 1.00 46.19 358 GLN A O 1
ATOM 2852 N N . SER A 1 361 ? 63.380 51.231 25.696 1.00 47.71 359 SER A N 1
ATOM 2853 C CA . SER A 1 361 ? 62.871 50.835 24.383 1.00 57.11 359 SER A CA 1
ATOM 2854 C C . SER A 1 361 ? 63.890 51.078 23.270 1.00 63.01 359 SER A C 1
ATOM 2855 O O . SER A 1 361 ? 64.586 52.100 23.262 1.00 62.63 359 SER A O 1
ATOM 2858 N N . HIS A 1 362 ? 63.950 50.143 22.325 1.00 66.38 360 HIS A N 1
ATOM 2859 C CA . HIS A 1 362 ? 64.929 50.179 21.242 1.00 78.82 360 HIS A CA 1
ATOM 2860 C C . HIS A 1 362 ? 64.455 50.973 20.023 1.00 75.05 360 HIS A C 1
ATOM 2861 O O . HIS A 1 362 ? 65.113 51.919 19.581 1.00 77.65 360 HIS A O 1
ATOM 2868 N N . LEU A 1 363 ? 63.305 50.571 19.494 1.00 66.18 361 LEU A N 1
ATOM 2869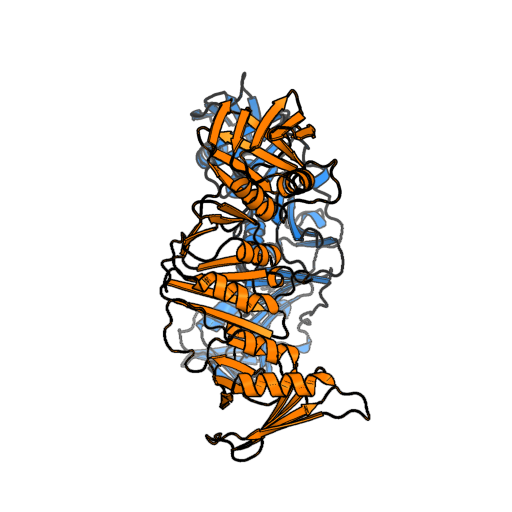 C CA . LEU A 1 363 ? 62.858 50.964 18.161 1.00 58.62 361 LEU A CA 1
ATOM 2870 C C . LEU A 1 363 ? 62.100 52.282 18.120 1.00 53.53 361 LEU A C 1
ATOM 2871 O O . LEU A 1 363 ? 62.004 52.930 17.072 1.00 54.02 361 LEU A O 1
ATOM 2876 N N . ASN A 1 364 ? 61.587 52.681 19.276 1.00 47.12 362 ASN A N 1
ATOM 2877 C CA . ASN A 1 364 ? 60.585 53.735 19.369 1.00 45.71 362 ASN A CA 1
ATOM 2878 C C . ASN A 1 364 ? 61.004 54.852 20.315 1.00 37.68 362 ASN A C 1
ATOM 2879 O O . ASN A 1 364 ? 61.785 54.642 21.241 1.00 40.29 362 ASN A O 1
ATOM 2884 N N . ALA A 1 365 ? 60.470 56.044 20.089 1.00 30.87 363 ALA A N 1
ATOM 2885 C CA . ALA A 1 365 ? 60.669 57.134 21.029 1.00 28.37 363 ALA A CA 1
ATOM 2886 C C . ALA A 1 365 ? 59.465 57.158 21.968 1.00 28.21 363 ALA A C 1
ATOM 2887 O O . ALA A 1 365 ? 58.340 56.928 21.521 1.00 28.57 363 ALA A O 1
ATOM 2889 N N . LYS A 1 366 ? 59.680 57.468 23.245 1.00 27.29 364 LYS A N 1
ATOM 2890 C CA . LYS A 1 366 ? 58.550 57.703 24.149 1.00 26.97 364 LYS A CA 1
ATOM 2891 C C . LYS A 1 366 ? 58.449 59.177 24.488 1.00 26.92 364 LYS A C 1
ATOM 2892 O O . LYS A 1 366 ? 59.314 59.739 25.158 1.00 28.83 364 LYS A O 1
ATOM 2898 N N . ILE A 1 367 ? 57.379 59.793 24.008 1.00 26.51 365 ILE A N 1
ATOM 2899 C CA . ILE A 1 367 ? 57.185 61.230 24.118 1.00 26.52 365 ILE A CA 1
ATOM 2900 C C . ILE A 1 367 ? 56.309 61.518 25.336 1.00 28.38 365 ILE A C 1
ATOM 2901 O O . ILE A 1 367 ? 55.335 60.805 25.583 1.00 26.15 365 ILE A O 1
ATOM 2906 N N . SER A 1 368 ? 56.668 62.551 26.093 1.00 26.91 366 SER A N 1
ATOM 2907 C CA . SER A 1 368 ? 55.874 63.019 27.219 1.00 26.77 366 SER A CA 1
ATOM 2908 C C . SER A 1 368 ? 55.450 64.422 26.863 1.00 31.14 366 SER A C 1
ATOM 2909 O O . SER A 1 368 ? 56.213 65.145 26.215 1.00 27.11 366 SER A O 1
ATOM 2912 N N . THR A 1 369 ? 54.247 64.818 27.268 1.00 26.67 367 THR A N 1
ATOM 2913 C CA . THR A 1 369 ? 53.796 66.175 27.008 1.00 26.86 367 THR A CA 1
ATOM 2914 C C . THR A 1 369 ? 53.399 66.890 28.297 1.00 27.19 367 THR A C 1
ATOM 2915 O O . THR A 1 369 ? 52.612 66.369 29.106 1.00 27.66 367 THR A O 1
ATOM 2919 N N . LEU A 1 370 ? 53.948 68.083 28.484 1.00 27.74 368 LEU A N 1
ATOM 2920 C CA . LEU A 1 370 ? 53.602 68.926 29.620 1.00 28.18 368 LEU A CA 1
ATOM 2921 C C . LEU A 1 370 ? 52.666 70.028 29.128 1.00 32.99 368 LEU A C 1
ATOM 2922 O O . LEU A 1 370 ? 52.964 70.693 28.136 1.00 28.50 368 LEU A O 1
ATOM 2927 N N . MET A 1 371 ? 51.539 70.217 29.814 1.00 28.32 369 MET A N 1
ATOM 2928 C CA . MET A 1 371 ? 50.497 71.147 29.364 1.00 36.60 369 MET A CA 1
ATOM 2929 C C . MET A 1 371 ? 50.030 72.079 30.471 1.00 35.53 369 MET A C 1
ATOM 2930 O O . MET A 1 371 ? 49.937 71.669 31.625 1.00 36.06 369 MET A O 1
ATOM 2935 N N . MET A 1 372 ? 49.714 73.320 30.105 1.00 30.77 370 MET A N 1
ATOM 2936 C CA . MET A 1 372 ? 49.070 74.254 31.020 1.00 30.28 370 MET A CA 1
ATOM 2937 C C . MET A 1 372 ? 47.571 73.938 31.054 1.00 35.56 370 MET A C 1
ATOM 2938 O O . MET A 1 372 ? 46.952 73.770 29.999 1.00 34.85 370 MET A O 1
ATOM 2943 N N . PRO A 1 373 ? 46.978 73.859 32.264 1.00 39.56 371 PRO A N 1
ATOM 2944 C CA . PRO A 1 373 ? 45.534 73.603 32.365 1.00 31.48 371 PRO A CA 1
ATOM 2945 C C . PRO A 1 373 ? 44.720 74.869 32.128 1.00 33.21 371 PRO A C 1
ATOM 2946 O O . PRO A 1 373 ? 45.287 75.967 32.085 1.00 32.71 371 PRO A O 1
ATOM 2950 N N . ILE A 1 374 ? 43.405 74.707 31.969 1.00 33.18 372 ILE A N 1
ATOM 2951 C CA . ILE A 1 374 ? 42.469 75.828 31.891 1.00 32.83 372 ILE A CA 1
ATOM 2952 C C . ILE A 1 374 ? 41.908 76.061 33.297 1.00 36.30 372 ILE A C 1
ATOM 2953 O O . ILE A 1 374 ? 41.622 75.097 34.009 1.00 36.67 372 ILE A O 1
ATOM 2958 N N . THR A 1 375 ? 41.741 77.321 33.696 1.00 39.37 373 THR A N 1
ATOM 2959 C CA . THR A 1 375 ? 41.207 77.636 35.023 1.00 47.32 373 THR A CA 1
ATOM 2960 C C . THR A 1 375 ? 39.729 77.254 35.125 1.00 47.76 373 THR A C 1
ATOM 2961 O O . THR A 1 375 ? 38.972 77.456 34.167 1.00 44.70 373 THR A O 1
ATOM 2965 N N . LEU A 1 376 ? 39.343 76.709 36.284 1.00 49.86 374 LEU A N 1
ATOM 2966 C CA . LEU A 1 376 ? 37.982 76.203 36.552 1.00 58.55 374 LEU A CA 1
ATOM 2967 C C . LEU A 1 376 ? 37.663 74.880 35.839 1.00 58.34 374 LEU A C 1
ATOM 2968 O O . LEU A 1 376 ? 37.997 73.795 36.323 1.00 55.71 374 LEU A O 1
ATOM 2973 N N . MET B 1 3 ? 71.484 32.872 62.731 1.00 33.47 1 MET B N 1
ATOM 2974 C CA . MET B 1 3 ? 71.990 31.734 61.958 1.00 31.62 1 MET B CA 1
ATOM 2975 C C . MET B 1 3 ? 72.796 30.786 62.830 1.00 34.35 1 MET B C 1
ATOM 2976 O O . MET B 1 3 ? 73.561 31.224 63.682 1.00 29.98 1 MET B O 1
ATOM 2981 N N . LYS B 1 4 ? 72.650 29.488 62.610 1.00 34.38 2 LYS B N 1
ATOM 2982 C CA . LYS B 1 4 ? 73.513 28.526 63.289 1.00 34.45 2 LYS B CA 1
ATOM 2983 C C . LYS B 1 4 ? 73.535 27.211 62.505 1.00 34.48 2 LYS B C 1
ATOM 2984 O O . LYS B 1 4 ? 72.507 26.536 62.355 1.00 34.01 2 LYS B O 1
ATOM 2990 N N . ILE B 1 5 ? 74.705 26.879 61.968 1.00 27.18 3 ILE B N 1
ATOM 2991 C CA . ILE B 1 5 ? 74.878 25.686 61.145 1.00 21.77 3 ILE B CA 1
ATOM 2992 C C . ILE B 1 5 ? 76.272 25.094 61.351 1.00 31.49 3 ILE B C 1
ATOM 2993 O O . ILE B 1 5 ? 77.143 25.732 61.939 1.00 30.26 3 ILE B O 1
ATOM 2998 N N . SER B 1 6 ? 76.490 23.883 60.843 1.00 31.02 4 SER B N 1
ATOM 2999 C CA . SER B 1 6 ? 77.850 23.374 60.698 1.00 35.71 4 SER B CA 1
ATOM 3000 C C . SER B 1 6 ? 78.016 22.971 59.248 1.00 32.64 4 SER B C 1
ATOM 3001 O O . SER B 1 6 ? 77.057 22.515 58.612 1.00 34.45 4 SER B O 1
ATOM 3004 N N . VAL B 1 7 ? 79.219 23.171 58.714 1.00 25.22 5 VAL B N 1
ATOM 3005 C CA . VAL B 1 7 ? 79.506 22.815 57.327 1.00 29.66 5 VAL B CA 1
ATOM 3006 C C . VAL B 1 7 ? 80.846 22.103 57.203 1.00 33.22 5 VAL B C 1
ATOM 3007 O O . VAL B 1 7 ? 81.675 22.138 58.119 1.00 33.38 5 VAL B O 1
ATOM 3011 N N . SER B 1 8 ? 81.049 21.467 56.055 1.00 31.82 6 SER B N 1
ATOM 3012 C CA . SER B 1 8 ? 82.322 20.843 55.737 1.00 32.35 6 SER B CA 1
ATOM 3013 C C . SER B 1 8 ? 83.357 21.913 55.399 1.00 32.52 6 SER B C 1
ATOM 3014 O O . SER B 1 8 ? 83.093 22.814 54.600 1.00 38.23 6 SER B O 1
ATOM 3017 N N . LYS B 1 9 ? 84.535 21.808 56.007 1.00 30.70 7 LYS B N 1
ATOM 3018 C CA . LYS B 1 9 ? 85.613 22.764 55.775 1.00 26.23 7 LYS B CA 1
ATOM 3019 C C . LYS B 1 9 ? 85.959 22.866 54.289 1.00 28.92 7 LYS B C 1
ATOM 3020 O O . LYS B 1 9 ? 86.128 23.960 53.748 1.00 26.75 7 LYS B O 1
ATOM 3026 N N . ASN B 1 10 ? 86.077 21.724 53.624 1.00 30.97 8 ASN B N 1
ATOM 3027 C CA . ASN B 1 10 ? 86.488 21.738 52.225 1.00 38.26 8 ASN B CA 1
ATOM 3028 C C . ASN B 1 10 ? 85.418 22.276 51.275 1.00 32.23 8 ASN B C 1
ATOM 3029 O O . ASN B 1 10 ? 85.736 22.990 50.316 1.00 33.80 8 ASN B O 1
ATOM 3034 N N . ASP B 1 11 ? 84.159 21.938 51.541 1.00 31.66 9 ASP B N 1
ATOM 3035 C CA . ASP B 1 11 ? 83.046 22.500 50.780 1.00 28.55 9 ASP B CA 1
ATOM 3036 C C . ASP B 1 11 ? 83.050 24.021 50.918 1.00 23.85 9 ASP B C 1
ATOM 3037 O O . ASP B 1 11 ? 82.944 24.763 49.936 1.00 28.42 9 ASP B O 1
ATOM 3042 N N . LEU B 1 12 ? 83.209 24.475 52.152 1.00 25.36 10 LEU B N 1
ATOM 3043 C CA . LEU B 1 12 ? 83.175 25.905 52.441 1.00 26.40 10 LEU B CA 1
ATOM 3044 C C . LEU B 1 12 ? 84.347 26.605 51.768 1.00 28.22 10 LEU B C 1
ATOM 3045 O O . LEU B 1 12 ? 84.167 27.598 51.051 1.00 26.14 10 LEU B O 1
ATOM 3050 N N . GLU B 1 13 ? 85.551 26.077 51.971 1.00 27.44 11 GLU B N 1
ATOM 3051 C CA . GLU B 1 13 ? 86.747 26.698 51.396 1.00 22.22 11 GLU B CA 1
ATOM 3052 C C . GLU B 1 13 ? 86.624 26.825 49.878 1.00 21.08 11 GLU B C 1
ATOM 3053 O O . GLU B 1 13 ? 86.919 27.878 49.297 1.00 26.05 11 GLU B O 1
ATOM 3059 N N . ASN B 1 14 ? 86.181 25.750 49.238 1.00 25.40 12 ASN B N 1
ATOM 3060 C CA . ASN B 1 14 ? 85.968 25.770 47.796 1.00 33.82 12 ASN B CA 1
ATOM 3061 C C . ASN B 1 14 ? 84.964 26.836 47.364 1.00 28.96 12 ASN B C 1
ATOM 3062 O O . ASN B 1 14 ? 85.217 27.592 46.423 1.00 28.30 12 ASN B O 1
ATOM 3067 N N . ALA B 1 15 ? 83.825 26.892 48.046 1.00 24.26 13 ALA B N 1
ATOM 3068 C CA . ALA B 1 15 ? 82.826 27.911 47.730 1.00 26.64 13 ALA B CA 1
ATOM 3069 C C . ALA B 1 15 ? 83.443 29.304 47.872 1.00 21.38 13 ALA B C 1
ATOM 3070 O O . ALA B 1 15 ? 83.277 30.164 46.999 1.00 27.13 13 ALA B O 1
ATOM 3072 N N . LEU B 1 16 ? 84.203 29.514 48.944 1.00 25.81 14 LEU B N 1
ATOM 3073 C CA . LEU B 1 16 ? 84.821 30.818 49.168 1.00 22.12 14 LEU B CA 1
ATOM 3074 C C . LEU B 1 16 ? 85.854 31.168 48.121 1.00 28.35 14 LEU B C 1
ATOM 3075 O O . LEU B 1 16 ? 86.015 32.341 47.754 1.00 20.12 14 LEU B O 1
ATOM 3080 N N . ARG B 1 17 ? 86.578 30.169 47.636 1.00 22.34 15 ARG B N 1
ATOM 3081 C CA . ARG B 1 17 ? 87.597 30.464 46.627 1.00 26.48 15 ARG B CA 1
ATOM 3082 C C . ARG B 1 17 ? 86.976 31.029 45.351 1.00 20.69 15 ARG B C 1
ATOM 3083 O O . ARG B 1 17 ? 87.483 32.003 44.773 1.00 28.48 15 ARG B O 1
ATOM 3091 N N . TYR B 1 18 ? 85.883 30.418 44.916 1.00 22.98 16 TYR B N 1
ATOM 3092 C CA . TYR B 1 18 ? 85.194 30.869 43.713 1.00 26.14 16 TYR B CA 1
ATOM 3093 C C . TYR B 1 18 ? 84.677 32.289 43.863 1.00 30.06 16 TYR B C 1
ATOM 3094 O O . TYR B 1 18 ? 84.628 33.045 42.897 1.00 28.48 16 TYR B O 1
ATOM 3103 N N . LEU B 1 19 ? 84.287 32.641 45.084 1.00 23.33 17 LEU B N 1
ATOM 3104 C CA . LEU B 1 19 ? 83.630 33.922 45.336 1.00 23.01 17 LEU B CA 1
ATOM 3105 C C . LEU B 1 19 ? 84.580 35.104 45.391 1.00 22.81 17 LEU B C 1
ATOM 3106 O O . LEU B 1 19 ? 84.140 36.261 45.285 1.00 23.99 17 LEU B O 1
ATOM 3111 N N . GLN B 1 20 ? 85.879 34.836 45.543 1.00 25.57 18 GLN B N 1
ATOM 3112 C CA . GLN B 1 20 ? 86.841 35.916 45.758 1.00 24.44 18 GLN B CA 1
ATOM 3113 C C . GLN B 1 20 ? 86.858 36.901 44.597 1.00 33.26 18 GLN B C 1
ATOM 3114 O O . GLN B 1 20 ? 87.009 38.109 44.797 1.00 27.56 18 GLN B O 1
ATOM 3120 N N . ALA B 1 21 ? 86.682 36.384 43.381 1.00 22.86 19 ALA B N 1
ATOM 3121 C CA . ALA B 1 21 ? 86.820 37.217 42.187 1.00 30.14 19 ALA B CA 1
ATOM 3122 C C . ALA B 1 21 ? 85.686 38.233 42.065 1.00 31.08 19 ALA B C 1
ATOM 3123 O O . ALA B 1 21 ? 85.745 39.147 41.244 1.00 27.31 19 ALA B O 1
ATOM 3125 N N . PHE B 1 22 ? 84.651 38.069 42.883 1.00 29.86 20 PHE B N 1
ATOM 3126 C CA . PHE B 1 22 ? 83.461 38.919 42.795 1.00 26.08 20 PHE B CA 1
ATOM 3127 C C . PHE B 1 22 ? 83.384 39.920 43.938 1.00 33.32 20 PHE B C 1
ATOM 3128 O O . PHE B 1 22 ? 82.343 40.541 44.151 1.00 32.05 20 PHE B O 1
ATOM 3136 N N . LEU B 1 23 ? 84.485 40.067 44.668 1.00 32.92 21 LEU B N 1
ATOM 3137 C CA . LEU B 1 23 ? 84.556 41.006 45.779 1.00 31.38 21 LEU B CA 1
ATOM 3138 C C . LEU B 1 23 ? 85.522 42.118 45.454 1.00 32.90 21 LEU B C 1
ATOM 3139 O O . LEU B 1 23 ? 86.557 41.886 44.819 1.00 28.63 21 LEU B O 1
ATOM 3144 N N . ASP B 1 24 ? 85.198 43.332 45.890 1.00 21.55 22 ASP B N 1
ATOM 3145 C CA . ASP B 1 24 ? 86.184 44.399 45.865 1.00 26.50 22 ASP B CA 1
ATOM 3146 C C . ASP B 1 24 ? 86.868 44.330 47.215 1.00 33.73 22 ASP B C 1
ATOM 3147 O O . ASP B 1 24 ? 86.294 44.730 48.231 1.00 29.84 22 ASP B O 1
ATOM 3152 N N . LYS B 1 25 ? 88.083 43.789 47.229 1.00 27.54 23 LYS B N 1
ATOM 3153 C CA . LYS B 1 25 ? 88.692 43.325 48.475 1.00 24.53 23 LYS B CA 1
ATOM 3154 C C . LYS B 1 25 ? 89.504 44.370 49.236 1.00 25.37 23 LYS B C 1
ATOM 3155 O O . LYS B 1 25 ? 89.771 44.193 50.427 1.00 27.24 23 LYS B O 1
ATOM 3161 N N . LYS B 1 26 ? 89.884 45.458 48.569 1.00 25.03 24 LYS B N 1
ATOM 3162 C CA . LYS B 1 26 ? 90.852 46.395 49.148 1.00 31.15 24 LYS B CA 1
ATOM 3163 C C . LYS B 1 26 ? 90.296 47.241 50.287 1.00 34.11 24 LYS B C 1
ATOM 3164 O O . LYS B 1 26 ? 91.015 47.567 51.231 1.00 27.67 24 LYS B O 1
ATOM 3170 N N . ASP B 1 27 ? 89.020 47.594 50.201 1.00 26.53 25 ASP B N 1
ATOM 3171 C CA . ASP B 1 27 ? 88.387 48.362 51.275 1.00 29.10 25 ASP B CA 1
ATOM 3172 C C . ASP B 1 27 ? 87.448 47.451 52.043 1.00 23.07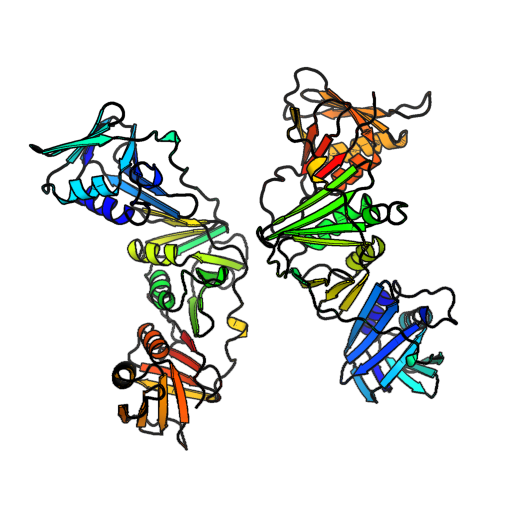 25 ASP B C 1
ATOM 3173 O O . ASP B 1 27 ? 86.309 47.220 51.636 1.00 23.49 25 ASP B O 1
ATOM 3178 N N . ALA B 1 28 ? 87.923 46.929 53.168 1.00 24.04 26 ALA B N 1
ATOM 3179 C CA . ALA B 1 28 ? 87.135 45.967 53.935 1.00 27.46 26 ALA B CA 1
ATOM 3180 C C . ALA B 1 28 ? 85.980 46.635 54.658 1.00 20.33 26 ALA B C 1
ATOM 3181 O O . ALA B 1 28 ? 85.090 45.954 55.174 1.00 25.99 26 ALA B O 1
ATOM 3183 N N . SER B 1 29 ? 85.989 47.963 54.723 1.00 20.09 27 SER B N 1
ATOM 3184 C CA . SER B 1 29 ? 84.894 48.668 55.420 1.00 20.30 27 SER B CA 1
ATOM 3185 C C . SER B 1 29 ? 83.653 48.799 54.523 1.00 28.39 27 SER B C 1
ATOM 3186 O O . SER B 1 29 ? 82.573 49.235 54.966 1.00 24.10 27 SER B O 1
ATOM 3189 N N . SER B 1 30 ? 83.788 48.393 53.262 1.00 23.35 28 SER B N 1
ATOM 3190 C CA . SER B 1 30 ? 82.661 48.464 52.314 1.00 26.57 28 SER B CA 1
ATOM 3191 C C . SER B 1 30 ? 81.967 47.130 52.133 1.00 23.49 28 SER B C 1
ATOM 3192 O O . SER B 1 30 ? 82.625 46.087 52.058 1.00 25.16 28 SER B O 1
ATOM 3195 N N . ILE B 1 31 ? 80.641 47.154 51.997 1.00 20.00 29 ILE B N 1
ATOM 3196 C CA . ILE B 1 31 ? 79.898 45.907 51.852 1.00 20.46 29 ILE B CA 1
ATOM 3197 C C . ILE B 1 31 ? 80.282 45.201 50.543 1.00 21.07 29 ILE B C 1
ATOM 3198 O O . ILE B 1 31 ? 79.985 44.025 50.357 1.00 21.59 29 ILE B O 1
ATOM 3203 N N . ALA B 1 32 ? 80.934 45.919 49.629 1.00 22.99 30 ALA B N 1
ATOM 3204 C CA . ALA B 1 32 ? 81.377 45.281 48.377 1.00 28.31 30 ALA B CA 1
ATOM 3205 C C . ALA B 1 32 ? 82.473 44.239 48.640 1.00 29.62 30 ALA B C 1
ATOM 3206 O O . ALA B 1 32 ? 82.781 43.420 47.770 1.00 29.12 30 ALA B O 1
ATOM 3208 N N . SER B 1 33 ? 83.090 44.303 49.822 1.00 20.39 31 SER B N 1
ATOM 3209 C CA . SER B 1 33 ? 84.115 43.326 50.214 1.00 17.71 31 SER B CA 1
ATOM 3210 C C . SER B 1 33 ? 83.471 42.126 50.913 1.00 23.83 31 SER B C 1
ATOM 3211 O O . SER B 1 33 ? 84.172 41.203 51.385 1.00 22.29 31 SER B O 1
ATOM 3214 N N . HIS B 1 34 ? 82.138 42.135 50.985 1.00 23.20 32 HIS B N 1
ATOM 3215 C CA . HIS B 1 34 ? 81.413 41.147 51.781 1.00 23.33 32 HIS B CA 1
ATOM 3216 C C . HIS B 1 34 ? 80.648 40.114 50.974 1.00 25.16 32 HIS B C 1
ATOM 3217 O O . HIS B 1 34 ? 80.150 40.388 49.870 1.00 23.80 32 HIS B O 1
ATOM 3224 N N . ILE B 1 35 ? 80.519 38.932 51.572 1.00 18.73 33 ILE B N 1
ATOM 3225 C CA . ILE B 1 35 ? 79.707 37.864 51.019 1.00 16.76 33 ILE B CA 1
ATOM 3226 C C . ILE B 1 35 ? 78.418 37.776 51.817 1.00 24.13 33 ILE B C 1
ATOM 3227 O O . ILE B 1 35 ? 78.448 37.801 53.049 1.00 21.74 33 ILE B O 1
ATOM 3232 N N . HIS B 1 36 ? 77.289 37.677 51.116 1.00 22.72 34 HIS B N 1
ATOM 3233 C CA . HIS B 1 36 ? 75.985 37.526 51.756 1.00 21.95 34 HIS B CA 1
ATOM 3234 C C . HIS B 1 36 ? 75.770 36.039 52.037 1.00 25.34 34 HIS B C 1
ATOM 3235 O O . HIS B 1 36 ? 76.024 35.181 51.175 1.00 27.12 34 HIS B O 1
ATOM 3242 N N . LEU B 1 37 ? 75.300 35.728 53.240 1.00 23.62 35 LEU B N 1
ATOM 3243 C CA . LEU B 1 37 ? 75.080 34.335 53.631 1.00 21.06 35 LEU B CA 1
ATOM 3244 C C . LEU B 1 37 ? 73.602 34.147 53.911 1.00 26.07 35 LEU B C 1
ATOM 3245 O O . LEU B 1 37 ? 72.962 35.019 54.511 1.00 24.39 35 LEU B O 1
ATOM 3250 N N . GLU B 1 38 ? 73.053 33.010 53.502 1.00 24.93 36 GLU B N 1
ATOM 3251 C CA . GLU B 1 38 ? 71.664 32.701 53.828 1.00 29.49 36 GLU B CA 1
ATOM 3252 C C . GLU B 1 38 ? 71.478 31.216 54.064 1.00 30.67 36 GLU B C 1
ATOM 3253 O O . GLU B 1 38 ? 71.813 30.396 53.206 1.00 29.54 36 GLU B O 1
ATOM 3259 N N . VAL B 1 39 ? 70.948 30.865 55.232 1.00 29.46 37 VAL B N 1
ATOM 3260 C CA . VAL B 1 39 ? 70.657 29.463 55.510 1.00 26.27 37 VAL B CA 1
ATOM 3261 C C . VAL B 1 39 ? 69.180 29.221 55.240 1.00 34.18 37 VAL B C 1
ATOM 3262 O O . VAL B 1 39 ? 68.322 29.870 55.839 1.00 36.86 37 VAL B O 1
ATOM 3266 N N . ILE B 1 40 ? 68.899 28.304 54.317 1.00 38.41 38 ILE B N 1
ATOM 3267 C CA . ILE B 1 40 ? 67.536 27.917 53.971 1.00 43.59 38 ILE B CA 1
ATOM 3268 C C . ILE B 1 40 ? 67.450 26.396 53.956 1.00 41.37 38 ILE B C 1
ATOM 3269 O O . ILE B 1 40 ? 68.030 25.748 53.079 1.00 37.41 38 ILE B O 1
ATOM 3274 N N . LYS B 1 41 ? 66.730 25.833 54.924 1.00 35.38 39 LYS B N 1
ATOM 3275 C CA . LYS B 1 41 ? 66.637 24.382 55.076 1.00 47.85 39 LYS B CA 1
ATOM 3276 C C . LYS B 1 41 ? 68.022 23.739 55.194 1.00 52.21 39 LYS B C 1
ATOM 3277 O O . LYS B 1 41 ? 68.798 24.075 56.091 1.00 59.66 39 LYS B O 1
ATOM 3283 N N . GLU B 1 42 ? 68.333 22.832 54.281 1.00 50.81 40 GLU B N 1
ATOM 3284 C CA . GLU B 1 42 ? 69.586 22.090 54.348 1.00 54.53 40 GLU B CA 1
ATOM 3285 C C . GLU B 1 42 ? 70.714 22.725 53.525 1.00 44.19 40 GLU B C 1
ATOM 3286 O O . GLU B 1 42 ? 71.726 22.071 53.270 1.00 41.52 40 GLU B O 1
ATOM 3292 N N . LYS B 1 43 ? 70.545 23.980 53.105 1.00 35.75 41 LYS B N 1
ATOM 3293 C CA . LYS B 1 43 ? 71.555 24.650 52.272 1.00 35.84 41 LYS B CA 1
ATOM 3294 C C . LYS B 1 43 ? 72.079 25.937 52.905 1.00 39.31 41 LYS B C 1
ATOM 3295 O O . LYS B 1 43 ? 71.337 26.637 53.605 1.00 33.04 41 LYS B O 1
ATOM 3301 N N . LEU B 1 44 ? 73.360 26.235 52.670 1.00 37.79 42 LEU B N 1
ATOM 3302 C CA . LEU B 1 44 ? 73.914 27.569 52.917 1.00 29.12 42 LEU B CA 1
ATOM 3303 C C . LEU B 1 44 ? 74.213 28.198 51.564 1.00 28.83 42 LEU B C 1
ATOM 3304 O O . LEU B 1 44 ? 74.985 27.650 50.777 1.00 26.06 42 LEU B O 1
ATOM 3309 N N . PHE B 1 45 ? 73.592 29.336 51.287 1.00 24.64 43 PHE B N 1
ATOM 3310 C CA . PHE B 1 45 ? 73.850 30.073 50.058 1.00 22.86 43 PHE B CA 1
ATOM 3311 C C . PHE B 1 45 ? 74.823 31.183 50.356 1.00 25.40 43 PHE B C 1
ATOM 3312 O O . PHE B 1 45 ? 74.702 31.880 51.363 1.00 27.60 43 PHE B O 1
ATOM 3320 N N . LEU B 1 46 ? 75.789 31.344 49.466 1.00 20.92 44 LEU B N 1
ATOM 3321 C CA . LEU B 1 46 ? 76.818 32.355 49.613 1.00 23.27 44 LEU B CA 1
ATOM 3322 C C . LEU B 1 46 ? 76.781 33.155 48.321 1.00 30.93 44 LEU B C 1
ATOM 3323 O O . LEU B 1 46 ? 76.780 32.573 47.227 1.00 33.34 44 LEU B O 1
ATOM 3328 N N . LYS B 1 47 ? 76.714 34.481 48.416 1.00 22.75 45 LYS B N 1
ATOM 3329 C CA . LYS B 1 47 ? 76.695 35.252 47.177 1.00 28.17 45 LYS B CA 1
ATOM 3330 C C . LYS B 1 47 ? 77.454 36.556 47.246 1.00 28.85 45 LYS B C 1
ATOM 3331 O O . LYS B 1 47 ? 77.510 37.214 48.288 1.00 30.43 45 LYS B O 1
ATOM 3337 N N . ALA B 1 48 ? 78.060 36.904 46.116 1.00 22.64 46 ALA B N 1
ATOM 3338 C CA . ALA B 1 48 ? 78.841 38.125 45.985 1.00 26.44 46 ALA B CA 1
ATOM 3339 C C . ALA B 1 48 ? 78.510 38.716 44.628 1.00 32.71 46 ALA B C 1
ATOM 3340 O O . ALA B 1 48 ? 78.711 38.065 43.595 1.00 28.97 46 ALA B O 1
ATOM 3342 N N . SER B 1 49 ? 77.991 39.940 44.625 1.00 30.30 47 SER B N 1
ATOM 3343 C CA . SER B 1 49 ? 77.547 40.569 43.384 1.00 37.64 47 SER B CA 1
ATOM 3344 C C . SER B 1 49 ? 77.560 42.087 43.478 1.00 45.86 47 SER B C 1
ATOM 3345 O O . SER B 1 49 ? 77.560 42.659 44.573 1.00 46.41 47 SER B O 1
ATOM 3348 N N . ASP B 1 50 ? 77.582 42.738 42.323 1.00 42.22 48 ASP B N 1
ATOM 3349 C CA . ASP B 1 50 ? 77.265 44.153 42.261 1.00 42.54 48 ASP B CA 1
ATOM 3350 C C . ASP B 1 50 ? 76.300 44.361 41.104 1.00 42.21 48 ASP B C 1
ATOM 3351 O O . ASP B 1 50 ? 75.673 43.408 40.641 1.00 45.18 48 ASP B O 1
ATOM 3356 N N . SER B 1 51 ? 76.195 45.594 40.626 1.00 41.05 49 SER B N 1
ATOM 3357 C CA . SER B 1 51 ? 75.315 45.903 39.503 1.00 51.45 49 SER B CA 1
ATOM 3358 C C . SER B 1 51 ? 75.766 45.210 38.209 1.00 53.34 49 SER B C 1
ATOM 3359 O O . SER B 1 51 ? 74.947 44.914 37.335 1.00 56.78 49 SER B O 1
ATOM 3362 N N . ASP B 1 52 ? 77.065 44.942 38.097 1.00 44.84 50 ASP B N 1
ATOM 3363 C CA . ASP B 1 52 ? 77.655 44.505 36.834 1.00 45.79 50 ASP B CA 1
ATOM 3364 C C . ASP B 1 52 ? 77.814 42.981 36.690 1.00 39.31 50 ASP B C 1
ATOM 3365 O O . ASP B 1 52 ? 77.732 42.438 35.582 1.00 36.31 50 ASP B O 1
ATOM 3370 N N . ILE B 1 53 ? 78.048 42.296 37.806 1.00 28.08 51 ILE B N 1
ATOM 3371 C CA . ILE B 1 53 ? 78.389 40.877 37.757 1.00 25.75 51 ILE B CA 1
ATOM 3372 C C . ILE B 1 53 ? 78.179 40.247 39.125 1.00 25.07 51 ILE B C 1
ATOM 3373 O O . ILE B 1 53 ? 78.196 40.945 40.144 1.00 26.03 51 ILE B O 1
ATOM 3378 N N . GLY B 1 54 ? 77.979 38.931 39.166 1.00 21.90 52 GLY B N 1
ATOM 3379 C CA . GLY B 1 54 ? 77.742 38.291 40.445 1.00 24.89 52 GLY B CA 1
ATOM 3380 C C . GLY B 1 54 ? 77.682 36.788 40.380 1.00 24.86 52 GLY B C 1
ATOM 3381 O O . GLY B 1 54 ? 77.446 36.198 39.317 1.00 25.97 52 GLY B O 1
ATOM 3382 N N . LEU B 1 55 ? 77.897 36.168 41.533 1.00 23.54 53 LEU B N 1
ATOM 3383 C CA . LEU B 1 55 ? 77.877 34.717 41.655 1.00 24.28 53 LEU B CA 1
ATOM 3384 C C . LEU B 1 55 ? 77.089 34.351 42.897 1.00 29.40 53 LEU B C 1
ATOM 3385 O O . LEU B 1 55 ? 77.315 34.921 43.972 1.00 28.74 53 LEU B O 1
ATOM 3390 N N . LYS B 1 56 ? 76.175 33.396 42.756 1.00 23.74 54 LYS B N 1
ATOM 3391 C CA . LYS B 1 56 ? 75.470 32.851 43.907 1.00 24.57 54 LYS B CA 1
ATOM 3392 C C . LYS B 1 56 ? 75.689 31.340 43.914 1.00 26.37 54 LYS B C 1
ATOM 3393 O O . LYS B 1 56 ? 75.437 30.666 42.915 1.00 29.64 54 LYS B O 1
ATOM 3399 N N . SER B 1 57 ? 76.171 30.817 45.037 1.00 25.14 55 SER B N 1
ATOM 3400 C CA . SER B 1 57 ? 76.469 29.389 45.151 1.00 26.12 55 SER B CA 1
ATOM 3401 C C . SER B 1 57 ? 75.824 28.836 46.407 1.00 29.54 55 SER B C 1
ATOM 3402 O O . SER B 1 57 ? 75.404 29.599 47.284 1.00 29.28 55 SER B O 1
ATOM 3405 N N . TYR B 1 58 ? 75.767 27.512 46.512 1.00 30.75 56 TYR B N 1
ATOM 3406 C CA . TYR B 1 58 ? 75.358 26.893 47.770 1.00 27.67 56 TYR B CA 1
ATOM 3407 C C . TYR B 1 58 ? 76.252 25.710 48.130 1.00 35.82 56 TYR B C 1
ATOM 3408 O O . TYR B 1 58 ? 76.839 25.067 47.249 1.00 33.11 56 TYR B O 1
ATOM 3417 N N . ILE B 1 59 ? 76.355 25.436 49.430 1.00 28.88 57 ILE B N 1
ATOM 3418 C CA . ILE B 1 59 ? 76.824 24.142 49.903 1.00 28.43 57 ILE B CA 1
ATOM 3419 C C . ILE B 1 59 ? 75.752 23.571 50.822 1.00 33.55 57 ILE B C 1
ATOM 3420 O O . ILE B 1 59 ? 74.957 24.326 51.396 1.00 30.77 57 ILE B O 1
ATOM 3425 N N . PHE B 1 60 ? 75.718 22.246 50.949 1.00 31.63 58 PHE B N 1
ATOM 3426 C CA . PHE B 1 60 ? 74.806 21.604 51.883 1.00 33.96 58 PHE B CA 1
ATOM 3427 C C . PHE B 1 60 ? 75.371 21.763 53.278 1.00 33.82 58 PHE B C 1
ATOM 3428 O O . PHE B 1 60 ? 76.585 21.699 53.469 1.00 34.88 58 PHE B O 1
ATOM 3436 N N . THR B 1 61 ? 74.498 21.960 54.258 1.00 33.01 59 THR B N 1
ATOM 3437 C CA . THR B 1 61 ? 74.926 22.013 55.654 1.00 36.20 59 THR B CA 1
ATOM 3438 C C . THR B 1 61 ? 75.038 20.606 56.241 1.00 40.45 59 THR B C 1
ATOM 3439 O O . THR B 1 61 ? 74.278 19.710 55.867 1.00 37.63 59 THR B O 1
ATOM 3443 N N . GLN B 1 62 ? 75.991 20.419 57.152 1.00 37.20 60 GLN B N 1
ATOM 3444 C CA . GLN B 1 62 ? 76.114 19.163 57.883 1.00 40.79 60 GLN B CA 1
ATOM 3445 C C . GLN B 1 62 ? 75.043 19.089 58.960 1.00 44.73 60 GLN B C 1
ATOM 3446 O O . GLN B 1 62 ? 74.523 18.015 59.272 1.00 46.10 60 GLN B O 1
ATOM 3452 N N . SER B 1 63 ? 74.728 20.246 59.533 1.00 40.52 61 SER B N 1
ATOM 3453 C CA . SER B 1 63 ? 73.608 20.367 60.451 1.00 42.58 61 SER B CA 1
ATOM 3454 C C . SER B 1 63 ? 73.093 21.788 60.367 1.00 47.30 61 SER B C 1
ATOM 3455 O O . SER B 1 63 ? 73.797 22.692 59.897 1.00 47.92 61 SER B O 1
ATOM 3458 N N . SER B 1 64 ? 71.855 21.977 60.807 1.00 38.39 62 SER B N 1
ATOM 3459 C CA . SER B 1 64 ? 71.203 23.276 60.741 1.00 40.72 62 SER B CA 1
ATOM 3460 C C . SER B 1 64 ? 70.298 23.415 61.960 1.00 47.17 62 SER B C 1
ATOM 3461 O O . SER B 1 64 ? 69.380 22.615 62.155 1.00 48.56 62 SER B O 1
ATOM 3464 N N . ASP B 1 65 ? 70.564 24.420 62.785 1.00 48.18 63 ASP B N 1
ATOM 3465 C CA . ASP B 1 65 ? 69.807 24.612 64.016 1.00 49.77 63 ASP B CA 1
ATOM 3466 C C . ASP B 1 65 ? 68.943 25.854 63.917 1.00 45.88 63 ASP B C 1
ATOM 3467 O O . ASP B 1 65 ? 67.910 25.970 64.580 1.00 48.26 63 ASP B O 1
ATOM 3472 N N . LYS B 1 66 ? 69.379 26.790 63.084 1.00 34.62 64 LYS B N 1
ATOM 3473 C CA . LYS B 1 66 ? 68.740 28.095 63.015 1.00 36.29 64 LYS B CA 1
ATOM 3474 C C . LYS B 1 66 ? 68.947 28.727 61.646 1.00 37.09 64 LYS B C 1
ATOM 3475 O O . LYS B 1 66 ? 70.087 28.918 61.205 1.00 34.72 64 LYS B O 1
ATOM 3481 N N . GLU B 1 67 ? 67.841 29.047 60.976 1.00 29.21 65 GLU B N 1
ATOM 3482 C CA . GLU B 1 67 ? 67.883 29.660 59.649 1.00 31.88 65 GLU B CA 1
ATOM 3483 C C . GLU B 1 67 ? 67.914 31.185 59.741 1.00 35.58 65 GLU B C 1
ATOM 3484 O O . GLU B 1 67 ? 67.378 31.771 60.689 1.00 30.90 65 GLU B O 1
ATOM 3490 N N . GLY B 1 68 ? 68.553 31.826 58.765 1.00 29.80 66 GLY B N 1
ATOM 3491 C CA . GLY B 1 68 ? 68.661 33.276 58.758 1.00 31.59 66 GLY B CA 1
ATOM 3492 C C . GLY B 1 68 ? 69.712 33.785 57.783 1.00 35.30 66 GLY B C 1
ATOM 3493 O O . GLY B 1 68 ? 70.323 32.996 57.050 1.00 27.22 66 GLY B O 1
ATOM 3494 N N . VAL B 1 69 ? 69.932 35.100 57.784 1.00 31.13 67 VAL B N 1
ATOM 3495 C CA . VAL B 1 69 ? 70.865 35.729 56.853 1.00 32.80 67 VAL B CA 1
ATOM 3496 C C . VAL B 1 69 ? 71.924 36.535 57.598 1.00 33.19 67 VAL B C 1
ATOM 3497 O O . VAL B 1 69 ? 71.716 36.906 58.755 1.00 30.91 67 VAL B O 1
ATOM 3501 N N . GLY B 1 70 ? 73.042 36.817 56.926 1.00 30.99 68 GLY B N 1
ATOM 3502 C CA . GLY B 1 70 ? 74.119 37.631 57.479 1.00 28.90 68 GLY B CA 1
ATOM 3503 C C . GLY B 1 70 ? 75.110 38.003 56.378 1.00 30.22 68 GLY B C 1
ATOM 3504 O O . GLY B 1 70 ? 74.899 37.655 55.216 1.00 26.73 68 GLY B O 1
ATOM 3505 N N . THR B 1 71 ? 76.173 38.727 56.717 1.00 28.26 69 THR B N 1
ATOM 3506 C CA . THR B 1 71 ? 77.234 39.019 55.742 1.00 27.19 69 THR B CA 1
ATOM 3507 C C . THR B 1 71 ? 78.582 38.898 56.428 1.00 32.06 69 THR B C 1
ATOM 3508 O O . THR B 1 71 ? 78.657 38.936 57.652 1.00 29.99 69 THR B O 1
ATOM 3512 N N . ILE B 1 72 ? 79.648 38.783 55.639 1.00 25.23 70 ILE B N 1
ATOM 3513 C CA . ILE B 1 72 ? 80.988 38.634 56.204 1.00 20.22 70 ILE B CA 1
ATOM 3514 C C . ILE B 1 72 ? 82.001 38.999 55.147 1.00 20.45 70 ILE B C 1
ATOM 3515 O O . ILE B 1 72 ? 81.776 38.755 53.950 1.00 20.85 70 ILE B O 1
ATOM 3520 N N . ASN B 1 73 ? 83.098 39.608 55.580 1.00 24.52 71 ASN B N 1
ATOM 3521 C CA . ASN B 1 73 ? 84.196 39.944 54.682 1.00 24.36 71 ASN B CA 1
ATOM 3522 C C . ASN B 1 73 ? 84.726 38.656 54.043 1.00 26.36 71 ASN B C 1
ATOM 3523 O O . ASN B 1 73 ? 85.168 37.736 54.750 1.00 22.46 71 ASN B O 1
ATOM 3528 N N . GLY B 1 74 ? 84.647 38.577 52.716 1.00 21.71 72 GLY B N 1
ATOM 3529 C CA . GLY B 1 74 ? 84.963 37.344 52.003 1.00 27.32 72 GLY B CA 1
ATOM 3530 C C . GLY B 1 74 ? 86.439 36.973 52.031 1.00 25.59 72 GLY B C 1
ATOM 3531 O O . GLY B 1 74 ? 86.788 35.795 52.073 1.00 23.96 72 GLY B O 1
ATOM 3532 N N . LYS B 1 75 ? 87.315 37.966 51.999 1.00 25.41 73 LYS B N 1
ATOM 3533 C CA . LYS B 1 75 ? 88.755 37.672 52.002 1.00 28.42 73 LYS B CA 1
ATOM 3534 C C . LYS B 1 75 ? 89.210 37.137 53.361 1.00 28.69 73 LYS B C 1
ATOM 3535 O O . LYS B 1 75 ? 89.920 36.129 53.443 1.00 24.70 73 LYS B O 1
ATOM 3541 N N . LYS B 1 76 ? 88.794 37.803 54.431 1.00 27.37 74 LYS B N 1
ATOM 3542 C CA . LYS B 1 76 ? 89.118 37.340 55.779 1.00 22.99 74 LYS B CA 1
ATOM 3543 C C . LYS B 1 76 ? 88.532 35.967 56.054 1.00 24.15 74 LYS B C 1
ATOM 3544 O O . LYS B 1 76 ? 89.182 35.127 56.670 1.00 25.44 74 LYS B O 1
ATOM 3550 N N . PHE B 1 77 ? 87.294 35.758 55.617 1.00 22.57 75 PHE B N 1
ATOM 3551 C CA . PHE B 1 77 ? 86.582 34.499 55.823 1.00 20.94 75 PHE B CA 1
ATOM 3552 C C . PHE B 1 77 ? 87.407 33.373 55.206 1.00 23.55 75 PHE B C 1
ATOM 3553 O O . PHE B 1 77 ? 87.626 32.332 55.823 1.00 25.91 75 PHE B O 1
ATOM 3561 N N . LEU B 1 78 ? 87.855 33.570 53.973 1.00 22.48 76 LEU B N 1
ATOM 3562 C CA . LEU B 1 78 ? 88.631 32.524 53.304 1.00 23.64 76 LEU B CA 1
ATOM 3563 C C . LEU B 1 78 ? 90.011 32.373 53.968 1.00 25.18 76 LEU B C 1
ATOM 3564 O O . LEU B 1 78 ? 90.503 31.249 54.154 1.00 27.97 76 LEU B O 1
ATOM 3569 N N . ASP B 1 79 ? 90.627 33.491 54.341 1.00 21.64 77 ASP B N 1
ATOM 3570 C CA . ASP B 1 79 ? 91.943 33.419 54.994 1.00 32.45 77 ASP B CA 1
ATOM 3571 C C . ASP B 1 79 ? 91.848 32.556 56.249 1.00 32.47 77 ASP B C 1
ATOM 3572 O O . ASP B 1 79 ? 92.710 31.722 56.508 1.00 28.17 77 ASP B O 1
ATOM 3577 N N . ILE B 1 80 ? 90.775 32.739 57.011 1.00 26.05 78 ILE B N 1
ATOM 3578 C CA . ILE B 1 80 ? 90.556 31.937 58.214 1.00 19.54 78 ILE B CA 1
ATOM 3579 C C . ILE B 1 80 ? 90.307 30.460 57.904 1.00 24.86 78 ILE B C 1
ATOM 3580 O O . ILE B 1 80 ? 90.978 29.577 58.441 1.00 27.67 78 ILE B O 1
ATOM 3585 N N . ILE B 1 81 ? 89.324 30.187 57.054 1.00 23.13 79 ILE B N 1
ATOM 3586 C CA . ILE B 1 81 ? 88.957 28.806 56.742 1.00 23.09 79 ILE B CA 1
ATOM 3587 C C . ILE B 1 81 ? 90.155 28.018 56.187 1.00 29.38 79 ILE B C 1
ATOM 3588 O O . ILE B 1 81 ? 90.349 26.844 56.506 1.00 28.47 79 ILE B O 1
ATOM 3593 N N . SER B 1 82 ? 90.967 28.670 55.367 1.00 26.71 80 SER B N 1
ATOM 3594 C CA . SER B 1 82 ? 92.062 27.963 54.706 1.00 29.64 80 SER B CA 1
ATOM 3595 C C . SER B 1 82 ? 93.139 27.522 55.711 1.00 35.24 80 SER B C 1
ATOM 3596 O O . SER B 1 82 ? 93.931 26.621 55.428 1.00 28.24 80 SER B O 1
ATOM 3599 N N . CYS B 1 83 ? 93.154 28.141 56.888 1.00 30.60 81 CYS B N 1
ATOM 3600 C CA . CYS B 1 83 ? 94.134 27.793 57.923 1.00 33.16 81 CYS B CA 1
ATOM 3601 C C . CYS B 1 83 ? 93.596 26.814 58.960 1.00 34.38 81 CYS B C 1
ATOM 3602 O O . CYS B 1 83 ? 94.277 26.509 59.937 1.00 39.74 81 CYS B O 1
ATOM 3605 N N . LEU B 1 84 ? 92.378 26.324 58.752 1.00 22.62 82 LEU B N 1
ATOM 3606 C CA . LEU B 1 84 ? 91.743 25.453 59.739 1.00 29.80 82 LEU B CA 1
ATOM 3607 C C . LEU B 1 84 ? 92.021 23.980 59.451 1.00 34.85 82 LEU B C 1
ATOM 3608 O O . LEU B 1 84 ? 92.652 23.645 58.446 1.00 30.09 82 LEU B O 1
ATOM 3613 N N . LYS B 1 85 ? 91.568 23.104 60.341 1.00 35.00 83 LYS B N 1
ATOM 3614 C CA . LYS B 1 85 ? 91.747 21.670 60.142 1.00 39.73 83 LYS B CA 1
ATOM 3615 C C . LYS B 1 85 ? 90.688 21.160 59.181 1.00 41.35 83 LYS B C 1
ATOM 3616 O O . LYS B 1 85 ? 89.747 21.878 58.852 1.00 40.46 83 LYS B O 1
ATOM 3622 N N . ASP B 1 86 ? 90.839 19.920 58.735 1.00 44.75 84 ASP B N 1
ATOM 3623 C CA . ASP B 1 86 ? 89.829 19.292 57.902 1.00 55.12 84 ASP B CA 1
ATOM 3624 C C . ASP B 1 86 ? 88.813 18.572 58.780 1.00 59.29 84 ASP B C 1
ATOM 3625 O O . ASP B 1 86 ? 88.693 17.347 58.745 1.00 66.91 84 ASP B O 1
ATOM 3630 N N . SER B 1 87 ? 88.109 19.357 59.591 1.00 48.94 85 SER B N 1
ATOM 3631 C CA . SER B 1 87 ? 86.962 18.892 60.364 1.00 49.82 85 SER B CA 1
ATOM 3632 C C . SER B 1 87 ? 85.844 19.934 60.226 1.00 44.48 85 SER B C 1
ATOM 3633 O O . SER B 1 87 ? 86.101 21.074 59.821 1.00 39.43 85 SER B O 1
ATOM 3636 N N . ASN B 1 88 ? 84.615 19.549 60.550 1.00 37.75 86 ASN B N 1
ATOM 3637 C CA . ASN B 1 88 ? 83.469 20.430 60.350 1.00 37.35 86 ASN B CA 1
ATOM 3638 C C . ASN B 1 88 ? 83.593 21.781 61.064 1.00 36.14 86 ASN B C 1
ATOM 3639 O O . ASN B 1 88 ? 84.220 21.885 62.121 1.00 30.48 86 ASN B O 1
ATOM 3644 N N . ILE B 1 89 ? 82.999 22.812 60.469 1.00 35.63 87 ILE B N 1
ATOM 3645 C CA . 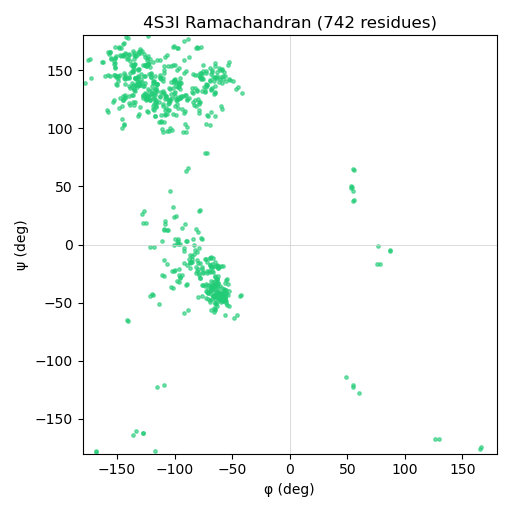ILE B 1 89 ? 83.095 24.171 61.002 1.00 30.84 87 ILE B CA 1
ATOM 3646 C C . ILE B 1 89 ? 81.725 24.686 61.424 1.00 32.27 87 ILE B C 1
ATOM 3647 O O . ILE B 1 89 ? 80.749 24.521 60.695 1.00 32.14 87 ILE B O 1
ATOM 3652 N N . ILE B 1 90 ? 81.655 25.294 62.604 1.00 34.25 88 ILE B N 1
ATOM 3653 C CA . ILE B 1 90 ? 80.409 25.866 63.100 1.00 32.12 88 ILE B CA 1
ATOM 3654 C C . ILE B 1 90 ? 80.332 27.350 62.749 1.00 30.68 88 ILE B C 1
ATOM 3655 O O . ILE B 1 90 ? 81.260 28.106 63.031 1.00 31.70 88 ILE B O 1
ATOM 3660 N N . LEU B 1 91 ? 79.232 27.767 62.123 1.00 30.64 89 LEU B N 1
ATOM 3661 C CA . LEU B 1 91 ? 79.014 29.185 61.841 1.00 26.79 89 LEU B CA 1
ATOM 3662 C C . LEU B 1 91 ? 77.770 29.638 62.593 1.00 32.63 89 LEU B C 1
ATOM 3663 O O . LEU B 1 91 ? 76.693 29.052 62.439 1.00 27.56 89 LEU B O 1
ATOM 3668 N N . GLU B 1 92 ? 77.920 30.658 63.428 1.00 29.21 90 GLU B N 1
ATOM 3669 C CA . GLU B 1 92 ? 76.813 31.088 64.277 1.00 32.63 90 GLU B CA 1
ATOM 3670 C C . GLU B 1 92 ? 76.825 32.596 64.451 1.00 32.50 90 GLU B C 1
ATOM 3671 O O . GLU B 1 92 ? 77.836 33.169 64.838 1.00 30.92 90 GLU B O 1
ATOM 3677 N N . THR B 1 93 ? 75.697 33.244 64.176 1.00 28.17 91 THR B N 1
ATOM 3678 C CA . THR B 1 93 ? 75.624 34.691 64.356 1.00 37.10 91 THR B CA 1
ATOM 3679 C C . THR B 1 93 ? 75.473 35.028 65.833 1.00 48.27 91 THR B C 1
ATOM 3680 O O . THR B 1 93 ? 74.874 34.269 66.602 1.00 50.47 91 THR B O 1
ATOM 3684 N N . LYS B 1 94 ? 76.036 36.166 66.219 1.00 47.17 92 LYS B N 1
ATOM 3685 C CA . LYS B 1 94 ? 75.924 36.683 67.572 1.00 55.56 92 LYS B CA 1
ATOM 3686 C C . LYS B 1 94 ? 75.848 38.193 67.422 1.00 55.07 92 LYS B C 1
ATOM 3687 O O . LYS B 1 94 ? 76.861 38.833 67.149 1.00 51.27 92 LYS B O 1
ATOM 3693 N N . ASP B 1 95 ? 74.649 38.753 67.568 1.00 63.64 93 ASP B N 1
ATOM 3694 C CA . ASP B 1 95 ? 74.401 40.171 67.276 1.00 74.68 93 ASP B CA 1
ATOM 3695 C C . ASP B 1 95 ? 74.705 40.491 65.806 1.00 66.67 93 ASP B C 1
ATOM 3696 O O . ASP B 1 95 ? 74.182 39.824 64.909 1.00 68.55 93 ASP B O 1
ATOM 3701 N N . ASP B 1 96 ? 75.527 41.509 65.548 1.00 56.70 94 ASP B N 1
ATOM 3702 C CA . ASP B 1 96 ? 75.997 41.724 64.176 1.00 57.52 94 ASP B CA 1
ATOM 3703 C C . ASP B 1 96 ? 77.444 41.254 64.006 1.00 38.27 94 ASP B C 1
ATOM 3704 O O . ASP B 1 96 ? 78.298 41.928 63.420 1.00 26.36 94 ASP B O 1
ATOM 3709 N N . SER B 1 97 ? 77.695 40.060 64.527 1.00 32.32 95 SER B N 1
ATOM 3710 C CA . SER B 1 97 ? 78.994 39.427 64.399 1.00 37.60 95 SER B CA 1
ATOM 3711 C C . SER B 1 97 ? 78.773 37.978 63.992 1.00 32.85 95 SER B C 1
ATOM 3712 O O . SER B 1 97 ? 77.808 37.343 64.437 1.00 28.07 95 SER B O 1
ATOM 3715 N N . LEU B 1 98 ? 79.647 37.450 63.137 1.00 25.69 96 LEU B N 1
ATOM 3716 C CA . LEU B 1 98 ? 79.573 36.028 62.785 1.00 22.97 96 LEU B CA 1
ATOM 3717 C C . LEU B 1 98 ? 80.661 35.287 63.551 1.00 30.98 96 LEU B C 1
ATOM 3718 O O . LEU B 1 98 ? 81.836 35.660 63.473 1.00 27.05 96 LEU B O 1
ATOM 3723 N N . ALA B 1 99 ? 80.287 34.241 64.285 1.00 23.52 97 ALA B N 1
ATOM 3724 C CA . ALA B 1 99 ? 81.290 33.458 65.013 1.00 28.41 97 ALA B CA 1
ATOM 3725 C C . ALA B 1 99 ? 81.669 32.247 64.177 1.00 31.03 97 ALA B C 1
ATOM 3726 O O . ALA B 1 99 ? 80.795 31.594 63.603 1.00 26.82 97 ALA B O 1
ATOM 3728 N N . ILE B 1 100 ? 82.963 31.943 64.107 1.00 29.35 98 ILE B N 1
ATOM 3729 C CA . ILE B 1 100 ? 83.414 30.734 63.413 1.00 24.67 98 ILE B CA 1
ATOM 3730 C C . ILE B 1 100 ? 84.126 29.822 64.417 1.00 32.54 98 ILE B C 1
ATOM 3731 O O . ILE B 1 100 ? 85.059 30.259 65.087 1.00 33.29 98 ILE B O 1
ATOM 3736 N N . LYS B 1 101 ? 83.698 28.567 64.530 1.00 29.87 99 LYS B N 1
ATOM 3737 C CA . LYS B 1 101 ? 84.304 27.677 65.522 1.00 35.78 99 LYS B CA 1
ATOM 3738 C C . LYS B 1 101 ? 84.705 26.342 64.932 1.00 32.95 99 LYS B C 1
ATOM 3739 O O . LYS B 1 101 ? 83.962 25.752 64.152 1.00 27.24 99 LYS B O 1
ATOM 3745 N N . GLN B 1 102 ? 85.889 25.874 65.310 1.00 27.44 100 GLN B N 1
ATOM 3746 C CA . GLN B 1 102 ? 86.302 24.519 64.974 1.00 33.87 100 GLN B CA 1
ATOM 3747 C C . GLN B 1 102 ? 87.099 24.029 66.164 1.00 34.36 100 GLN B C 1
ATOM 3748 O O . GLN B 1 102 ? 88.242 24.445 66.349 1.00 28.72 100 GLN B O 1
ATOM 3754 N N . ASN B 1 103 ? 86.469 23.187 66.979 1.00 35.13 101 ASN B N 1
ATOM 3755 C CA A ASN B 1 103 ? 87.097 22.622 68.162 0.38 37.15 101 ASN B CA 1
ATOM 3756 C CA B ASN B 1 103 ? 87.095 22.620 68.172 0.62 36.81 101 ASN B CA 1
ATOM 3757 C C . ASN B 1 103 ? 87.725 23.683 69.061 1.00 34.04 101 ASN B C 1
ATOM 3758 O O . ASN B 1 103 ? 87.016 24.469 69.692 1.00 34.36 101 ASN B O 1
ATOM 3767 N N . LYS B 1 104 ? 89.056 23.722 69.104 1.00 28.72 102 LYS B N 1
ATOM 3768 C CA . LYS B 1 104 ? 89.738 24.679 69.973 1.00 35.33 102 LYS B CA 1
ATOM 3769 C C . LYS B 1 104 ? 89.887 26.069 69.345 1.00 34.02 102 LYS B C 1
ATOM 3770 O O . LYS B 1 104 ? 90.310 27.009 70.007 1.00 32.14 102 LYS B O 1
ATOM 3776 N N . SER B 1 105 ? 89.547 26.196 68.069 1.00 27.23 103 SER B N 1
ATOM 3777 C CA . SER B 1 105 ? 89.734 27.474 67.391 1.00 31.22 103 SER B CA 1
ATOM 3778 C C . SER B 1 105 ? 88.404 28.223 67.312 1.00 33.88 103 SER B C 1
ATOM 3779 O O . SER B 1 105 ? 87.350 27.612 67.095 1.00 35.91 103 SER B O 1
ATOM 3782 N N . SER B 1 106 ? 88.447 29.542 67.488 1.00 28.97 104 SER B N 1
ATOM 3783 C CA . SER B 1 106 ? 87.222 30.341 67.383 1.00 30.31 104 SER B CA 1
ATOM 3784 C C . SER B 1 106 ? 87.519 31.749 66.876 1.00 29.38 104 SER B C 1
ATOM 3785 O O . SER B 1 106 ? 88.519 32.352 67.249 1.00 31.10 104 SER B O 1
ATOM 3788 N N . PHE B 1 107 ? 86.655 32.276 66.015 1.00 28.97 105 PHE B N 1
ATOM 3789 C CA . PHE B 1 107 ? 86.886 33.609 65.468 1.00 25.90 105 PHE B CA 1
ATOM 3790 C C . PHE B 1 107 ? 85.607 34.421 65.485 1.00 29.70 105 PHE B C 1
ATOM 3791 O O . PHE B 1 107 ? 84.509 33.862 65.525 1.00 29.50 105 PHE B O 1
ATOM 3799 N N . LYS B 1 108 ? 85.755 35.740 65.410 1.00 26.72 106 LYS B N 1
ATOM 3800 C CA . LYS B 1 108 ? 84.609 36.623 65.227 1.00 30.59 106 LYS B CA 1
ATOM 3801 C C . LYS B 1 108 ? 84.906 37.641 64.133 1.00 29.59 106 LYS B C 1
ATOM 3802 O O . LYS B 1 108 ? 86.000 38.201 64.080 1.00 28.83 106 LYS B O 1
ATOM 3808 N N . LEU B 1 109 ? 83.938 37.860 63.249 1.00 25.56 107 LEU B N 1
ATOM 3809 C CA . LEU B 1 109 ? 84.063 38.893 62.224 1.00 25.52 107 LEU B CA 1
ATOM 3810 C C . LEU B 1 109 ? 82.770 39.717 62.206 1.00 25.95 107 LEU B C 1
ATOM 3811 O O . LEU B 1 109 ? 81.682 39.181 62.398 1.00 25.51 107 LEU B O 1
ATOM 3816 N N . PRO B 1 110 ? 82.887 41.029 61.973 1.00 23.96 108 PRO B N 1
ATOM 3817 C CA . PRO B 1 110 ? 81.679 41.862 62.045 1.00 25.42 108 PRO B CA 1
ATOM 3818 C C . PRO B 1 110 ? 80.809 41.676 60.798 1.00 26.32 108 PRO B C 1
ATOM 3819 O O . PRO B 1 110 ? 81.341 41.508 59.693 1.00 22.00 108 PRO B O 1
ATOM 3823 N N . MET B 1 111 ? 79.492 41.685 60.964 1.00 25.31 109 MET B N 1
ATOM 3824 C CA . MET B 1 111 ? 78.589 41.613 59.822 1.00 21.13 109 MET B CA 1
ATOM 3825 C C . MET B 1 111 ? 78.071 43.004 59.465 1.00 29.62 109 MET B C 1
ATOM 3826 O O . MET B 1 111 ? 78.016 43.891 60.322 1.00 30.29 109 MET B O 1
ATOM 3831 N N . PHE B 1 112 ? 77.697 43.199 58.201 1.00 26.54 110 PHE B N 1
ATOM 3832 C CA . PHE B 1 112 ? 77.043 44.448 57.805 1.00 26.82 110 PHE B CA 1
ATOM 3833 C C . PHE B 1 112 ? 75.530 44.228 57.693 1.00 29.97 110 PHE B C 1
ATOM 3834 O O . PHE B 1 112 ? 75.041 43.096 57.759 1.00 28.83 110 PHE B O 1
ATOM 3842 N N . ASP B 1 113 ? 74.784 45.312 57.530 1.00 25.53 111 ASP B N 1
ATOM 3843 C CA . ASP B 1 113 ? 73.328 45.212 57.343 1.00 30.53 111 ASP B CA 1
ATOM 3844 C C . ASP B 1 113 ? 73.026 44.569 55.983 1.00 26.09 111 ASP B C 1
ATOM 3845 O O . ASP B 1 113 ? 73.315 45.143 54.927 1.00 29.93 111 ASP B O 1
ATOM 3850 N N . ALA B 1 114 ? 72.442 43.376 56.009 1.00 25.30 112 ALA B N 1
ATOM 3851 C CA . ALA B 1 114 ? 72.140 42.649 54.780 1.00 35.01 112 ALA B CA 1
ATOM 3852 C C . ALA B 1 114 ? 71.194 43.416 53.841 1.00 38.62 112 ALA B C 1
ATOM 3853 O O . ALA B 1 114 ? 71.119 43.101 52.652 1.00 30.95 112 ALA B O 1
ATOM 3855 N N . ASP B 1 115 ? 70.476 44.409 54.372 1.00 35.69 113 ASP B N 1
ATOM 3856 C CA . ASP B 1 115 ? 69.539 45.198 53.564 1.00 36.55 113 ASP B CA 1
ATOM 3857 C C . ASP B 1 115 ? 70.269 46.075 52.547 1.00 33.85 113 ASP B C 1
ATOM 3858 O O . ASP B 1 115 ? 69.688 46.526 51.556 1.00 33.01 113 ASP B O 1
ATOM 3863 N N . GLU B 1 116 ? 71.551 46.317 52.789 1.00 24.68 114 GLU B N 1
ATOM 3864 C CA . GLU B 1 116 ? 72.339 47.135 51.869 1.00 24.58 114 GLU B CA 1
ATOM 3865 C C . GLU B 1 116 ? 72.884 46.262 50.738 1.00 25.25 114 GLU B C 1
ATOM 3866 O O . GLU B 1 116 ? 73.382 46.770 49.729 1.00 28.36 114 GLU B O 1
ATOM 3872 N N . PHE B 1 117 ? 72.790 44.945 50.903 1.00 26.96 115 PHE B N 1
ATOM 3873 C CA . PHE B 1 117 ? 73.398 44.035 49.936 1.00 31.07 115 PHE B CA 1
ATOM 3874 C C . PHE B 1 117 ? 72.553 44.052 48.659 1.00 32.92 115 PHE B C 1
ATOM 3875 O O . PHE B 1 117 ? 71.326 43.950 48.725 1.00 33.38 115 PHE B O 1
ATOM 3883 N N . PRO B 1 118 ? 73.210 44.197 47.495 1.00 40.47 116 PRO B N 1
ATOM 3884 C CA . PRO B 1 118 ? 72.520 44.353 46.206 1.00 43.18 116 PRO B CA 1
ATOM 3885 C C . PRO B 1 118 ? 71.600 43.183 45.914 1.00 38.90 116 PRO B C 1
ATOM 3886 O O . PRO B 1 118 ? 71.914 42.047 46.282 1.00 35.29 116 PRO B O 1
ATOM 3890 N N . GLU B 1 119 ? 70.470 43.457 45.274 1.00 40.13 117 GLU B N 1
ATOM 3891 C CA . GLU B 1 119 ? 69.540 42.402 44.908 1.00 38.99 117 GLU B CA 1
ATOM 3892 C C . GLU B 1 119 ? 70.191 41.528 43.827 1.00 34.37 117 GLU B C 1
ATOM 3893 O O . GLU B 1 119 ? 70.762 42.039 42.859 1.00 30.36 117 GLU B O 1
ATOM 3899 N N . PHE B 1 120 ? 70.117 40.213 43.994 1.00 31.64 118 PHE B N 1
ATOM 3900 C CA . PHE B 1 120 ? 70.636 39.310 42.978 1.00 31.90 118 PHE B CA 1
ATOM 3901 C C . PHE B 1 120 ? 69.568 39.181 41.894 1.00 38.12 118 PHE B C 1
ATOM 3902 O O . PHE B 1 120 ? 68.465 38.723 42.162 1.00 32.60 118 PHE B O 1
ATOM 3910 N N . PRO B 1 121 ? 69.900 39.571 40.659 1.00 41.79 119 PRO B N 1
ATOM 3911 C CA . PRO B 1 121 ? 68.898 39.702 39.596 1.00 43.68 119 PRO B CA 1
ATOM 3912 C C . PRO B 1 121 ? 68.289 38.383 39.135 1.00 42.06 119 PRO B C 1
ATOM 3913 O O . PRO B 1 121 ? 68.911 37.319 39.178 1.00 40.67 119 PRO B O 1
ATOM 3917 N N . VAL B 1 122 ? 67.045 38.477 38.689 1.00 43.78 120 VAL B N 1
ATOM 3918 C CA . VAL B 1 122 ? 66.360 37.365 38.049 1.00 45.95 120 VAL B CA 1
ATOM 3919 C C . VAL B 1 122 ? 65.845 37.878 36.702 1.00 44.25 120 VAL B C 1
ATOM 3920 O O . VAL B 1 122 ? 65.335 38.997 36.615 1.00 49.55 120 VAL B O 1
ATOM 3924 N N . ILE B 1 123 ? 66.005 37.087 35.643 1.00 35.45 121 ILE B N 1
ATOM 3925 C CA . ILE B 1 123 ? 65.595 37.549 34.321 1.00 35.87 121 ILE B CA 1
ATOM 3926 C C . ILE B 1 123 ? 64.411 36.781 33.742 1.00 37.05 121 ILE B C 1
ATOM 3927 O O . ILE B 1 123 ? 64.129 35.642 34.142 1.00 36.53 121 ILE B O 1
ATOM 3932 N N . ASP B 1 124 ? 63.734 37.412 32.786 1.00 33.61 122 ASP B N 1
ATOM 3933 C CA . ASP B 1 124 ? 62.756 36.733 31.942 1.00 40.76 122 ASP B CA 1
ATOM 3934 C C . ASP B 1 124 ? 63.432 36.535 30.598 1.00 36.57 122 ASP B C 1
ATOM 3935 O O . ASP B 1 124 ? 63.504 37.464 29.790 1.00 41.61 122 ASP B O 1
ATOM 3940 N N . PRO B 1 125 ? 63.933 35.318 30.356 1.00 35.91 123 PRO B N 1
ATOM 3941 C CA . PRO B 1 125 ? 64.878 35.076 29.258 1.00 40.04 123 PRO B CA 1
ATOM 3942 C C . PRO B 1 125 ? 64.229 35.296 27.896 1.00 42.73 123 PRO B C 1
ATOM 3943 O O . PRO B 1 125 ? 63.062 34.933 27.722 1.00 47.89 123 PRO B O 1
ATOM 3947 N N . LYS B 1 126 ? 64.966 35.884 26.958 1.00 37.81 124 LYS B N 1
ATOM 3948 C CA . LYS B 1 126 ? 64.519 35.989 25.571 1.00 36.79 124 LYS B CA 1
ATOM 3949 C C . LYS B 1 126 ? 65.195 34.905 24.762 1.00 36.70 124 LYS B C 1
ATOM 3950 O O . LYS B 1 126 ? 64.741 34.535 23.687 1.00 37.74 124 LYS B O 1
ATOM 3956 N N . VAL B 1 127 ? 66.319 34.421 25.270 1.00 34.12 125 VAL B N 1
ATOM 3957 C CA . VAL B 1 127 ? 67.030 33.350 24.587 1.00 30.40 125 VAL B CA 1
ATOM 3958 C C . VAL B 1 127 ? 67.628 32.428 25.629 1.00 34.05 125 VAL B C 1
ATOM 3959 O O . VAL B 1 127 ? 68.043 32.872 26.702 1.00 28.46 125 VAL B O 1
ATOM 3963 N N . SER B 1 128 ? 67.635 31.134 25.341 1.00 33.80 126 SER B N 1
ATOM 3964 C CA . SER B 1 128 ? 68.211 30.205 26.288 1.00 37.05 126 SER B CA 1
ATOM 3965 C C . SER B 1 128 ? 68.751 29.010 25.538 1.00 33.98 126 SER B C 1
ATOM 3966 O O . SER B 1 128 ? 68.190 28.593 24.525 1.00 34.46 126 SER B O 1
ATOM 3969 N N . ILE B 1 129 ? 69.864 28.482 26.034 1.00 31.80 127 ILE B N 1
ATOM 3970 C CA . ILE B 1 129 ? 70.397 27.222 25.554 1.00 32.96 127 ILE B CA 1
ATOM 3971 C C . ILE B 1 129 ? 70.848 26.350 26.724 1.00 34.34 127 ILE B C 1
ATOM 3972 O O . ILE B 1 129 ? 71.166 26.848 27.812 1.00 32.86 127 ILE B O 1
ATOM 3977 N N . GLU B 1 130 ? 70.851 25.045 26.483 1.00 32.02 128 GLU B N 1
ATOM 3978 C CA . GLU B 1 130 ? 71.374 24.078 27.426 1.00 35.85 128 GLU B CA 1
ATOM 3979 C C . GLU B 1 130 ? 72.671 23.607 26.806 1.00 35.44 128 GLU B C 1
ATOM 3980 O O . GLU B 1 130 ? 72.695 23.226 25.636 1.00 40.20 128 GLU B O 1
ATOM 3986 N N . VAL B 1 131 ? 73.758 23.664 27.564 1.00 26.35 129 VAL B N 1
ATOM 3987 C CA . VAL B 1 131 ? 75.058 23.310 27.026 1.00 28.80 129 VAL B CA 1
ATOM 3988 C C . VAL B 1 131 ? 75.522 22.026 27.685 1.00 34.52 129 VAL B C 1
ATOM 3989 O O . VAL B 1 131 ? 75.909 22.035 28.850 1.00 33.38 129 VAL B O 1
ATOM 3993 N N . ASN B 1 132 ? 75.486 20.917 26.950 1.00 33.26 130 ASN B N 1
ATOM 3994 C CA . ASN B 1 132 ? 75.871 19.645 27.553 1.00 39.11 130 ASN B CA 1
ATOM 3995 C C . ASN B 1 132 ? 77.204 19.081 27.069 1.00 40.63 130 ASN B C 1
ATOM 3996 O O . ASN B 1 132 ? 77.475 17.892 27.223 1.00 40.57 130 ASN B O 1
ATOM 4001 N N . ALA B 1 133 ? 78.036 19.949 26.504 1.00 31.60 131 ALA B N 1
ATOM 4002 C CA . ALA B 1 133 ? 79.345 19.563 25.995 1.00 29.67 131 ALA B CA 1
ATOM 4003 C C . ALA B 1 133 ? 80.288 20.744 26.176 1.00 34.53 131 ALA B C 1
ATOM 4004 O O . ALA B 1 133 ? 79.829 21.864 26.380 1.00 34.39 131 ALA B O 1
ATOM 4006 N N . PRO B 1 134 ? 81.607 20.507 26.101 1.00 30.60 132 PRO B N 1
ATOM 4007 C CA . PRO B 1 134 ? 82.509 21.623 26.421 1.00 30.05 132 PRO B CA 1
ATOM 4008 C C . PRO B 1 134 ? 82.652 22.678 25.313 1.00 22.16 132 PRO B C 1
ATOM 4009 O O . PRO B 1 134 ? 83.478 23.586 25.471 1.00 26.76 132 PRO B O 1
ATOM 4013 N N . PHE B 1 135 ? 81.885 22.575 24.231 1.00 25.86 133 PHE B N 1
ATOM 4014 C CA . PHE B 1 135 ? 82.134 23.423 23.051 1.00 33.35 133 PHE B CA 1
ATOM 4015 C C . PHE B 1 135 ? 82.113 24.949 23.305 1.00 27.46 133 PHE B C 1
ATOM 4016 O O . PHE B 1 135 ? 82.927 25.687 22.747 1.00 31.81 133 PHE B O 1
ATOM 4024 N N . LEU B 1 136 ? 81.198 25.418 24.148 1.00 24.37 134 LEU B N 1
ATOM 4025 C CA . LEU B 1 136 ? 81.091 26.856 24.398 1.00 21.82 134 LEU B CA 1
ATOM 4026 C C . LEU B 1 136 ? 82.284 27.399 25.170 1.00 21.15 134 LEU B C 1
ATOM 4027 O O . LEU B 1 136 ? 82.892 28.397 24.754 1.00 27.75 134 LEU B O 1
ATOM 4032 N N . VAL B 1 137 ? 82.656 26.759 26.282 1.00 23.37 135 VAL B N 1
ATOM 4033 C CA . VAL B 1 137 ? 83.808 27.265 27.025 1.00 19.70 135 VAL B CA 1
ATOM 4034 C C . VAL B 1 137 ? 85.103 27.035 26.244 1.00 24.22 135 VAL B C 1
ATOM 4035 O O . VAL B 1 137 ? 86.102 27.719 26.459 1.00 24.12 135 VAL B O 1
ATOM 4039 N N . ASP B 1 138 ? 85.083 26.058 25.348 1.00 25.87 136 ASP B N 1
ATOM 4040 C CA . ASP B 1 138 ? 86.236 25.814 24.492 1.00 27.84 136 ASP B CA 1
ATOM 4041 C C . ASP B 1 138 ? 86.386 27.002 23.538 1.00 27.29 136 ASP B C 1
ATOM 4042 O O . ASP B 1 138 ? 87.471 27.533 23.358 1.00 25.98 136 ASP B O 1
ATOM 4047 N N . ALA B 1 139 ? 85.276 27.411 22.930 1.00 27.91 137 ALA B N 1
ATOM 4048 C CA . ALA B 1 139 ? 85.258 28.599 22.083 1.00 23.71 137 ALA B CA 1
ATOM 4049 C C . ALA B 1 139 ? 85.718 29.824 22.873 1.00 26.06 137 ALA B C 1
ATOM 4050 O O . ALA B 1 139 ? 86.540 30.605 22.404 1.00 23.31 137 ALA B O 1
ATOM 4052 N N . PHE B 1 140 ? 85.195 29.981 24.085 1.00 22.82 138 PHE B N 1
ATOM 4053 C CA . PHE B 1 140 ? 85.559 31.101 24.934 1.00 25.06 138 PHE B CA 1
ATOM 4054 C C . PHE B 1 140 ? 87.051 31.112 25.239 1.00 26.51 138 PHE B C 1
ATOM 4055 O O . PHE B 1 140 ? 87.718 32.152 25.163 1.00 22.96 138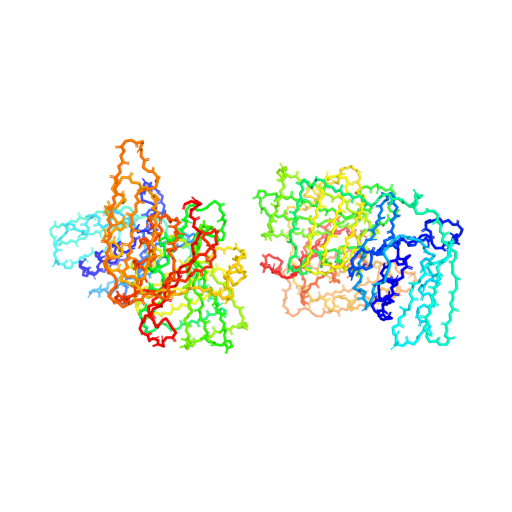 PHE B O 1
ATOM 4063 N N . LYS B 1 141 ? 87.589 29.961 25.614 1.00 21.34 139 LYS B N 1
ATOM 4064 C CA . LYS B 1 141 ? 89.001 29.925 26.008 1.00 22.01 139 LYS B CA 1
ATOM 4065 C C . LYS B 1 141 ? 89.894 30.179 24.793 1.00 25.30 139 LYS B C 1
ATOM 4066 O O . LYS B 1 141 ? 90.983 30.765 24.896 1.00 27.06 139 LYS B O 1
ATOM 4072 N N . LYS B 1 142 ? 89.431 29.755 23.626 1.00 26.45 140 LYS B N 1
ATOM 4073 C CA . LYS B 1 142 ? 90.265 29.867 22.436 1.00 28.46 140 LYS B CA 1
ATOM 4074 C C . LYS B 1 142 ? 90.286 31.289 21.876 1.00 30.95 140 LYS B C 1
ATOM 4075 O O . LYS B 1 142 ? 91.262 31.720 21.272 1.00 28.63 140 LYS B O 1
ATOM 4081 N N . ILE B 1 143 ? 89.206 32.021 22.104 1.00 24.84 141 ILE B N 1
ATOM 4082 C CA . ILE B 1 143 ? 89.040 33.346 21.510 1.00 28.16 141 ILE B CA 1
ATOM 4083 C C . ILE B 1 143 ? 89.494 34.458 22.456 1.00 30.91 141 ILE B C 1
ATOM 4084 O O . ILE B 1 143 ? 89.956 35.512 22.021 1.00 30.82 141 ILE B O 1
ATOM 4089 N N . ALA B 1 144 ? 89.390 34.196 23.756 1.00 32.35 142 ALA B N 1
ATOM 4090 C CA . ALA B 1 144 ? 89.751 35.175 24.792 1.00 31.62 142 ALA B CA 1
ATOM 4091 C C . ALA B 1 144 ? 91.047 35.971 24.552 1.00 36.32 142 ALA B C 1
ATOM 4092 O O . ALA B 1 144 ? 91.067 37.188 24.783 1.00 33.77 142 ALA B O 1
ATOM 4094 N N . PRO B 1 145 ? 92.136 35.298 24.110 1.00 27.36 143 PRO B N 1
ATOM 4095 C CA . PRO B 1 145 ? 93.378 36.072 23.982 1.00 27.98 143 PRO B CA 1
ATOM 4096 C C . PRO B 1 145 ? 93.334 37.208 22.964 1.00 28.10 143 PRO B C 1
ATOM 4097 O O . PRO B 1 145 ? 94.207 38.067 23.021 1.00 30.91 143 PRO B O 1
ATOM 4101 N N . VAL B 1 146 ? 92.385 37.210 22.031 1.00 28.84 144 VAL B N 1
ATOM 4102 C CA . VAL B 1 146 ? 92.384 38.275 21.028 1.00 30.01 144 VAL B CA 1
ATOM 4103 C C . VAL B 1 146 ? 91.652 39.509 21.539 1.00 33.20 144 VAL B C 1
ATOM 4104 O O . VAL B 1 146 ? 91.787 40.596 20.981 1.00 39.62 144 VAL B O 1
ATOM 4108 N N . ILE B 1 147 ? 90.886 39.329 22.612 1.00 27.59 145 ILE B N 1
ATOM 4109 C CA . ILE B 1 147 ? 89.991 40.376 23.094 1.00 32.57 145 ILE B CA 1
ATOM 4110 C C . ILE B 1 147 ? 90.682 41.305 24.081 1.00 37.93 145 ILE B C 1
ATOM 4111 O O . ILE B 1 147 ? 91.246 40.846 25.082 1.00 37.05 145 ILE B O 1
ATOM 4116 N N . GLU B 1 148 ? 90.649 42.606 23.779 1.00 53.33 146 GLU B N 1
ATOM 4117 C CA . GLU B 1 148 ? 91.112 43.643 24.701 1.00 62.50 146 GLU B CA 1
ATOM 4118 C C . GLU B 1 148 ? 90.030 43.897 25.747 1.00 69.14 146 GLU B C 1
ATOM 4119 O O . GLU B 1 148 ? 88.933 44.356 25.421 1.00 65.78 146 GLU B O 1
ATOM 4125 N N . GLN B 1 149 ? 90.340 43.593 27.002 1.00 76.31 147 GLN B N 1
ATOM 4126 C CA . GLN B 1 149 ? 89.407 43.807 28.103 1.00 81.62 147 GLN B CA 1
ATOM 4127 C C . GLN B 1 149 ? 89.220 45.295 28.323 1.00 80.96 147 GLN B C 1
ATOM 4128 O O . GLN B 1 149 ? 88.105 45.817 28.283 1.00 77.33 147 GLN B O 1
ATOM 4134 N N . THR B 1 150 ? 90.340 45.973 28.545 1.00 87.23 148 THR B N 1
ATOM 4135 C CA . THR B 1 150 ? 90.362 47.420 28.697 1.00 92.84 148 THR B CA 1
ATOM 4136 C C . THR B 1 150 ? 90.285 48.120 27.345 1.00 92.75 148 THR B C 1
ATOM 4137 O O . THR B 1 150 ? 90.810 49.226 27.187 1.00 96.29 148 THR B O 1
ATOM 4141 N N . SER B 1 151 ? 89.649 47.472 26.371 1.00 89.00 149 SER B N 1
ATOM 4142 C CA . SER B 1 151 ? 89.450 48.086 25.068 1.00 90.59 149 SER B CA 1
ATOM 4143 C C . SER B 1 151 ? 88.747 49.408 25.270 1.00 94.67 149 SER B C 1
ATOM 4144 O O . SER B 1 151 ? 87.870 49.543 26.126 1.00 92.29 149 SER B O 1
ATOM 4147 N N . HIS B 1 152 ? 89.162 50.390 24.489 1.00 99.68 150 HIS B N 1
ATOM 4148 C CA . HIS B 1 152 ? 88.673 51.742 24.637 1.00 101.13 150 HIS B CA 1
ATOM 4149 C C . HIS B 1 152 ? 87.411 51.865 23.795 1.00 93.77 150 HIS B C 1
ATOM 4150 O O . HIS B 1 152 ? 86.636 52.814 23.933 1.00 92.91 150 HIS B O 1
ATOM 4157 N N . LYS B 1 153 ? 87.203 50.864 22.942 1.00 86.92 151 LYS B N 1
ATOM 4158 C CA . LYS B 1 153 ? 85.963 50.738 22.190 1.00 80.34 151 LYS B CA 1
ATOM 4159 C C . LYS B 1 153 ? 85.026 49.746 22.875 1.00 75.86 151 LYS B C 1
ATOM 4160 O O . LYS B 1 153 ? 85.388 48.593 23.136 1.00 68.27 151 LYS B O 1
ATOM 4166 N N . ARG B 1 154 ? 83.817 50.226 23.142 1.00 77.99 152 ARG B N 1
ATOM 4167 C CA . ARG B 1 154 ? 82.814 49.556 23.966 1.00 74.98 152 ARG B CA 1
ATOM 4168 C C . ARG B 1 154 ? 82.559 48.074 23.631 1.00 54.60 152 ARG B C 1
ATOM 4169 O O . ARG B 1 154 ? 82.822 47.187 24.448 1.00 48.48 152 ARG B O 1
ATOM 4177 N N . GLU B 1 155 ? 82.078 47.819 22.421 1.00 41.63 153 GLU B N 1
ATOM 4178 C CA . GLU B 1 155 ? 81.573 46.501 22.035 1.00 49.67 153 GLU B CA 1
ATOM 4179 C C . GLU B 1 155 ? 82.672 45.480 21.749 1.00 47.22 153 GLU B C 1
ATOM 4180 O O . GLU B 1 155 ? 82.425 44.277 21.792 1.00 45.50 153 GLU B O 1
ATOM 4186 N N . LEU B 1 156 ? 83.878 45.962 21.462 1.00 42.99 154 LEU B N 1
ATOM 4187 C CA . LEU B 1 156 ? 84.995 45.085 21.121 1.00 40.24 154 LEU B CA 1
ATOM 4188 C C . LEU B 1 156 ? 85.696 44.621 22.383 1.00 40.57 154 LEU B C 1
ATOM 4189 O O . LEU B 1 156 ? 86.556 43.748 22.344 1.00 40.76 154 LEU B O 1
ATOM 4194 N N . ALA B 1 157 ? 85.313 45.210 23.509 1.00 35.21 155 ALA B N 1
ATOM 4195 C CA . ALA B 1 157 ? 85.865 44.829 24.804 1.00 39.90 155 ALA B CA 1
ATOM 4196 C C . ALA B 1 157 ? 85.170 43.579 25.358 1.00 40.58 155 ALA B C 1
ATOM 4197 O O . ALA B 1 157 ? 85.306 43.241 26.537 1.00 45.18 155 ALA B O 1
ATOM 4199 N N . GLY B 1 158 ? 84.414 42.899 24.509 1.00 39.02 156 GLY B N 1
ATOM 4200 C CA . GLY B 1 158 ? 83.694 41.721 24.944 1.00 35.42 156 GLY B CA 1
ATOM 4201 C C . GLY B 1 158 ? 83.677 40.652 23.872 1.00 36.55 156 GLY B C 1
ATOM 4202 O O . GLY B 1 158 ? 84.193 40.858 22.774 1.00 32.45 156 GLY B O 1
ATOM 4203 N N . ILE B 1 159 ? 83.070 39.510 24.184 1.00 29.62 157 ILE B N 1
ATOM 4204 C CA . ILE B 1 159 ? 82.960 38.446 23.200 1.00 26.77 157 ILE B CA 1
ATOM 4205 C C . ILE B 1 159 ? 81.537 38.386 22.670 1.00 28.91 157 ILE B C 1
ATOM 4206 O O . ILE B 1 159 ? 80.566 38.468 23.437 1.00 27.43 157 ILE B O 1
ATOM 4211 N N . LEU B 1 160 ? 81.409 38.273 21.355 1.00 27.74 158 LEU B N 1
ATOM 4212 C CA . LEU B 1 160 ? 80.091 38.225 20.731 1.00 26.33 158 LEU B CA 1
ATOM 4213 C C . LEU B 1 160 ? 79.506 36.811 20.742 1.00 34.09 158 LEU B C 1
ATOM 4214 O O . LEU B 1 160 ? 80.174 35.866 20.330 1.00 26.11 158 LEU B O 1
ATOM 4219 N N . MET B 1 161 ? 78.258 36.678 21.191 1.00 26.87 159 MET B N 1
ATOM 4220 C CA . MET B 1 161 ? 77.492 35.446 20.997 1.00 33.46 159 MET B CA 1
ATOM 4221 C C . MET B 1 161 ? 76.290 35.768 20.139 1.00 33.62 159 MET B C 1
ATOM 4222 O O . MET B 1 161 ? 75.370 36.464 20.579 1.00 34.10 159 MET B O 1
ATOM 4227 N N . GLN B 1 162 ? 76.304 35.273 18.910 1.00 28.62 160 GLN B N 1
ATOM 4228 C CA . GLN B 1 162 ? 75.229 35.538 17.964 1.00 34.89 160 GLN B CA 1
ATOM 4229 C C . GLN B 1 162 ? 74.388 34.284 17.755 1.00 38.11 160 GLN B C 1
ATOM 4230 O O . GLN B 1 162 ? 74.883 33.270 17.243 1.00 33.38 160 GLN B O 1
ATOM 4236 N N . PHE B 1 163 ? 73.121 34.357 18.156 1.00 34.43 161 PHE B N 1
ATOM 4237 C CA . PHE B 1 163 ? 72.205 33.225 18.062 1.00 39.17 161 PHE B CA 1
ATOM 4238 C C . PHE B 1 163 ? 71.357 33.315 16.806 1.00 40.57 161 PHE B C 1
ATOM 4239 O O . PHE B 1 163 ? 70.678 34.321 16.583 1.00 43.90 161 PHE B O 1
ATOM 4247 N N . ASP B 1 164 ? 71.392 32.261 15.996 1.00 41.20 162 ASP B N 1
ATOM 4248 C CA . ASP B 1 164 ? 70.467 32.110 14.873 1.00 45.14 162 ASP B CA 1
ATOM 4249 C C . ASP B 1 164 ? 69.502 30.965 15.190 1.00 47.70 162 ASP B C 1
ATOM 4250 O O . ASP B 1 164 ? 69.829 29.792 14.964 1.00 44.94 162 ASP B O 1
ATOM 4255 N N . GLN B 1 165 ? 68.319 31.307 15.700 1.00 49.75 163 GLN B N 1
ATOM 4256 C CA . GLN B 1 165 ? 67.311 30.315 16.083 1.00 45.26 163 GLN B CA 1
ATOM 4257 C C . GLN B 1 165 ? 66.919 29.426 14.906 1.00 46.81 163 GLN B C 1
ATOM 4258 O O . GLN B 1 165 ? 66.807 28.204 15.037 1.00 41.11 163 GLN B O 1
ATOM 4264 N N . LYS B 1 166 ? 66.731 30.041 13.746 1.00 54.15 164 LYS B N 1
ATOM 4265 C CA . LYS B 1 166 ? 66.248 29.306 12.587 1.00 64.14 164 LYS B CA 1
ATOM 4266 C C . LYS B 1 166 ? 67.248 28.236 12.154 1.00 60.89 164 LYS B C 1
ATOM 4267 O O . LYS B 1 166 ? 66.873 27.092 11.866 1.00 56.26 164 LYS B O 1
ATOM 4273 N N . HIS B 1 167 ? 68.521 28.596 12.120 1.00 55.96 165 HIS B N 1
ATOM 4274 C CA . HIS B 1 167 ? 69.515 27.648 11.654 1.00 51.06 165 HIS B CA 1
ATOM 4275 C C . HIS B 1 167 ? 70.173 26.892 12.808 1.00 46.19 165 HIS B C 1
ATOM 4276 O O . HIS B 1 167 ? 71.019 26.028 12.582 1.00 47.23 165 HIS B O 1
ATOM 4283 N N . GLN B 1 168 ? 69.743 27.197 14.035 1.00 39.44 166 GLN B N 1
ATOM 4284 C CA . GLN B 1 168 ? 70.252 26.519 15.228 1.00 44.78 166 GLN B CA 1
ATOM 4285 C C . GLN B 1 168 ? 71.778 26.585 15.271 1.00 44.61 166 GLN B C 1
ATOM 4286 O O . GLN B 1 168 ? 72.483 25.570 15.428 1.00 36.99 166 GLN B O 1
ATOM 4292 N N . THR B 1 169 ? 72.289 27.798 15.096 1.00 34.81 167 THR B N 1
ATOM 4293 C CA . THR B 1 169 ? 73.725 28.003 15.148 1.00 33.71 167 THR B CA 1
ATOM 4294 C C . THR B 1 169 ? 74.029 29.171 16.044 1.00 32.24 167 THR B C 1
ATOM 4295 O O . THR B 1 169 ? 73.317 30.179 16.047 1.00 36.84 167 THR B O 1
ATOM 4299 N N . LEU B 1 170 ? 75.087 29.011 16.825 1.00 32.43 168 LEU B N 1
ATOM 4300 C CA . LEU B 1 170 ? 75.576 30.070 17.680 1.00 32.59 168 LEU B CA 1
ATOM 4301 C C . LEU B 1 170 ? 76.966 30.422 17.174 1.00 35.78 168 LEU B C 1
ATOM 4302 O O . LEU B 1 170 ? 77.837 29.544 17.049 1.00 33.09 168 LEU B O 1
ATOM 4307 N N . SER B 1 171 ? 77.169 31.693 16.844 1.00 31.78 169 SER B N 1
ATOM 4308 C CA . SER B 1 171 ? 78.493 32.139 16.420 1.00 31.16 169 SER B CA 1
ATOM 4309 C C . SER B 1 171 ? 79.153 32.875 17.562 1.00 31.31 169 SER B C 1
ATOM 4310 O O . SER B 1 171 ? 78.501 33.636 18.285 1.00 34.95 169 SER B O 1
ATOM 4313 N N . VAL B 1 172 ? 80.448 32.629 17.728 1.00 28.82 170 VAL B N 1
ATOM 4314 C CA . VAL B 1 172 ? 81.214 33.223 18.810 1.00 27.22 170 VAL B CA 1
ATOM 4315 C C . VAL B 1 172 ? 82.395 33.935 18.174 1.00 25.60 170 VAL B C 1
ATOM 4316 O O . VAL B 1 172 ? 83.125 33.343 17.372 1.00 27.40 170 VAL B O 1
ATOM 4320 N N . VAL B 1 173 ? 82.552 35.225 18.493 1.00 29.09 171 VAL B N 1
ATOM 4321 C CA . VAL B 1 173 ? 83.527 36.083 17.795 1.00 24.24 171 VAL B CA 1
ATOM 4322 C C . VAL B 1 173 ? 84.243 37.019 18.746 1.00 29.69 171 VAL B C 1
ATOM 4323 O O . VAL B 1 173 ? 83.619 37.617 19.631 1.00 27.64 171 VAL B O 1
ATOM 4327 N N . GLY B 1 174 ? 85.558 37.139 18.570 1.00 26.91 172 GLY B N 1
ATOM 4328 C CA . GLY B 1 174 ? 86.325 38.122 19.314 1.00 23.88 172 GLY B CA 1
ATOM 4329 C C . GLY B 1 174 ? 87.194 38.861 18.311 1.00 29.91 172 GLY B C 1
ATOM 4330 O O . GLY B 1 174 ? 87.643 38.264 17.329 1.00 26.99 172 GLY B O 1
ATOM 4331 N N . THR B 1 175 ? 87.420 40.155 18.522 1.00 30.02 173 THR B N 1
ATOM 4332 C CA . THR B 1 175 ? 88.396 40.864 17.685 1.00 34.60 173 THR B CA 1
ATOM 4333 C C . THR B 1 175 ? 89.037 42.041 18.409 1.00 37.47 173 THR B C 1
ATOM 4334 O O . THR B 1 175 ? 88.462 42.576 19.364 1.00 38.61 173 THR B O 1
ATOM 4338 N N . ASP B 1 176 ? 90.237 42.423 17.964 1.00 33.60 174 ASP B N 1
ATOM 4339 C CA . ASP B 1 176 ? 90.908 43.613 18.486 1.00 39.54 174 ASP B CA 1
ATOM 4340 C C . ASP B 1 176 ? 91.323 44.537 17.343 1.00 47.39 174 ASP B C 1
ATOM 4341 O O . ASP B 1 176 ? 92.215 45.374 17.512 1.00 49.99 174 ASP B O 1
ATOM 4346 N N . THR B 1 177 ? 90.695 44.333 16.181 1.00 44.59 175 THR B N 1
ATOM 4347 C CA . THR B 1 177 ? 90.939 45.090 14.935 1.00 51.21 175 THR B CA 1
ATOM 4348 C C . THR B 1 177 ? 92.211 44.757 14.157 1.00 46.14 175 THR B C 1
ATOM 4349 O O . THR B 1 177 ? 92.323 45.130 12.988 1.00 52.47 175 THR B O 1
ATOM 4353 N N . LYS B 1 178 ? 93.166 44.078 14.788 1.00 45.09 176 LYS B N 1
ATOM 4354 C CA . LYS B 1 178 ? 94.330 43.570 14.063 1.00 50.50 176 LYS B CA 1
ATOM 4355 C C . LYS B 1 178 ? 94.055 42.137 13.629 1.00 46.19 176 LYS B C 1
ATOM 4356 O O . LYS B 1 178 ? 94.615 41.634 12.647 1.00 39.34 176 LYS B O 1
ATOM 4362 N N . ARG B 1 179 ? 93.191 41.479 14.392 1.00 41.17 177 ARG B N 1
ATOM 4363 C CA . ARG B 1 179 ? 92.883 40.081 14.163 1.00 38.32 177 ARG B CA 1
ATOM 4364 C C . ARG B 1 179 ? 91.486 39.791 14.671 1.00 34.93 177 ARG B C 1
ATOM 4365 O O . ARG B 1 179 ? 90.937 40.522 15.509 1.00 32.99 177 ARG B O 1
ATOM 4373 N N . LEU B 1 180 ? 90.907 38.725 14.144 1.00 32.66 178 LEU B N 1
ATOM 4374 C CA . LEU B 1 180 ? 89.528 38.385 14.443 1.00 36.73 178 LEU B CA 1
ATOM 4375 C C . LEU B 1 180 ? 89.454 36.872 14.518 1.00 34.38 178 LEU B C 1
ATOM 4376 O O . LEU B 1 180 ? 89.914 36.176 13.606 1.00 30.24 178 LEU B O 1
ATOM 4381 N N . SER B 1 181 ? 88.911 36.363 15.617 1.00 28.58 179 SER B N 1
ATOM 4382 C CA . SER B 1 181 ? 88.767 34.919 15.772 1.00 27.29 179 SER B CA 1
ATOM 4383 C C . SER B 1 181 ? 87.301 34.612 15.925 1.00 29.01 179 SER B C 1
ATOM 4384 O O . SER B 1 181 ? 86.572 35.312 16.647 1.00 26.90 179 SER B O 1
ATOM 4387 N N . TYR B 1 182 ? 86.863 33.571 15.230 1.00 26.84 180 TYR B N 1
ATOM 4388 C CA . TYR B 1 182 ? 85.460 33.212 15.242 1.00 23.79 180 TYR B CA 1
ATOM 4389 C C . TYR B 1 182 ? 85.250 31.707 15.204 1.00 32.48 180 TYR B C 1
ATOM 4390 O O . TYR B 1 182 ? 86.148 30.939 14.829 1.00 27.68 180 TYR B O 1
ATOM 4399 N N . THR B 1 183 ? 84.040 31.298 15.571 1.00 28.02 181 THR B N 1
ATOM 4400 C CA . THR B 1 183 ? 83.633 29.924 15.355 1.00 26.50 181 THR B CA 1
ATOM 4401 C C . THR B 1 183 ? 82.144 29.891 15.186 1.00 26.54 181 THR B C 1
ATOM 4402 O O . THR B 1 183 ? 81.412 30.751 15.701 1.00 29.10 181 THR B O 1
ATOM 4406 N N . GLN B 1 184 ? 81.690 28.901 14.441 1.00 26.68 182 GLN B N 1
ATOM 4407 C CA . GLN B 1 184 ? 80.270 28.706 14.266 1.00 36.84 182 GLN B CA 1
ATOM 4408 C C . GLN B 1 184 ? 79.905 27.354 14.879 1.00 40.76 182 GLN B C 1
ATOM 4409 O O . GLN B 1 184 ? 80.417 26.308 14.460 1.00 36.94 182 GLN B O 1
ATOM 4415 N N . LEU B 1 185 ? 79.044 27.386 15.893 1.00 34.07 183 LEU B N 1
ATOM 4416 C CA . LEU B 1 185 ? 78.604 26.168 16.562 1.00 31.00 183 LEU B CA 1
ATOM 4417 C C . LEU B 1 185 ? 77.241 25.757 16.017 1.00 38.64 183 LEU B C 1
ATOM 4418 O O . LEU B 1 185 ? 76.234 26.432 16.245 1.00 38.26 183 LEU B O 1
ATOM 4423 N N . GLU B 1 186 ? 77.203 24.647 15.297 1.00 36.77 184 GLU B N 1
ATOM 4424 C CA . GLU B 1 186 ? 75.958 24.223 14.673 1.00 47.08 184 GLU B CA 1
ATOM 4425 C C . GLU B 1 186 ? 75.219 23.184 15.507 1.00 43.12 184 GLU B C 1
ATOM 4426 O O . GLU B 1 186 ? 75.768 22.646 16.479 1.00 39.90 184 GLU B O 1
ATOM 4432 N N . LYS B 1 187 ? 73.973 22.920 15.120 1.00 44.80 185 LYS B N 1
ATOM 4433 C CA . LYS B 1 187 ? 73.131 21.926 15.786 1.00 48.63 185 LYS B CA 1
ATOM 4434 C C . LYS B 1 187 ? 73.038 22.202 17.282 1.00 50.08 185 LYS B C 1
ATOM 4435 O O . LYS B 1 187 ? 73.255 21.319 18.120 1.00 54.55 185 LYS B O 1
ATOM 4441 N N . ILE B 1 188 ? 72.738 23.457 17.597 1.00 43.10 186 ILE B N 1
ATOM 4442 C CA . ILE B 1 188 ? 72.547 23.895 18.963 1.00 44.27 186 ILE B CA 1
ATOM 4443 C C . ILE B 1 188 ? 71.061 24.155 19.118 1.00 40.80 186 ILE B C 1
ATOM 4444 O O . ILE B 1 188 ? 70.481 24.910 18.332 1.00 40.01 186 ILE B O 1
ATOM 4449 N N . SER B 1 189 ? 70.436 23.521 20.108 1.00 41.28 187 SER B N 1
ATOM 4450 C CA . SER B 1 189 ? 69.024 23.748 20.357 1.00 47.51 187 SER B CA 1
ATOM 4451 C C . SER B 1 189 ? 68.869 25.133 20.971 1.00 44.31 187 SER B C 1
ATOM 4452 O O . SER B 1 189 ? 69.162 25.331 22.149 1.00 42.96 187 SER B O 1
ATOM 4455 N N . ILE B 1 190 ? 68.423 26.090 20.163 1.00 44.89 188 ILE B N 1
ATOM 4456 C CA . ILE B 1 190 ? 68.252 27.461 20.632 1.00 43.89 188 ILE B CA 1
ATOM 4457 C C . ILE B 1 190 ? 66.786 27.780 20.853 1.00 42.58 188 ILE B C 1
ATOM 4458 O O . ILE B 1 190 ? 65.968 27.629 19.939 1.00 44.13 188 ILE B O 1
ATOM 4463 N N . HIS B 1 191 ? 66.455 28.213 22.066 1.00 39.33 189 HIS B N 1
ATOM 4464 C CA . HIS B 1 191 ? 65.118 28.712 22.358 1.00 42.62 189 HIS B CA 1
ATOM 4465 C C . HIS B 1 191 ? 65.200 30.223 22.478 1.00 48.05 189 HIS B C 1
ATOM 4466 O O . HIS B 1 191 ? 65.944 30.748 23.305 1.00 46.60 189 HIS B O 1
ATOM 4473 N N . SER B 1 192 ? 64.450 30.917 21.629 1.00 47.95 190 SER B N 1
ATOM 4474 C CA . SER B 1 192 ? 64.547 32.365 21.532 1.00 45.71 190 SER B CA 1
ATOM 4475 C C . SER B 1 192 ? 63.207 32.944 21.121 1.00 46.49 190 SER B C 1
ATOM 4476 O O . SER B 1 192 ? 62.477 32.333 20.343 1.00 49.53 190 SER B O 1
ATOM 4479 N N . THR B 1 193 ? 62.884 34.122 21.640 1.00 43.47 191 THR B N 1
ATOM 4480 C CA . THR B 1 193 ? 61.634 34.778 21.278 1.00 53.20 191 THR B CA 1
ATOM 4481 C C . THR B 1 193 ? 61.736 35.463 19.918 1.00 61.97 191 THR B C 1
ATOM 4482 O O . THR B 1 193 ? 60.732 35.648 19.234 1.00 68.35 191 THR B O 1
ATOM 4486 N N . GLU B 1 194 ? 62.948 35.840 19.522 1.00 63.19 192 GLU B N 1
ATOM 4487 C CA . GLU B 1 194 ? 63.139 36.352 18.167 1.00 74.67 192 GLU B CA 1
ATOM 4488 C C . GLU B 1 194 ? 64.180 35.571 17.354 1.00 72.79 192 GLU B C 1
ATOM 4489 O O . GLU B 1 194 ? 64.990 34.822 17.909 1.00 69.90 192 GLU B O 1
ATOM 4495 N N . GLU B 1 195 ? 64.127 35.739 16.033 1.00 72.24 193 GLU B N 1
ATOM 4496 C CA . GLU B 1 195 ? 64.922 34.934 15.105 1.00 71.38 193 GLU B CA 1
ATOM 4497 C C . GLU B 1 195 ? 66.429 35.094 15.283 1.00 64.79 193 GLU B C 1
ATOM 4498 O O . GLU B 1 195 ? 67.187 34.121 15.196 1.00 60.67 193 GLU B O 1
ATOM 4504 N N . ASP B 1 196 ? 66.863 36.327 15.502 1.00 60.60 194 ASP B N 1
ATOM 4505 C CA . ASP B 1 196 ? 68.274 36.592 15.738 1.00 64.29 194 ASP B CA 1
ATOM 4506 C C . ASP B 1 196 ? 68.442 37.486 16.953 1.00 59.53 194 ASP B C 1
ATOM 4507 O O . ASP B 1 196 ? 67.667 38.431 17.165 1.00 61.22 194 ASP B O 1
ATOM 4512 N N . ILE B 1 197 ? 69.435 37.154 17.773 1.00 42.29 195 ILE B N 1
ATOM 4513 C CA . ILE B 1 197 ? 69.721 37.931 18.971 1.00 41.42 195 ILE B CA 1
ATOM 4514 C C . ILE B 1 197 ? 71.205 37.825 19.274 1.00 41.55 195 ILE B C 1
ATOM 4515 O O . ILE B 1 197 ? 71.811 36.753 19.120 1.00 38.89 195 ILE B O 1
ATOM 4520 N N . SER B 1 198 ? 71.799 38.947 19.660 1.00 36.09 196 SER B N 1
ATOM 4521 C CA . SER B 1 198 ? 73.233 38.991 19.894 1.00 38.05 196 SER B CA 1
ATOM 4522 C C . SER B 1 198 ? 73.503 39.437 21.308 1.00 41.89 196 SER B C 1
ATOM 4523 O O . SER B 1 198 ? 72.917 40.414 21.781 1.00 47.71 196 SER B O 1
ATOM 4526 N N . CYS B 1 199 ? 74.379 38.712 21.989 1.00 32.48 197 CYS B N 1
ATOM 4527 C CA . CYS B 1 199 ? 74.770 39.082 23.341 1.00 34.00 197 CYS B CA 1
ATOM 4528 C C . CYS B 1 199 ? 76.259 39.340 23.340 1.00 34.46 197 CYS B C 1
ATOM 4529 O O . CYS B 1 199 ? 77.030 38.541 22.797 1.00 34.42 197 CYS B O 1
ATOM 4532 N N . ILE B 1 200 ? 76.674 40.452 23.940 1.00 28.07 198 ILE B N 1
ATOM 4533 C CA . ILE B 1 200 ? 78.094 40.731 24.055 1.00 28.25 198 ILE B CA 1
ATOM 4534 C C . ILE B 1 200 ? 78.502 40.646 25.515 1.00 31.28 198 ILE B C 1
ATOM 4535 O O . ILE B 1 200 ? 78.103 41.492 26.323 1.00 31.96 198 ILE B O 1
ATOM 4540 N N . LEU B 1 201 ? 79.301 39.629 25.844 1.00 25.86 199 LEU B N 1
ATOM 4541 C CA . LEU B 1 201 ? 79.766 39.406 27.216 1.00 31.69 199 LEU B CA 1
ATOM 4542 C C . LEU B 1 201 ? 81.085 40.132 27.433 1.00 32.79 199 LEU B C 1
ATOM 4543 O O . LEU B 1 201 ? 82.020 39.934 26.658 1.00 33.39 199 LEU B O 1
ATOM 4548 N N . PRO B 1 202 ? 81.180 40.944 28.502 1.00 29.12 200 PRO B N 1
ATOM 4549 C CA . PRO B 1 202 ? 82.460 41.603 28.830 1.00 33.40 200 PRO B CA 1
ATOM 4550 C C . PRO B 1 202 ? 83.576 40.588 29.070 1.00 33.11 200 PRO B C 1
ATOM 4551 O O . PRO B 1 202 ? 83.291 39.484 29.545 1.00 30.07 200 PRO B O 1
ATOM 4555 N N . LYS B 1 203 ? 84.820 40.966 28.767 1.00 35.29 201 LYS B N 1
ATOM 4556 C CA . LYS B 1 203 ? 85.981 40.094 28.960 1.00 32.32 201 LYS B CA 1
ATOM 4557 C C . LYS B 1 203 ? 86.076 39.545 30.382 1.00 29.63 201 LYS B C 1
ATOM 4558 O O . LYS B 1 203 ? 86.331 38.357 30.577 1.00 26.54 201 LYS B O 1
ATOM 4564 N N . ARG B 1 204 ? 85.839 40.395 31.376 1.00 29.41 202 ARG B N 1
ATOM 4565 C CA . ARG B 1 204 ? 85.913 39.946 32.762 1.00 31.07 202 ARG B CA 1
ATOM 4566 C C . ARG B 1 204 ? 84.965 38.789 33.017 1.00 29.43 202 ARG B C 1
ATOM 4567 O O . ARG B 1 204 ? 85.336 37.806 33.665 1.00 33.90 202 ARG B O 1
ATOM 4575 N N . ALA B 1 205 ? 83.739 38.905 32.503 1.00 23.94 203 ALA B N 1
ATOM 4576 C CA . ALA B 1 205 ? 82.750 37.852 32.669 1.00 26.91 203 ALA B CA 1
ATOM 4577 C C . ALA B 1 205 ? 83.254 36.587 31.999 1.00 23.97 203 ALA B C 1
ATOM 4578 O O . ALA B 1 205 ? 83.102 35.472 32.518 1.00 25.02 203 ALA B O 1
ATOM 4580 N N . LEU B 1 206 ? 83.818 36.768 30.810 1.00 26.21 204 LEU B N 1
ATOM 4581 C CA . LEU B 1 206 ? 84.360 35.655 30.040 1.00 24.95 204 LEU B CA 1
ATOM 4582 C C . LEU B 1 206 ? 85.377 34.873 30.894 1.00 22.99 204 LEU B C 1
ATOM 4583 O O . LEU B 1 206 ? 85.271 33.651 31.065 1.00 26.21 204 LEU B O 1
ATOM 4588 N N . LEU B 1 207 ? 86.337 35.587 31.456 1.00 25.40 205 LEU B N 1
ATOM 4589 C CA . LEU B 1 207 ? 87.367 34.955 32.268 1.00 27.41 205 LEU B CA 1
ATOM 4590 C C . LEU B 1 207 ? 86.795 34.294 33.521 1.00 33.30 205 LEU B C 1
ATOM 4591 O O . LEU B 1 207 ? 87.200 33.189 33.882 1.00 28.67 205 LEU B O 1
ATOM 4596 N N . GLU B 1 208 ? 85.823 34.937 34.168 1.00 30.48 206 GLU B N 1
ATOM 4597 C CA . GLU B 1 208 ? 85.168 34.295 35.306 1.00 26.30 206 GLU B CA 1
ATOM 4598 C C . GLU B 1 208 ? 84.422 33.019 34.919 1.00 28.99 206 GLU B C 1
ATOM 4599 O O . GLU B 1 208 ? 84.499 32.007 35.626 1.00 25.00 206 GLU B O 1
ATOM 4605 N N . ILE B 1 209 ? 83.694 33.067 33.803 1.00 22.04 207 ILE B N 1
ATOM 4606 C CA . ILE B 1 209 ? 82.974 31.898 33.327 1.00 22.94 207 ILE B CA 1
ATOM 4607 C C . ILE B 1 209 ? 83.924 30.710 33.160 1.00 26.35 207 ILE B C 1
ATOM 4608 O O . ILE B 1 209 ? 83.574 29.563 33.469 1.00 27.51 207 ILE B O 1
ATOM 4613 N N . LEU B 1 210 ? 85.125 30.988 32.669 1.00 25.74 208 LEU B N 1
ATOM 4614 C CA . LEU B 1 210 ? 86.103 29.923 32.451 1.00 32.95 208 LEU B CA 1
ATOM 4615 C C . LEU B 1 210 ? 86.510 29.240 33.761 1.00 40.34 208 LEU B C 1
ATOM 4616 O O . LEU B 1 210 ? 86.827 28.043 33.767 1.00 33.53 208 LEU B O 1
ATOM 4621 N N . LYS B 1 211 ? 86.480 29.981 34.872 1.00 30.62 209 LYS B N 1
ATOM 4622 C CA . LYS B 1 211 ? 86.845 29.384 36.156 1.00 31.52 209 LYS B CA 1
ATOM 4623 C C . LYS B 1 211 ? 85.702 28.565 36.744 1.00 37.54 209 LYS B C 1
ATOM 4624 O O . LYS B 1 211 ? 85.927 27.697 37.586 1.00 38.43 209 LYS B O 1
ATOM 4630 N N . LEU B 1 212 ? 84.475 28.842 36.309 1.00 31.86 210 LEU B N 1
ATOM 4631 C CA . LEU B 1 212 ? 83.316 28.287 36.984 1.00 26.91 210 LEU B CA 1
ATOM 4632 C C . LEU B 1 212 ? 82.690 27.133 36.240 1.00 34.09 210 LEU B C 1
ATOM 4633 O O . LEU B 1 212 ? 82.185 26.184 36.851 1.00 31.35 210 LEU B O 1
ATOM 4638 N N . PHE B 1 213 ? 82.696 27.221 34.914 1.00 28.25 211 PHE B N 1
ATOM 4639 C CA . PHE B 1 213 ? 81.844 26.341 34.127 1.00 26.24 211 PHE B CA 1
ATOM 4640 C C . PHE B 1 213 ? 82.647 25.576 33.092 1.00 25.91 211 PHE B C 1
ATOM 4641 O O . PHE B 1 213 ? 83.690 26.030 32.661 1.00 30.14 211 PHE B O 1
ATOM 4649 N N . TYR B 1 214 ? 82.135 24.422 32.696 1.00 27.64 212 TYR B N 1
ATOM 4650 C CA . TYR B 1 214 ? 82.779 23.610 31.678 1.00 28.18 212 TYR B CA 1
ATOM 4651 C C . TYR B 1 214 ? 81.711 22.988 30.783 1.00 26.66 212 TYR B C 1
ATOM 4652 O O . TYR B 1 214 ? 81.605 23.310 29.598 1.00 26.10 212 TYR B O 1
ATOM 4661 N N . GLU B 1 215 ? 80.890 22.112 31.352 1.00 29.18 213 GLU B N 1
ATOM 4662 C CA . GLU B 1 215 ? 79.757 21.576 30.614 1.00 33.95 213 GLU B CA 1
ATOM 4663 C C . GLU B 1 215 ? 78.565 21.359 31.539 1.00 34.54 213 GLU B C 1
ATOM 4664 O O . GLU B 1 215 ? 78.686 21.496 32.761 1.00 34.98 213 GLU B O 1
ATOM 4670 N N . ASN B 1 216 ? 77.426 21.013 30.946 1.00 31.55 214 ASN B N 1
ATOM 4671 C CA . ASN B 1 216 ? 76.177 20.817 31.678 1.00 39.53 214 ASN B CA 1
ATOM 4672 C C . ASN B 1 216 ? 75.802 22.045 32.512 1.00 40.50 214 ASN B C 1
ATOM 4673 O O . ASN B 1 216 ? 75.801 22.013 33.754 1.00 37.48 214 ASN B O 1
ATOM 4678 N N . PHE B 1 217 ? 75.524 23.137 31.803 1.00 28.83 215 PHE B N 1
ATOM 4679 C CA . PHE B 1 217 ? 74.998 24.354 32.409 1.00 29.35 215 PHE B CA 1
ATOM 4680 C C . PHE B 1 217 ? 74.004 24.953 31.435 1.00 33.49 215 PHE B C 1
ATOM 4681 O O . PHE B 1 217 ? 73.952 24.561 30.266 1.00 32.57 215 PHE B O 1
ATOM 4689 N N . SER B 1 218 ? 73.188 25.882 31.913 1.00 31.12 216 SER B N 1
ATOM 4690 C CA . SER B 1 218 ? 72.284 26.583 31.021 1.00 28.29 216 SER B CA 1
ATOM 4691 C C . SER B 1 218 ? 72.825 27.990 30.820 1.00 28.63 216 SER B C 1
ATOM 4692 O O . SER B 1 218 ? 73.536 28.517 31.674 1.00 31.44 216 SER B O 1
ATOM 4695 N N . PHE B 1 219 ? 72.499 28.588 29.682 1.00 25.64 217 PHE B N 1
ATOM 4696 C CA . PHE B 1 219 ? 72.834 29.984 29.435 1.00 24.24 217 PHE B CA 1
ATOM 4697 C C . PHE B 1 219 ? 71.545 30.655 29.020 1.00 30.40 217 PHE B C 1
ATOM 4698 O O . PHE B 1 219 ? 70.869 30.178 28.102 1.00 29.03 217 PHE B O 1
ATOM 4706 N N . LYS B 1 220 ? 71.205 31.757 29.684 1.00 31.21 218 LYS B N 1
ATOM 4707 C CA . LYS B 1 220 ? 70.003 32.511 29.340 1.00 36.44 218 LYS B CA 1
ATOM 4708 C C . LYS B 1 220 ? 70.286 33.999 29.319 1.00 30.37 218 LYS B C 1
ATOM 4709 O O . LYS B 1 220 ? 71.111 34.493 30.083 1.00 24.71 218 LYS B O 1
ATOM 4715 N N . SER B 1 221 ? 69.572 34.722 28.463 1.00 29.21 219 SER B N 1
ATOM 4716 C CA . SER B 1 221 ? 69.710 36.173 28.420 1.00 27.11 219 SER B CA 1
ATOM 4717 C C . SER B 1 221 ? 68.381 36.860 28.140 1.00 33.10 219 SER B C 1
ATOM 4718 O O . SER B 1 221 ? 67.530 36.328 27.413 1.00 30.73 219 SER B O 1
ATOM 4721 N N . ASP B 1 222 ? 68.214 38.048 28.707 1.00 36.36 220 ASP B N 1
ATOM 4722 C CA . ASP B 1 222 ? 67.046 38.861 28.396 1.00 42.19 220 ASP B CA 1
ATOM 4723 C C . ASP B 1 222 ? 67.462 40.065 27.557 1.00 48.86 220 ASP B C 1
ATOM 4724 O O . ASP B 1 222 ? 66.694 41.017 27.382 1.00 46.16 220 ASP B O 1
ATOM 4729 N N . GLY B 1 223 ? 68.687 40.018 27.038 1.00 44.71 221 GLY B N 1
ATOM 4730 C CA . GLY B 1 223 ? 69.193 41.093 26.206 1.00 42.63 221 GLY B CA 1
ATOM 4731 C C . GLY B 1 223 ? 69.844 42.186 27.034 1.00 45.13 221 GLY B C 1
ATOM 4732 O O . GLY B 1 223 ? 70.432 43.120 26.483 1.00 47.70 221 GLY B O 1
ATOM 4733 N N . MET B 1 224 ? 69.750 42.069 28.359 1.00 34.55 222 MET B N 1
ATOM 4734 C CA . MET B 1 224 ? 70.380 43.041 29.254 1.00 38.27 222 MET B CA 1
ATOM 4735 C C . MET B 1 224 ? 71.422 42.384 30.163 1.00 34.92 222 MET B C 1
ATOM 4736 O O . MET B 1 224 ? 72.510 42.921 30.383 1.00 34.60 222 MET B O 1
ATOM 4741 N N . LEU B 1 225 ? 71.060 41.222 30.698 1.00 31.59 223 LEU B N 1
ATOM 4742 C CA . LEU B 1 225 ? 71.954 40.424 31.521 1.00 34.97 223 LEU B CA 1
ATOM 4743 C C . LEU B 1 225 ? 72.068 39.052 30.880 1.00 35.42 223 LEU B C 1
ATOM 4744 O O . LEU B 1 225 ? 71.172 38.621 30.150 1.00 33.20 223 LEU B O 1
ATOM 4749 N N . ALA B 1 226 ? 73.171 38.365 31.149 1.00 28.18 224 ALA B N 1
ATOM 4750 C CA . ALA B 1 226 ? 73.262 36.943 30.831 1.00 26.47 224 ALA B CA 1
ATOM 4751 C C . ALA B 1 226 ? 73.401 36.191 32.152 1.00 31.44 224 ALA B C 1
ATOM 4752 O O . ALA B 1 226 ? 74.136 36.622 33.051 1.00 33.97 224 ALA B O 1
ATOM 4754 N N . VAL B 1 227 ? 72.698 35.071 32.261 1.00 26.71 225 VAL B N 1
ATOM 4755 C CA . VAL B 1 227 ? 72.711 34.265 33.471 1.00 27.98 225 VAL B CA 1
ATOM 4756 C C . VAL B 1 227 ? 73.130 32.837 33.124 1.00 26.72 225 VAL B C 1
ATOM 4757 O O . VAL B 1 227 ? 72.546 32.208 32.239 1.00 29.60 225 VAL B O 1
ATOM 4761 N N . ILE B 1 228 ? 74.151 32.330 33.814 1.00 27.55 226 ILE B N 1
ATOM 4762 C CA . ILE B 1 228 ? 74.606 30.963 33.569 1.00 26.07 226 ILE B CA 1
ATOM 4763 C C . ILE B 1 228 ? 74.418 30.136 34.833 1.00 30.46 226 ILE B C 1
ATOM 4764 O O . ILE B 1 228 ? 74.826 30.560 35.920 1.00 30.02 226 ILE B O 1
ATOM 4769 N N . GLU B 1 229 ? 73.792 28.965 34.701 1.00 25.97 227 GLU B N 1
ATOM 4770 C CA . GLU B 1 229 ? 73.478 28.151 35.875 1.00 30.43 227 GLU B CA 1
ATOM 4771 C C . GLU B 1 229 ? 73.836 26.673 35.703 1.00 29.34 227 GLU B C 1
ATOM 4772 O O . GLU B 1 229 ? 73.587 26.085 34.647 1.00 29.72 227 GLU B O 1
ATOM 4778 N N . ASN B 1 230 ? 74.425 26.087 36.744 1.00 33.28 228 ASN B N 1
ATOM 4779 C CA . ASN B 1 230 ? 74.429 24.626 36.908 1.00 35.68 228 ASN B CA 1
ATOM 4780 C C . ASN B 1 230 ? 73.911 24.297 38.304 1.00 42.15 228 ASN B C 1
ATOM 4781 O O . ASN B 1 230 ? 73.289 25.156 38.940 1.00 38.75 228 ASN B O 1
ATOM 4786 N N . GLU B 1 231 ? 74.165 23.089 38.802 1.00 39.01 229 GLU B N 1
ATOM 4787 C CA . GLU B 1 231 ? 73.553 22.710 40.075 1.00 44.38 229 GLU B CA 1
ATOM 4788 C C . GLU B 1 231 ? 74.088 23.538 41.245 1.00 37.84 229 GLU B C 1
ATOM 4789 O O . GLU B 1 231 ? 73.321 23.928 42.130 1.00 39.69 229 GLU B O 1
ATOM 4795 N N . MET B 1 232 ? 75.386 23.843 41.230 1.00 31.36 230 MET B N 1
ATOM 4796 C CA . MET B 1 232 ? 76.001 24.593 42.330 1.00 33.85 230 MET B CA 1
ATOM 4797 C C . MET B 1 232 ? 75.968 26.128 42.177 1.00 34.41 230 MET B C 1
ATOM 4798 O O . MET B 1 232 ? 75.855 26.855 43.172 1.00 35.38 230 MET B O 1
ATOM 4803 N N . HIS B 1 233 ? 76.071 26.620 40.944 1.00 29.71 231 HIS B N 1
ATOM 4804 C CA . HIS B 1 233 ? 76.290 28.049 40.728 1.00 26.87 231 HIS B CA 1
ATOM 4805 C C . HIS B 1 233 ? 75.212 28.755 39.917 1.00 30.23 231 HIS B C 1
ATOM 4806 O O . HIS B 1 233 ? 74.659 28.189 38.969 1.00 29.58 231 HIS B O 1
ATOM 4813 N N . THR B 1 234 ? 74.941 30.008 40.283 1.00 27.52 232 THR B N 1
ATOM 4814 C CA . THR B 1 234 ? 74.214 30.918 39.404 1.00 26.20 232 THR B CA 1
ATOM 4815 C C . THR B 1 234 ? 75.084 32.146 39.218 1.00 26.13 232 THR B C 1
ATOM 4816 O O . THR B 1 234 ? 75.357 32.877 40.169 1.00 27.10 232 THR B O 1
ATOM 4820 N N . PHE B 1 235 ? 75.526 32.360 37.983 1.00 23.09 233 PHE B N 1
ATOM 4821 C CA . PHE B 1 235 ? 76.383 33.483 37.645 1.00 23.09 233 PHE B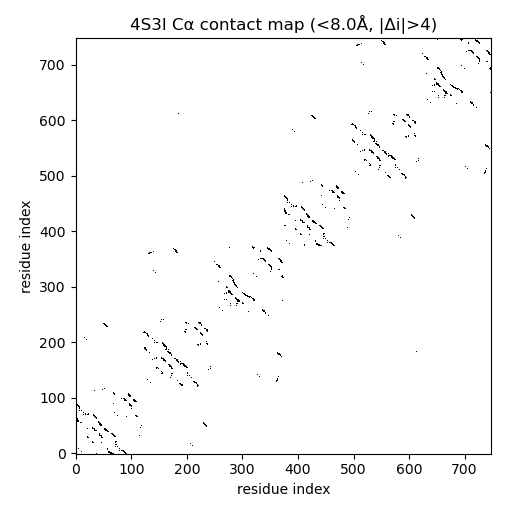 CA 1
ATOM 4822 C C . PHE B 1 2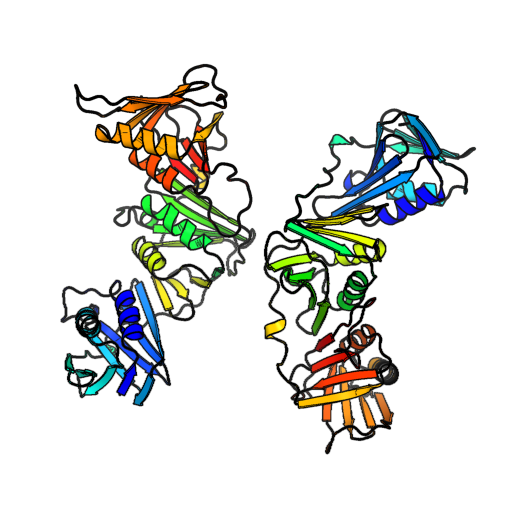35 ? 75.590 34.418 36.757 1.00 25.68 233 PHE B C 1
ATOM 4823 O O . PHE B 1 235 ? 74.797 33.956 35.922 1.00 28.18 233 PHE B O 1
ATOM 4831 N N . PHE B 1 236 ? 75.809 35.723 36.910 1.00 23.95 234 PHE B N 1
ATOM 4832 C CA . PHE B 1 236 ? 75.264 36.679 35.948 1.00 29.03 234 PHE B CA 1
ATOM 4833 C C . PHE B 1 236 ? 76.287 37.738 35.577 1.00 24.65 234 PHE B C 1
ATOM 4834 O O . PHE B 1 236 ? 77.201 38.051 36.349 1.00 23.24 234 PHE B O 1
ATOM 4842 N N . THR B 1 237 ? 76.124 38.300 34.389 1.00 26.19 235 THR B N 1
ATOM 4843 C CA . THR B 1 237 ? 76.891 39.477 33.998 1.00 25.83 235 THR B CA 1
ATOM 4844 C C . THR B 1 237 ? 75.994 40.436 33.240 1.00 28.46 235 THR B C 1
ATOM 4845 O O . THR B 1 237 ? 75.094 40.015 32.502 1.00 23.12 235 THR B O 1
ATOM 4849 N N . LYS B 1 238 ? 76.219 41.726 33.437 1.00 29.29 236 LYS B N 1
ATOM 4850 C CA . LYS B 1 238 ? 75.571 42.704 32.587 1.00 33.09 236 LYS B CA 1
ATOM 4851 C C . LYS B 1 238 ? 76.193 42.524 31.214 1.00 34.99 236 LYS B C 1
ATOM 4852 O O . LYS B 1 238 ? 77.365 42.154 31.107 1.00 32.95 236 LYS B O 1
ATOM 4858 N N . LEU B 1 239 ? 75.411 42.738 30.162 1.00 31.01 237 LEU B N 1
ATOM 4859 C CA . LEU B 1 239 ? 75.952 42.681 28.809 1.00 30.56 237 LEU B CA 1
ATOM 4860 C C . LEU B 1 239 ? 76.502 44.044 28.394 1.00 37.17 237 LEU B C 1
ATOM 4861 O O . LEU B 1 239 ? 76.168 45.076 28.989 1.00 33.55 237 LEU B O 1
ATOM 4866 N N . ILE B 1 240 ? 77.354 44.045 27.376 1.00 34.02 238 ILE B N 1
ATOM 4867 C CA . ILE B 1 240 ? 77.770 45.288 26.745 1.00 38.65 238 ILE B CA 1
ATOM 4868 C C . ILE B 1 240 ? 76.717 45.750 25.731 1.00 44.93 238 ILE B C 1
ATOM 4869 O O . ILE B 1 240 ? 76.359 45.003 24.812 1.00 39.14 238 ILE B O 1
ATOM 4874 N N . ASP B 1 241 ? 76.222 46.976 25.901 1.00 51.08 239 ASP B N 1
ATOM 4875 C CA . ASP B 1 241 ? 75.222 47.538 24.991 1.00 60.68 239 ASP B CA 1
ATOM 4876 C C . ASP B 1 241 ? 75.843 48.014 23.690 1.00 60.95 239 ASP B C 1
ATOM 4877 O O . ASP B 1 241 ? 76.949 48.545 23.680 1.00 62.40 239 ASP B O 1
ATOM 4882 N N . GLY B 1 242 ? 75.117 47.844 22.591 1.00 66.13 240 GLY B N 1
ATOM 4883 C CA . GLY B 1 242 ? 75.578 48.352 21.314 1.00 63.87 240 GLY B CA 1
ATOM 4884 C C . GLY B 1 242 ? 75.543 47.308 20.219 1.00 60.80 240 GLY B C 1
ATOM 4885 O O . GLY B 1 242 ? 74.950 46.238 20.377 1.00 60.93 240 GLY B O 1
ATOM 4886 N N . ASN B 1 243 ? 76.187 47.625 19.103 1.00 58.39 241 ASN B N 1
ATOM 4887 C CA . ASN B 1 243 ? 76.219 46.727 17.968 1.00 55.44 241 ASN B CA 1
ATOM 4888 C C . ASN B 1 243 ? 77.637 46.285 17.639 1.00 54.99 241 ASN B C 1
ATOM 4889 O O . ASN B 1 243 ? 78.521 47.106 17.374 1.00 51.00 241 ASN B O 1
ATOM 4894 N N . TYR B 1 244 ? 77.845 44.977 17.688 1.00 50.12 242 TYR B N 1
ATOM 4895 C CA . TYR B 1 244 ? 79.119 44.391 17.340 1.00 43.10 242 TYR B CA 1
ATOM 4896 C C . TYR B 1 244 ? 79.219 44.457 15.818 1.00 40.94 242 TYR B C 1
ATOM 4897 O O . TYR B 1 244 ? 78.244 44.172 15.117 1.00 45.14 242 TYR B O 1
ATOM 4906 N N . PRO B 1 245 ? 80.382 44.867 15.296 1.00 47.90 243 PRO B N 1
ATOM 4907 C CA . PRO B 1 245 ? 80.540 44.962 13.836 1.00 54.26 243 PRO B CA 1
ATOM 4908 C C . PRO B 1 245 ? 80.271 43.618 13.168 1.00 59.12 243 PRO B C 1
ATOM 4909 O O . PRO B 1 245 ? 80.642 42.590 13.740 1.00 61.94 243 PRO B O 1
ATOM 4913 N N . ASP B 1 246 ? 79.638 43.598 12.000 1.00 62.08 244 ASP B N 1
ATOM 4914 C CA . ASP B 1 246 ? 79.463 42.315 11.330 1.00 65.18 244 ASP B CA 1
ATOM 4915 C C . ASP B 1 246 ? 80.796 41.796 10.791 1.00 63.73 244 ASP B C 1
ATOM 4916 O O . ASP B 1 246 ? 81.372 42.347 9.848 1.00 64.16 244 ASP B O 1
ATOM 4921 N N . TYR B 1 247 ? 81.280 40.730 11.415 1.00 59.43 245 TYR B N 1
ATOM 4922 C CA . TYR B 1 247 ? 82.554 40.143 11.038 1.00 56.62 245 TYR B CA 1
ATOM 4923 C C . TYR B 1 247 ? 82.495 39.503 9.654 1.00 52.26 245 TYR B C 1
ATOM 4924 O O . TYR B 1 247 ? 83.522 39.332 9.003 1.00 56.34 245 TYR B O 1
ATOM 4933 N N . GLN B 1 248 ? 81.295 39.151 9.205 1.00 53.37 246 GLN B N 1
ATOM 4934 C CA . GLN B 1 248 ? 81.146 38.475 7.922 1.00 55.70 246 GLN B CA 1
ATOM 4935 C C . GLN B 1 248 ? 81.565 39.363 6.757 1.00 52.98 246 GLN B C 1
ATOM 4936 O O . GLN B 1 248 ? 82.076 38.872 5.747 1.00 51.21 246 GLN B O 1
ATOM 4942 N N . LYS B 1 249 ? 81.362 40.669 6.916 1.00 53.30 247 LYS B N 1
ATOM 4943 C CA . LYS B 1 249 ? 81.685 41.650 5.877 1.00 60.42 247 LYS B CA 1
ATOM 4944 C C . LYS B 1 249 ? 83.184 41.776 5.600 1.00 59.26 247 LYS B C 1
ATOM 4945 O O . LYS B 1 249 ? 83.587 42.201 4.514 1.00 57.19 247 LYS B O 1
ATOM 4951 N N . ILE B 1 250 ? 83.998 41.406 6.587 1.00 59.63 248 ILE B N 1
ATOM 4952 C CA . ILE B 1 250 ? 85.449 41.577 6.526 1.00 59.68 248 ILE B CA 1
ATOM 4953 C C . ILE B 1 250 ? 86.175 40.315 6.054 1.00 55.15 248 ILE B C 1
ATOM 4954 O O . ILE B 1 250 ? 87.316 40.384 5.588 1.00 50.53 248 ILE B O 1
ATOM 4959 N N . LEU B 1 251 ? 85.516 39.165 6.189 1.00 54.27 249 LEU B N 1
ATOM 4960 C CA . LEU B 1 251 ? 86.082 37.903 5.717 1.00 49.54 249 LEU B CA 1
ATOM 4961 C C . LEU B 1 251 ? 86.195 37.919 4.202 1.00 48.99 249 LEU B C 1
ATOM 4962 O O . LEU B 1 251 ? 85.230 38.248 3.503 1.00 48.38 249 LEU B O 1
ATOM 4967 N N . PRO B 1 252 ? 87.381 37.575 3.681 1.00 42.44 250 PRO B N 1
ATOM 4968 C CA . PRO B 1 252 ? 87.514 37.437 2.228 1.00 42.03 250 PRO B CA 1
ATOM 4969 C C . PRO B 1 252 ? 86.588 36.330 1.740 1.00 47.24 250 PRO B C 1
ATOM 4970 O O . PRO B 1 252 ? 86.294 35.407 2.502 1.00 48.02 250 PRO B O 1
ATOM 4974 N N . LYS B 1 253 ? 86.131 36.418 0.497 1.00 47.97 251 LYS B N 1
ATOM 4975 C CA . LYS B 1 253 ? 85.180 35.441 -0.013 1.00 55.94 251 LYS B CA 1
ATOM 4976 C C . LYS B 1 253 ? 85.913 34.175 -0.407 1.00 53.42 251 LYS B C 1
ATOM 4977 O O . LYS B 1 253 ? 85.476 33.064 -0.101 1.00 53.66 251 LYS B O 1
ATOM 4983 N N . GLU B 1 254 ? 87.030 34.359 -1.102 1.00 46.95 252 GLU B N 1
ATOM 4984 C CA . GLU B 1 254 ? 87.864 33.247 -1.528 1.00 48.87 252 GLU B CA 1
ATOM 4985 C C . GLU B 1 254 ? 89.310 33.520 -1.152 1.00 44.62 252 GLU B C 1
ATOM 4986 O O . GLU B 1 254 ? 89.667 34.638 -0.772 1.00 41.25 252 GLU B O 1
ATOM 4992 N N . TYR B 1 255 ? 90.134 32.489 -1.255 1.00 38.83 253 TYR B N 1
ATOM 4993 C CA . TYR B 1 255 ? 91.568 32.644 -1.082 1.00 41.10 253 TYR B CA 1
ATOM 4994 C C . TYR B 1 255 ? 92.260 32.038 -2.278 1.00 43.06 253 TYR B C 1
ATOM 4995 O O . TYR B 1 255 ? 91.878 30.964 -2.745 1.00 50.13 253 TYR B O 1
ATOM 5004 N N . ILE B 1 256 ? 93.262 32.750 -2.781 1.00 40.87 254 ILE B N 1
ATOM 5005 C CA . ILE B 1 256 ? 94.030 32.309 -3.934 1.00 49.26 254 ILE B CA 1
ATOM 5006 C C . ILE B 1 256 ? 94.807 31.049 -3.584 1.00 52.87 254 ILE B C 1
ATOM 5007 O O . ILE B 1 256 ? 94.865 30.099 -4.372 1.00 53.73 254 ILE B O 1
ATOM 5012 N N . SER B 1 257 ? 95.409 31.052 -2.397 1.00 46.08 255 SER B N 1
ATOM 5013 C CA . SER B 1 257 ? 96.245 29.940 -1.969 1.00 47.04 255 SER B CA 1
ATOM 5014 C C . SER B 1 257 ? 95.872 29.428 -0.582 1.00 43.30 255 SER B C 1
ATOM 5015 O O . SER B 1 257 ? 95.528 30.209 0.323 1.00 38.18 255 SER B O 1
ATOM 5018 N N . SER B 1 258 ? 95.943 28.107 -0.432 1.00 38.93 256 SER B N 1
ATOM 5019 C CA . SER B 1 258 ? 95.728 27.454 0.854 1.00 38.67 256 SER B CA 1
ATOM 5020 C C . SER B 1 258 ? 96.812 26.410 1.078 1.00 36.47 256 SER B C 1
ATOM 5021 O O . SER B 1 258 ? 96.995 25.507 0.258 1.00 40.40 256 SER B O 1
ATOM 5024 N N . PHE B 1 259 ? 97.543 26.545 2.179 1.00 27.06 257 PHE B N 1
ATOM 5025 C CA . PHE B 1 259 ? 98.653 25.639 2.455 1.00 33.55 257 PHE B CA 1
ATOM 5026 C C . PHE B 1 259 ? 98.370 24.828 3.710 1.00 31.53 257 PHE B C 1
ATOM 5027 O O . PHE B 1 259 ? 97.973 25.389 4.723 1.00 27.97 257 PHE B O 1
ATOM 5035 N N . THR B 1 260 ? 98.592 23.516 3.648 1.00 32.03 258 THR B N 1
ATOM 5036 C CA . THR B 1 260 ? 98.445 22.659 4.830 1.00 33.34 258 THR B CA 1
ATOM 5037 C C . THR B 1 260 ? 99.826 22.469 5.438 1.00 27.72 258 THR B C 1
ATOM 5038 O O . THR B 1 260 ? 100.727 21.942 4.800 1.00 22.85 258 THR B O 1
ATOM 5042 N N . LEU B 1 261 ? 100.006 22.937 6.663 1.00 20.96 259 LEU B N 1
ATOM 5043 C CA . LEU B 1 261 ? 101.339 23.051 7.249 1.00 22.76 259 LEU B CA 1
ATOM 5044 C C . LEU B 1 261 ? 101.374 22.468 8.656 1.00 22.01 259 LEU B C 1
ATOM 5045 O O . LEU B 1 261 ? 100.327 22.276 9.272 1.00 24.29 259 LEU B O 1
ATOM 5050 N N . GLY B 1 262 ? 102.578 22.240 9.175 1.00 24.51 260 GLY B N 1
ATOM 5051 C CA . GLY B 1 262 ? 102.749 21.619 10.477 1.00 24.00 260 GLY B CA 1
ATOM 5052 C C . GLY B 1 262 ? 102.633 22.587 11.634 1.00 24.31 260 GLY B C 1
ATOM 5053 O O . GLY B 1 262 ? 103.411 23.539 11.742 1.00 25.58 260 GLY B O 1
ATOM 5054 N N . LYS B 1 263 ? 101.669 22.342 12.515 1.00 20.30 261 LYS B N 1
ATOM 5055 C CA . LYS B 1 263 ? 101.401 23.277 13.599 1.00 19.72 261 LYS B CA 1
ATOM 5056 C C . LYS B 1 263 ? 102.568 23.435 14.563 1.00 24.60 261 LYS B C 1
ATOM 5057 O O . LYS B 1 263 ? 103.035 24.563 14.811 1.00 22.25 261 LYS B O 1
ATOM 5063 N N . GLU B 1 264 ? 103.078 22.323 15.092 1.00 21.24 262 GLU B N 1
ATOM 5064 C CA . GLU B 1 264 ? 104.118 22.419 16.115 1.00 24.09 262 GLU B CA 1
ATOM 5065 C C . GLU B 1 264 ? 105.450 22.885 15.533 1.00 26.92 262 GLU B C 1
ATOM 5066 O O . GLU B 1 264 ? 106.201 23.618 16.193 1.00 22.14 262 GLU B O 1
ATOM 5072 N N . GLU B 1 265 ? 105.751 22.487 14.300 1.00 22.89 263 GLU B N 1
ATOM 5073 C CA . GLU B 1 265 ? 106.963 23.000 13.661 1.00 25.44 263 GLU B CA 1
ATOM 5074 C C . GLU B 1 265 ? 106.914 24.514 13.467 1.00 26.19 263 GLU B C 1
ATOM 5075 O O . GLU B 1 265 ? 107.906 25.207 13.689 1.00 27.68 263 GLU B O 1
ATOM 5081 N N . PHE B 1 266 ? 105.768 25.020 13.032 1.00 21.29 264 PHE B N 1
ATOM 5082 C CA . PHE B 1 266 ? 105.588 26.470 12.945 1.00 25.22 264 PHE B CA 1
ATOM 5083 C C . PHE B 1 266 ? 105.680 27.174 14.292 1.00 24.49 264 PHE B C 1
ATOM 5084 O O . PHE B 1 266 ? 106.324 28.216 14.390 1.00 26.71 264 PHE B O 1
ATOM 5092 N N . LYS B 1 267 ? 105.025 26.629 15.321 1.00 17.72 265 LYS B N 1
ATOM 5093 C CA . LYS B 1 267 ? 105.112 27.233 16.651 1.00 17.29 265 LYS B CA 1
ATOM 5094 C C . LYS B 1 267 ? 106.562 27.316 17.057 1.00 19.50 265 LYS B C 1
ATOM 5095 O O . LYS B 1 267 ? 107.031 28.341 17.557 1.00 17.77 265 LYS B O 1
ATOM 5101 N N . GLU B 1 268 ? 107.287 26.226 16.845 1.00 20.73 266 GLU B N 1
ATOM 5102 C CA . GLU B 1 268 ? 108.658 26.137 17.332 1.00 27.72 266 GLU B CA 1
ATOM 5103 C C . GLU B 1 268 ? 109.565 27.114 16.564 1.00 28.46 266 GLU B C 1
ATOM 5104 O O . GLU B 1 268 ? 110.434 27.780 17.142 1.00 24.00 266 GLU B O 1
ATOM 5110 N N . SER B 1 269 ? 109.333 27.222 15.261 1.00 25.01 267 SER B N 1
ATOM 5111 C CA . SER B 1 269 ? 110.148 28.090 14.414 1.00 26.06 267 SER B CA 1
ATOM 5112 C C . SER B 1 269 ? 109.873 29.567 14.696 1.00 25.79 267 SER B C 1
ATOM 5113 O O . SER B 1 269 ? 110.797 30.387 14.745 1.00 25.39 267 SER B O 1
ATOM 5116 N N . ILE B 1 270 ? 108.598 29.893 14.880 1.00 23.09 268 ILE B N 1
ATOM 5117 C CA . ILE B 1 270 ? 108.182 31.258 15.203 1.00 26.00 268 ILE B CA 1
ATOM 5118 C C . ILE B 1 270 ? 108.687 31.726 16.568 1.00 26.12 268 ILE B C 1
ATOM 5119 O O . ILE B 1 270 ? 109.179 32.857 16.702 1.00 23.90 268 ILE B O 1
ATOM 5124 N N . LYS B 1 271 ? 108.569 30.877 17.584 1.00 24.79 269 LYS B N 1
ATOM 5125 C CA . LYS B 1 271 ? 109.134 31.211 18.894 1.00 28.17 269 LYS B CA 1
ATOM 5126 C C . LYS B 1 271 ? 110.627 31.475 18.781 1.00 26.45 269 LYS B C 1
ATOM 5127 O O . LYS B 1 271 ? 111.161 32.400 19.394 1.00 23.66 269 LYS B O 1
ATOM 5133 N N . LEU B 1 272 ? 111.296 30.651 17.988 1.00 26.48 270 LEU B N 1
ATOM 5134 C CA . LEU B 1 272 ? 112.739 30.740 17.824 1.00 26.10 270 LEU B CA 1
ATOM 5135 C C . LEU B 1 272 ? 113.149 32.103 17.260 1.00 30.56 270 LEU B C 1
ATOM 5136 O O . LEU B 1 272 ? 114.099 32.718 17.741 1.00 28.18 270 LEU B O 1
ATOM 5141 N N . CYS B 1 273 ? 112.448 32.578 16.232 1.00 27.11 271 CYS B N 1
ATOM 5142 C CA . CYS B 1 273 ? 112.787 33.886 15.654 1.00 24.47 271 CYS B CA 1
ATOM 5143 C C . CYS B 1 273 ? 112.307 35.006 16.563 1.00 27.86 271 CYS B C 1
ATOM 5144 O O . CYS B 1 273 ? 112.858 36.105 16.549 1.00 35.02 271 CYS B O 1
ATOM 5147 N N . SER B 1 274 ? 111.299 34.706 17.380 1.00 24.21 272 SER B N 1
ATOM 5148 C CA . SER B 1 274 ? 110.714 35.693 18.287 1.00 27.17 272 SER B CA 1
ATOM 5149 C C . SER B 1 274 ? 111.668 36.088 19.394 1.00 31.87 272 SER B C 1
ATOM 5150 O O . SER B 1 274 ? 111.394 37.018 20.153 1.00 33.13 272 SER B O 1
ATOM 5153 N N . SER B 1 275 ? 112.761 35.351 19.521 1.00 28.77 273 SER B N 1
ATOM 5154 C CA . SER B 1 275 ? 113.754 35.667 20.532 1.00 32.00 273 SER B CA 1
ATOM 5155 C C . SER B 1 275 ? 114.352 37.040 20.239 1.00 33.03 273 SER B C 1
ATOM 5156 O O . SER B 1 275 ? 114.739 37.767 21.156 1.00 36.44 273 SER B O 1
ATOM 5159 N N . LEU B 1 276 ? 114.387 37.404 18.958 1.00 27.01 274 LEU B N 1
ATOM 5160 C CA . LEU B 1 276 ? 115.028 38.646 18.528 1.00 28.84 274 LEU B CA 1
ATOM 5161 C C . LEU B 1 276 ? 114.100 39.666 17.852 1.00 32.30 274 LEU B C 1
ATOM 5162 O O . LEU B 1 276 ? 114.549 40.751 17.482 1.00 35.63 274 LEU B O 1
ATOM 5167 N N . SER B 1 277 ? 112.826 39.328 17.675 1.00 30.33 275 SER B N 1
ATOM 5168 C CA . SER B 1 277 ? 111.912 40.208 16.926 1.00 33.84 275 SER B CA 1
ATOM 5169 C C . SER B 1 277 ? 110.459 39.980 17.312 1.00 35.80 275 SER B C 1
ATOM 5170 O O . SER B 1 277 ? 110.136 38.978 17.946 1.00 40.22 275 SER B O 1
ATOM 5173 N N . SER B 1 278 ? 109.574 40.898 16.929 1.00 31.57 276 SER B N 1
ATOM 5174 C CA . SER B 1 278 ? 108.151 40.693 17.201 1.00 30.43 276 SER B CA 1
ATOM 5175 C C . SER B 1 278 ? 107.406 40.399 15.901 1.00 26.48 276 SER B C 1
ATOM 5176 O O . SER B 1 278 ? 106.251 39.955 15.911 1.00 30.17 276 SER B O 1
ATOM 5179 N N . THR B 1 279 ? 108.078 40.658 14.781 1.00 24.26 277 THR B N 1
ATOM 5180 C CA . THR B 1 279 ? 107.529 40.342 13.468 1.00 30.22 277 THR B CA 1
ATOM 5181 C C . THR B 1 279 ? 108.503 39.448 12.712 1.00 31.41 277 THR B C 1
ATOM 5182 O O . THR B 1 279 ? 109.723 39.472 12.935 1.00 30.49 277 THR B O 1
ATOM 5186 N N . ILE B 1 280 ? 107.955 38.657 11.803 1.00 25.39 278 ILE B N 1
ATOM 5187 C CA . ILE B 1 280 ? 108.721 37.613 11.139 1.00 24.87 278 ILE B CA 1
ATOM 5188 C C . ILE B 1 280 ? 108.398 37.586 9.654 1.00 21.98 278 ILE B C 1
ATOM 5189 O O . ILE B 1 280 ? 107.238 37.727 9.265 1.00 29.31 278 ILE B O 1
ATOM 5194 N N . LYS B 1 281 ? 109.422 37.408 8.829 1.00 24.58 279 LYS B N 1
ATOM 5195 C CA . LYS B 1 281 ? 109.218 37.182 7.408 1.00 32.90 279 LYS B CA 1
ATOM 5196 C C . LYS B 1 281 ? 109.137 35.678 7.129 1.00 31.47 279 LYS B C 1
ATOM 5197 O O . LYS B 1 281 ? 110.122 34.945 7.307 1.00 26.62 279 LYS B O 1
ATOM 5203 N N . LEU B 1 282 ? 107.958 35.224 6.709 1.00 29.35 280 LEU B N 1
ATOM 5204 C CA . LEU B 1 282 ? 107.735 33.822 6.351 1.00 29.59 280 LEU B CA 1
ATOM 5205 C C . LEU B 1 282 ? 107.886 33.626 4.845 1.00 27.86 280 LEU B C 1
ATOM 5206 O O . LEU B 1 282 ? 107.237 34.307 4.053 1.00 32.65 280 LEU B O 1
ATOM 5211 N N . THR B 1 283 ? 108.731 32.692 4.443 1.00 23.91 281 THR B N 1
ATOM 5212 C CA . THR B 1 283 ? 108.881 32.410 3.027 1.00 30.57 281 THR B CA 1
ATOM 5213 C C . THR B 1 283 ? 108.476 30.977 2.739 1.00 35.28 281 THR B C 1
ATOM 5214 O O . THR B 1 283 ? 109.122 30.038 3.210 1.00 33.28 281 THR B O 1
ATOM 5218 N N . LEU B 1 284 ? 107.415 30.809 1.955 1.00 30.64 282 LEU B N 1
ATOM 5219 C CA . LEU B 1 284 ? 106.968 29.474 1.571 1.00 33.41 282 LEU B CA 1
ATOM 5220 C C . LEU B 1 284 ? 107.491 29.091 0.191 1.00 33.84 282 LEU B C 1
ATOM 5221 O O . LEU B 1 284 ? 107.274 29.816 -0.781 1.00 34.52 282 LEU B O 1
ATOM 5226 N N . GLU B 1 285 ? 108.191 27.961 0.118 1.00 33.52 283 GLU B N 1
ATOM 5227 C CA . GLU B 1 285 ? 108.587 27.362 -1.156 1.00 39.99 283 GLU B CA 1
ATOM 5228 C C . GLU B 1 285 ? 107.920 26.006 -1.275 1.00 42.25 283 GLU B C 1
ATOM 5229 O O . GLU B 1 285 ? 107.181 25.604 -0.372 1.00 35.51 283 GLU B O 1
ATOM 5235 N N . LYS B 1 286 ? 108.197 25.283 -2.359 1.00 36.15 284 LYS B N 1
ATOM 5236 C CA . LYS B 1 286 ? 107.475 24.035 -2.604 1.00 43.68 284 LYS B CA 1
ATOM 5237 C C . LYS B 1 286 ? 107.698 23.000 -1.502 1.00 33.76 284 LYS B C 1
ATOM 5238 O O . LYS B 1 286 ? 106.754 22.358 -1.043 1.00 36.99 284 LYS B O 1
ATOM 5244 N N . ASN B 1 287 ? 108.939 22.871 -1.057 1.00 28.12 285 ASN B N 1
ATOM 5245 C CA . ASN B 1 287 ? 109.273 21.896 -0.024 1.00 30.33 285 ASN B CA 1
ATOM 5246 C C . ASN B 1 287 ? 110.005 22.493 1.160 1.00 29.70 285 ASN B C 1
ATOM 5247 O O . ASN B 1 287 ? 110.769 21.802 1.830 1.00 26.20 285 ASN B O 1
ATOM 5252 N N . ASN B 1 288 ? 109.760 23.769 1.441 1.00 29.41 286 ASN B N 1
ATOM 5253 C CA . ASN B 1 288 ? 110.470 24.440 2.527 1.00 27.87 286 ASN B CA 1
ATOM 5254 C C . ASN B 1 288 ? 109.704 25.630 3.073 1.00 24.02 286 ASN B C 1
ATOM 5255 O O . ASN B 1 288 ? 108.990 26.323 2.342 1.00 33.44 286 ASN B O 1
ATOM 5260 N N . ALA B 1 289 ? 109.822 25.852 4.374 1.00 26.68 287 ALA B N 1
ATOM 5261 C CA . ALA B 1 289 ? 109.240 27.035 4.991 1.00 24.16 287 ALA B CA 1
ATOM 5262 C C . ALA B 1 289 ? 110.407 27.724 5.640 1.00 29.28 287 ALA B C 1
ATOM 5263 O O . ALA B 1 289 ? 111.139 27.092 6.403 1.00 26.41 287 ALA B O 1
ATOM 5265 N N . LEU B 1 290 ? 110.587 29.009 5.347 1.00 25.20 288 LEU B N 1
ATOM 5266 C CA . LEU B 1 290 ? 111.746 29.735 5.854 1.00 25.23 288 LEU B CA 1
ATOM 5267 C C . LEU B 1 290 ? 111.247 30.823 6.794 1.00 22.99 288 LEU B C 1
ATOM 5268 O O . LEU B 1 290 ? 110.256 31.477 6.502 1.00 25.19 288 LEU B O 1
ATOM 5273 N N . PHE B 1 291 ? 111.930 31.017 7.919 1.00 24.37 289 PHE B N 1
ATOM 5274 C CA . PHE B 1 291 ? 111.509 32.023 8.892 1.00 27.45 289 PHE B CA 1
ATOM 5275 C C . PHE B 1 291 ? 112.679 32.957 9.189 1.00 30.49 289 PHE B C 1
ATOM 5276 O O . PHE B 1 291 ? 113.767 32.484 9.490 1.00 26.63 289 PHE B O 1
ATOM 5284 N N . GLU B 1 292 ? 112.450 34.271 9.125 1.00 28.79 290 GLU B N 1
ATOM 5285 C CA . GLU B 1 292 ? 113.510 35.256 9.374 1.00 29.46 290 GLU B CA 1
ATOM 5286 C C . GLU B 1 292 ? 112.984 36.385 10.236 1.00 27.39 290 GLU B C 1
ATOM 5287 O O . GLU B 1 292 ? 111.892 36.899 9.986 1.00 26.90 290 GLU B O 1
ATOM 5293 N N . SER B 1 293 ? 113.757 36.789 11.241 1.00 26.95 291 SER B N 1
ATOM 5294 C CA . SER B 1 293 ? 113.371 37.945 12.061 1.00 28.84 291 SER B CA 1
ATOM 5295 C C . SER B 1 293 ? 113.275 39.167 11.156 1.00 32.41 291 SER B C 1
ATOM 5296 O O . SER B 1 293 ? 114.062 39.315 10.225 1.00 26.20 291 SER B O 1
ATOM 5299 N N . LEU B 1 294 ? 112.298 40.031 11.408 1.00 33.31 292 LEU B N 1
ATOM 5300 C CA . LEU B 1 294 ? 112.023 41.145 10.507 1.00 40.16 292 LEU B CA 1
ATOM 5301 C C . LEU B 1 294 ? 112.207 42.454 11.268 1.00 39.57 292 LEU B C 1
ATOM 5302 O O . LEU B 1 294 ? 112.809 43.415 10.783 1.00 41.00 292 LEU B O 1
ATOM 5307 N N . ASP B 1 295 ? 111.688 42.418 12.487 1.00 32.68 293 ASP B N 1
ATOM 5308 C CA . ASP B 1 295 ? 111.572 43.516 13.430 1.00 47.82 293 ASP B CA 1
ATOM 5309 C C . ASP B 1 295 ? 112.855 43.719 14.246 1.00 49.27 293 ASP B C 1
ATOM 5310 O O . ASP B 1 295 ? 112.887 44.538 15.171 1.00 43.42 293 ASP B O 1
ATOM 5315 N N . SER B 1 296 ? 113.895 42.955 13.933 1.00 51.51 294 SER B N 1
ATOM 5316 C CA . SER B 1 296 ? 115.064 42.862 14.813 1.00 48.12 294 SER B CA 1
ATOM 5317 C C . SER B 1 296 ? 115.962 44.094 14.763 1.00 52.64 294 SER B C 1
ATOM 5318 O O . SER B 1 296 ? 116.049 44.766 13.726 1.00 54.71 294 SER B O 1
ATOM 5321 N N . GLU B 1 297 ? 116.621 44.379 15.892 1.00 53.87 295 GLU B N 1
ATOM 5322 C CA . GLU B 1 297 ? 117.647 45.426 15.987 1.00 52.97 295 GLU B CA 1
ATOM 5323 C C . GLU B 1 297 ? 118.704 45.230 14.904 1.00 49.42 295 GLU B C 1
ATOM 5324 O O . GLU B 1 297 ? 118.884 44.115 14.417 1.00 41.92 295 GLU B O 1
ATOM 5330 N N . HIS B 1 298 ? 119.417 46.299 14.549 1.00 62.34 296 HIS B N 1
ATOM 5331 C CA . HIS B 1 298 ? 120.288 46.288 13.368 1.00 69.45 296 HIS B CA 1
ATOM 5332 C C . HIS B 1 298 ? 121.197 45.062 13.202 1.00 68.37 296 HIS B C 1
ATOM 5333 O O . HIS B 1 298 ? 121.095 44.340 12.207 1.00 80.35 296 HIS B O 1
ATOM 5340 N N . SER B 1 299 ? 122.083 44.823 14.159 1.00 52.24 297 SER B N 1
ATOM 5341 C CA . SER B 1 299 ? 123.041 43.728 13.998 1.00 47.90 297 SER B CA 1
ATOM 5342 C C . SER B 1 299 ? 122.551 42.384 14.561 1.00 39.78 297 SER B C 1
ATOM 5343 O O . SER B 1 299 ? 123.355 41.472 14.787 1.00 40.32 297 SER B O 1
ATOM 5346 N N . GLU B 1 300 ? 121.242 42.263 14.788 1.00 28.45 298 GLU B N 1
ATOM 5347 C CA . GLU B 1 300 ? 120.686 41.045 15.373 1.00 25.31 298 GLU B CA 1
ATOM 5348 C C . GLU B 1 300 ? 119.836 40.326 14.339 1.00 38.12 298 GLU B C 1
ATOM 5349 O O . GLU B 1 300 ? 118.989 40.945 13.689 1.00 40.81 298 GLU B O 1
ATOM 5355 N N . THR B 1 301 ? 120.073 39.026 14.189 1.00 33.02 299 THR B N 1
ATOM 5356 C CA . THR B 1 301 ? 119.462 38.255 13.105 1.00 31.68 299 THR B CA 1
ATOM 5357 C C . THR B 1 301 ? 119.096 36.838 13.582 1.00 29.01 299 THR B C 1
ATOM 5358 O O . THR B 1 301 ? 119.869 36.215 14.306 1.00 27.97 299 THR B O 1
ATOM 5362 N N . ALA B 1 302 ? 117.917 36.344 13.185 1.00 25.44 300 ALA B N 1
ATOM 5363 C CA . ALA B 1 302 ? 117.464 34.986 13.513 1.00 24.26 300 ALA B CA 1
ATOM 5364 C C . ALA B 1 302 ? 116.858 34.388 12.253 1.00 30.77 300 ALA B C 1
ATOM 5365 O O . ALA B 1 302 ? 116.018 35.019 11.617 1.00 32.40 300 ALA B O 1
ATOM 5367 N N . LYS B 1 303 ? 117.294 33.189 11.883 1.00 28.59 301 LYS B N 1
ATOM 5368 C CA . LYS B 1 303 ? 116.724 32.488 10.740 1.00 29.24 301 LYS B CA 1
ATOM 5369 C C . LYS B 1 303 ? 116.563 31.022 11.085 1.00 34.96 301 LYS B C 1
ATOM 5370 O O . LYS B 1 303 ? 117.387 30.453 11.818 1.00 33.37 301 LYS B O 1
ATOM 5376 N N . THR B 1 304 ? 115.527 30.400 10.528 1.00 28.07 302 THR B N 1
ATOM 5377 C CA . THR B 1 304 ? 115.424 28.942 10.556 1.00 31.11 302 THR B CA 1
ATOM 5378 C C . THR B 1 304 ? 114.528 28.480 9.418 1.00 30.91 302 THR B C 1
ATOM 5379 O O . THR B 1 304 ? 113.806 29.284 8.824 1.00 29.80 302 THR B O 1
ATOM 5383 N N . SER B 1 305 ? 114.590 27.193 9.096 1.00 26.96 303 SER B N 1
ATOM 5384 C CA . SER B 1 305 ? 113.695 26.641 8.100 1.00 25.97 303 SER B CA 1
ATOM 5385 C C . SER B 1 305 ? 113.232 25.232 8.488 1.00 32.68 303 SER B C 1
ATOM 5386 O O . SER B 1 305 ? 113.854 24.563 9.322 1.00 26.05 303 SER B O 1
ATOM 5389 N N . VAL B 1 306 ? 112.124 24.803 7.892 1.00 26.83 304 VAL B N 1
ATOM 5390 C CA . VAL B 1 306 ? 111.659 23.428 8.022 1.00 30.02 304 VAL B CA 1
ATOM 5391 C C . VAL B 1 306 ? 111.335 22.849 6.650 1.00 28.00 304 VAL B C 1
ATOM 5392 O O . VAL B 1 306 ? 110.793 23.534 5.778 1.00 31.86 304 VAL B O 1
ATOM 5396 N N . GLU B 1 307 ? 111.697 21.588 6.457 1.00 23.12 305 GLU B N 1
ATOM 5397 C CA . GLU B 1 307 ? 111.376 20.891 5.229 1.00 27.82 305 GLU B CA 1
ATOM 5398 C C . GLU B 1 307 ? 109.875 20.655 5.196 1.00 26.86 305 GLU B C 1
ATOM 5399 O O . GLU B 1 307 ? 109.258 20.388 6.232 1.00 30.36 305 GLU B O 1
ATOM 5405 N N . ILE B 1 308 ? 109.276 20.782 4.016 1.00 23.98 306 ILE B N 1
ATOM 5406 C CA . ILE B 1 308 ? 107.878 20.425 3.818 1.00 26.16 306 ILE B CA 1
ATOM 5407 C C . ILE B 1 308 ? 107.821 19.217 2.883 1.00 35.89 306 ILE B C 1
ATOM 5408 O O . ILE B 1 308 ? 108.049 19.347 1.672 1.00 36.49 306 ILE B O 1
ATOM 5413 N N . GLU B 1 309 ? 107.538 18.042 3.443 1.00 31.35 307 GLU B N 1
ATOM 5414 C CA . GLU B 1 309 ? 107.618 16.811 2.656 1.00 33.87 307 GLU B CA 1
ATOM 5415 C C . GLU B 1 309 ? 106.537 16.727 1.603 1.00 31.45 307 GLU B C 1
ATOM 5416 O O . GLU B 1 309 ? 106.786 16.269 0.491 1.00 36.36 307 GLU B O 1
ATOM 5422 N N . LYS B 1 310 ? 105.329 17.153 1.955 1.00 33.69 308 LYS B N 1
ATOM 5423 C CA . LYS B 1 310 ? 104.227 17.121 0.997 1.00 35.83 308 LYS B CA 1
ATOM 5424 C C . LYS B 1 310 ? 104.141 18.463 0.271 1.00 36.86 308 LYS B C 1
ATOM 5425 O O . LYS B 1 310 ? 103.533 19.415 0.772 1.00 41.04 308 LYS B O 1
ATOM 5431 N N . GLY B 1 311 ? 104.749 18.507 -0.915 1.00 35.08 309 GLY B N 1
ATOM 5432 C CA . GLY B 1 311 ? 104.942 19.723 -1.691 1.00 37.66 309 GLY B CA 1
ATOM 5433 C C . GLY B 1 311 ? 103.776 20.683 -1.736 1.00 40.62 309 GLY B C 1
ATOM 5434 O O . GLY B 1 311 ? 102.635 20.287 -1.998 1.00 45.02 309 GLY B O 1
ATOM 5435 N N . LEU B 1 312 ? 104.057 21.952 -1.458 1.00 34.84 310 LEU B N 1
ATOM 5436 C CA . LEU B 1 312 ? 103.035 22.988 -1.556 1.00 35.86 310 LEU B CA 1
ATOM 5437 C C . LEU B 1 312 ? 102.786 23.340 -3.035 1.00 40.05 310 LEU B C 1
ATOM 5438 O O . LEU B 1 312 ? 103.711 23.278 -3.847 1.00 34.70 310 LEU B O 1
ATOM 5443 N N . ASP B 1 313 ? 101.551 23.696 -3.385 1.00 44.30 311 ASP B N 1
ATOM 5444 C CA . ASP B 1 313 ? 101.255 24.146 -4.755 1.00 54.14 311 ASP B CA 1
ATOM 5445 C C . ASP B 1 313 ? 101.804 25.561 -4.962 1.00 53.18 311 ASP B C 1
ATOM 5446 O O . ASP B 1 313 ? 101.070 26.552 -4.918 1.00 59.45 311 ASP B O 1
ATOM 5451 N N . ILE B 1 314 ? 103.110 25.624 -5.185 1.00 50.82 312 ILE B N 1
ATOM 5452 C CA . ILE B 1 314 ? 103.875 26.864 -5.230 1.00 54.92 312 ILE B CA 1
ATOM 5453 C C . ILE B 1 314 ? 104.943 26.719 -6.317 1.00 54.00 312 ILE B C 1
ATOM 5454 O O . ILE B 1 314 ? 105.720 25.765 -6.315 1.00 49.21 312 ILE B O 1
ATOM 5459 N N . GLU B 1 315 ? 104.972 27.670 -7.240 1.00 59.16 313 GLU B N 1
ATOM 5460 C CA . GLU B 1 315 ? 105.831 27.605 -8.419 1.00 71.56 313 GLU B CA 1
ATOM 5461 C C . GLU B 1 315 ? 106.916 28.656 -8.319 1.00 72.53 313 GLU B C 1
ATOM 5462 O O . GLU B 1 315 ? 107.705 28.841 -9.243 1.00 78.53 313 GLU B O 1
ATOM 5468 N N . LYS B 1 316 ? 106.921 29.355 -7.190 1.00 71.56 314 LYS B N 1
ATOM 5469 C CA . LYS B 1 316 ? 107.819 30.470 -6.927 1.00 73.17 314 LYS B CA 1
ATOM 5470 C C . LYS B 1 316 ? 107.513 30.928 -5.506 1.00 69.70 314 LYS B C 1
ATOM 5471 O O . LYS B 1 316 ? 106.347 30.985 -5.111 1.00 72.50 314 LYS B O 1
ATOM 5477 N N . ALA B 1 317 ? 108.554 31.251 -4.746 1.00 58.17 315 ALA B N 1
ATOM 5478 C CA . ALA B 1 317 ? 108.420 31.551 -3.318 1.00 52.59 315 ALA B CA 1
ATOM 5479 C C . ALA B 1 317 ? 107.317 32.566 -2.983 1.00 47.85 315 ALA B C 1
ATOM 5480 O O . ALA B 1 317 ? 107.094 33.532 -3.714 1.00 50.18 315 ALA B O 1
ATOM 5482 N N . PHE B 1 318 ? 106.609 32.315 -1.886 1.00 38.90 316 PHE B N 1
ATOM 5483 C CA . PHE B 1 318 ? 105.579 33.219 -1.410 1.00 36.91 316 PHE B CA 1
ATOM 5484 C C . PHE B 1 318 ? 106.133 33.840 -0.134 1.00 37.34 316 PHE B C 1
ATOM 5485 O O . PHE B 1 318 ? 106.630 33.125 0.740 1.00 40.39 316 PHE B O 1
ATOM 5493 N N . HIS B 1 319 ? 106.065 35.165 -0.027 1.00 35.97 317 HIS B N 1
ATOM 5494 C CA . HIS B 1 319 ? 106.637 35.852 1.125 1.00 38.84 317 HIS B CA 1
ATOM 5495 C C . HIS B 1 319 ? 105.530 36.509 1.907 1.00 38.25 317 HIS B C 1
ATOM 5496 O O . HIS B 1 319 ? 104.671 37.180 1.331 1.00 44.27 317 HIS B O 1
ATOM 5503 N N . LEU B 1 320 ? 105.537 36.320 3.223 1.00 31.22 318 LEU B N 1
ATOM 5504 C CA . LEU B 1 320 ? 104.466 36.863 4.058 1.00 31.30 318 LEU B CA 1
ATOM 5505 C C . LEU B 1 320 ? 105.023 37.426 5.366 1.00 26.32 318 LEU B C 1
ATOM 5506 O O . LEU B 1 320 ? 105.769 36.743 6.074 1.00 29.08 318 LEU B O 1
ATOM 5511 N N . GLY B 1 321 ? 104.676 38.673 5.678 1.00 30.46 319 GLY B N 1
ATOM 5512 C CA . GLY B 1 321 ? 105.153 39.294 6.900 1.00 28.89 319 GLY B CA 1
ATOM 5513 C C . GLY B 1 321 ? 104.103 39.120 7.970 1.00 24.39 319 GLY B C 1
ATOM 5514 O O . GLY B 1 321 ? 102.952 39.477 7.755 1.00 28.54 319 GLY B O 1
ATOM 5515 N N . VAL B 1 322 ? 104.486 38.568 9.121 1.00 22.89 320 VAL B N 1
ATOM 5516 C CA . VAL B 1 322 ? 103.502 38.270 10.163 1.00 24.85 320 VAL B CA 1
ATOM 5517 C C . VAL B 1 322 ? 103.915 38.755 11.541 1.00 28.99 320 VAL B C 1
ATOM 5518 O O . VAL B 1 322 ? 105.100 38.838 11.854 1.00 27.52 320 VAL B O 1
ATOM 5522 N N . ASN B 1 323 ? 102.918 39.074 12.358 1.00 27.24 321 ASN B N 1
ATOM 5523 C CA . ASN B 1 323 ? 103.123 39.323 13.776 1.00 27.08 321 ASN B CA 1
ATOM 5524 C C . ASN B 1 323 ? 103.278 37.966 14.471 1.00 26.97 321 ASN B C 1
ATOM 5525 O O . ASN B 1 323 ? 102.395 37.096 14.387 1.00 23.69 321 ASN B O 1
ATOM 5530 N N . ALA B 1 324 ? 104.405 37.788 15.153 1.00 24.64 322 ALA B N 1
ATOM 5531 C CA . ALA B 1 324 ? 104.768 36.486 15.703 1.00 29.56 322 ALA B CA 1
ATOM 5532 C C . ALA B 1 324 ? 103.772 36.051 16.773 1.00 26.30 322 ALA B C 1
ATOM 5533 O O . ALA B 1 324 ? 103.246 34.932 16.740 1.00 25.07 322 ALA B O 1
ATOM 5535 N N . LYS B 1 325 ? 103.504 36.942 17.721 1.00 21.19 323 LYS B N 1
ATOM 5536 C CA . LYS B 1 325 ? 102.556 36.645 18.787 1.00 21.87 323 LYS B CA 1
ATOM 5537 C C . LYS B 1 325 ? 101.171 36.299 18.248 1.00 19.54 323 LYS B C 1
ATOM 5538 O O . LYS B 1 325 ? 100.513 35.375 18.746 1.00 26.16 323 LYS B O 1
ATOM 5544 N N . PHE B 1 326 ? 100.700 37.032 17.241 1.00 22.14 324 PHE B N 1
ATOM 5545 C CA . PHE B 1 326 ? 99.353 36.757 16.737 1.00 21.24 324 PHE B CA 1
ATOM 5546 C C . PHE B 1 326 ? 99.342 35.379 16.077 1.00 22.18 324 PHE B C 1
ATOM 5547 O O . PHE B 1 326 ? 98.414 34.589 16.263 1.00 24.14 324 PHE B O 1
ATOM 5555 N N . PHE B 1 327 ? 100.364 35.109 15.285 1.00 23.12 325 PHE B N 1
ATOM 5556 C CA . PHE B 1 327 ? 100.433 33.844 14.573 1.00 24.44 325 PHE B CA 1
ATOM 5557 C C . PHE B 1 327 ? 100.463 32.704 15.591 1.00 24.65 325 PHE B C 1
ATOM 5558 O O . PHE B 1 327 ? 99.758 31.699 15.445 1.00 24.82 325 PHE B O 1
ATOM 5566 N N . LEU B 1 328 ? 101.277 32.868 16.629 1.00 25.50 326 LEU B N 1
ATOM 5567 C CA . LEU B 1 328 ? 101.382 31.848 17.667 1.00 26.57 326 LEU B CA 1
ATOM 5568 C C . LEU B 1 328 ? 100.048 31.635 18.351 1.00 23.07 326 LEU B C 1
ATOM 5569 O O . LEU B 1 328 ? 99.611 30.493 18.547 1.00 21.68 326 LEU B O 1
ATOM 5574 N N . GLU B 1 329 ? 99.376 32.727 18.708 1.00 18.81 327 GLU B N 1
ATOM 5575 C CA . GLU B 1 329 ? 98.100 32.588 19.383 1.00 25.14 327 GLU B CA 1
ATOM 5576 C C . GLU B 1 329 ? 97.074 31.923 18.479 1.00 26.87 327 GLU B C 1
ATOM 5577 O O . GLU B 1 329 ? 96.241 31.147 18.942 1.00 21.07 327 GLU B O 1
ATOM 5583 N N . ALA B 1 330 ? 97.136 32.203 17.183 1.00 23.70 328 ALA B N 1
ATOM 5584 C CA . ALA B 1 330 ? 96.186 31.570 16.265 1.00 22.54 328 ALA B CA 1
ATOM 5585 C C . ALA B 1 330 ? 96.428 30.054 16.220 1.00 23.06 328 ALA B C 1
ATOM 5586 O O . ALA B 1 330 ? 95.485 29.262 16.123 1.00 21.26 328 ALA B O 1
ATOM 5588 N N . LEU B 1 331 ? 97.692 29.654 16.290 1.00 25.46 329 LEU B N 1
ATOM 5589 C CA . LEU B 1 331 ? 98.027 28.231 16.265 1.00 20.44 329 LEU B CA 1
ATOM 5590 C C . LEU B 1 331 ? 97.612 27.582 17.599 1.00 23.71 329 LEU B C 1
ATOM 5591 O O . LEU B 1 331 ? 97.088 26.473 17.618 1.00 20.29 329 LEU B O 1
ATOM 5596 N N . ASN B 1 332 ? 97.836 28.276 18.711 1.00 24.07 330 ASN B N 1
ATOM 5597 C CA . ASN B 1 332 ? 97.394 27.777 20.017 1.00 27.84 330 ASN B CA 1
ATOM 5598 C C . ASN B 1 332 ? 95.898 27.446 20.084 1.00 28.14 330 ASN B C 1
ATOM 5599 O O . ASN B 1 332 ? 95.475 26.576 20.845 1.00 29.68 330 ASN B O 1
ATOM 5604 N N . ALA B 1 333 ? 95.089 28.143 19.293 1.00 26.66 331 ALA B N 1
ATOM 5605 C CA . ALA B 1 333 ? 93.638 27.962 19.353 1.00 20.55 331 ALA B CA 1
ATOM 5606 C C . ALA B 1 333 ? 93.161 26.769 18.530 1.00 24.45 331 ALA B C 1
ATOM 5607 O O . ALA B 1 333 ? 91.966 26.496 18.470 1.00 29.14 331 ALA B O 1
ATOM 5609 N N . LEU B 1 334 ? 94.090 26.074 17.879 1.00 21.98 332 LEU B N 1
ATOM 5610 C CA . LEU B 1 334 ? 93.750 24.953 16.992 1.00 20.71 332 LEU B CA 1
ATOM 5611 C C . LEU B 1 334 ? 93.958 23.598 17.671 1.00 21.03 332 LEU B C 1
ATOM 5612 O O . LEU B 1 334 ? 94.963 23.400 18.375 1.00 25.99 332 LEU B O 1
ATOM 5617 N N . GLY B 1 335 ? 93.045 22.657 17.428 1.00 26.69 333 GLY B N 1
ATOM 5618 C CA . GLY B 1 335 ? 93.153 21.335 18.030 1.00 35.09 333 GLY B CA 1
ATOM 5619 C C . GLY B 1 335 ? 93.737 20.232 17.150 1.00 35.89 333 GLY B C 1
ATOM 5620 O O . GLY B 1 335 ? 93.776 19.081 17.567 1.00 36.21 333 GLY B O 1
ATOM 5621 N N . THR B 1 336 ? 94.192 20.569 15.945 1.00 30.52 334 THR B N 1
ATOM 5622 C CA . THR B 1 336 ? 94.700 19.558 15.002 1.00 22.66 334 THR B CA 1
ATOM 5623 C C . THR B 1 336 ? 96.197 19.667 14.921 1.00 25.57 334 THR B C 1
ATOM 5624 O O . THR B 1 336 ? 96.751 20.686 15.298 1.00 24.72 334 THR B O 1
ATOM 5628 N N . THR B 1 337 ? 96.868 18.631 14.407 1.00 23.08 335 THR B N 1
ATOM 5629 C CA . THR B 1 337 ? 98.334 18.618 14.365 1.00 26.75 335 THR B CA 1
ATOM 5630 C C . THR B 1 337 ? 98.842 19.424 13.175 1.00 20.41 335 THR B C 1
ATOM 5631 O O . THR B 1 337 ? 100.019 19.786 13.106 1.00 23.12 335 THR B O 1
ATOM 5635 N N . GLN B 1 338 ? 97.953 19.637 12.214 1.00 24.84 336 GLN B N 1
ATOM 5636 C CA . GLN B 1 338 ? 98.241 20.424 11.020 1.00 24.65 336 GLN B CA 1
ATOM 5637 C C . GLN B 1 338 ? 97.304 21.613 10.971 1.00 30.68 336 GLN B C 1
ATOM 5638 O O . GLN B 1 338 ? 96.247 21.595 11.596 1.00 27.46 336 GLN B O 1
ATOM 5644 N N . PHE B 1 339 ? 97.700 22.659 10.253 1.00 21.81 337 PHE B N 1
ATOM 5645 C CA . PHE B 1 339 ? 96.822 23.814 10.078 1.00 24.53 337 PHE B CA 1
ATOM 5646 C C . PHE B 1 339 ? 96.800 24.238 8.614 1.00 27.41 337 PHE B C 1
ATOM 5647 O O . PHE B 1 339 ? 97.670 23.860 7.819 1.00 30.80 337 PHE B O 1
ATOM 5655 N N . VAL B 1 340 ? 95.788 25.014 8.259 1.00 22.98 338 VAL B N 1
ATOM 5656 C CA . VAL B 1 340 ? 95.680 25.523 6.908 1.00 27.42 338 VAL B CA 1
ATOM 5657 C C . VAL B 1 340 ? 95.870 27.028 6.964 1.00 26.02 338 VAL B C 1
ATOM 5658 O O . VAL B 1 340 ? 95.229 27.730 7.760 1.00 24.05 338 VAL B O 1
ATOM 5662 N N . LEU B 1 341 ? 96.804 27.502 6.153 1.00 25.21 339 LEU B N 1
ATOM 5663 C CA . LEU B 1 341 ? 97.052 28.929 6.022 1.00 26.22 339 LEU B CA 1
ATOM 5664 C C . LEU B 1 341 ? 96.464 29.352 4.683 1.00 27.11 339 LEU B C 1
ATOM 5665 O O . LEU B 1 341 ? 96.918 28.893 3.630 1.00 32.49 339 LEU B O 1
ATOM 5670 N N . ARG B 1 342 ? 95.447 30.207 4.719 1.00 26.59 340 ARG B N 1
ATOM 5671 C CA . ARG B 1 342 ? 94.806 30.682 3.492 1.00 31.03 340 ARG B CA 1
ATOM 5672 C C . ARG B 1 342 ? 95.172 32.140 3.205 1.00 27.94 340 ARG B C 1
ATOM 5673 O O . ARG B 1 342 ? 94.961 33.022 4.041 1.00 32.14 340 ARG B O 1
ATOM 5681 N N . CYS B 1 343 ? 95.682 32.388 2.003 1.00 27.76 341 CYS B N 1
ATOM 5682 C CA . CYS B 1 343 ? 96.229 33.699 1.655 1.00 35.67 341 CYS B CA 1
ATOM 5683 C C . CYS B 1 343 ? 95.722 34.218 0.316 1.00 42.00 341 CYS B C 1
ATOM 5684 O O . CYS B 1 343 ? 95.432 33.444 -0.607 1.00 39.29 341 CYS B O 1
ATOM 5687 N N . ASN B 1 344 ? 95.643 35.539 0.212 1.00 44.33 342 ASN B N 1
ATOM 5688 C CA . ASN B 1 344 ? 95.562 36.187 -1.088 1.00 45.34 342 ASN B CA 1
ATOM 5689 C C . ASN B 1 344 ? 96.884 36.900 -1.347 1.00 47.43 342 ASN B C 1
ATOM 5690 O O . ASN B 1 344 ? 97.931 36.261 -1.339 1.00 49.53 342 ASN B O 1
ATOM 5695 N N . GLU B 1 345 ? 96.857 38.213 -1.547 1.00 56.12 343 GLU B N 1
ATOM 5696 C CA . GLU B 1 345 ? 98.106 38.961 -1.705 1.00 60.41 343 GLU B CA 1
ATOM 5697 C C . GLU B 1 345 ? 98.813 39.154 -0.349 1.00 48.75 343 GLU B C 1
ATOM 5698 O O . GLU B 1 345 ? 98.162 39.123 0.706 1.00 43.16 343 GLU B O 1
ATOM 5704 N N . PRO B 1 346 ? 100.149 39.327 -0.370 1.00 44.29 344 PRO B N 1
ATOM 5705 C CA . PRO B 1 346 ? 100.934 39.445 0.865 1.00 41.43 344 PRO B CA 1
ATOM 5706 C C . PRO B 1 346 ? 100.521 40.640 1.699 1.00 42.04 344 PRO B C 1
ATOM 5707 O O . PRO B 1 346 ? 100.828 40.675 2.890 1.00 43.94 344 PRO B O 1
ATOM 5711 N N . SER B 1 347 ? 99.848 41.606 1.079 1.00 41.13 345 SER B N 1
ATOM 5712 C CA . SER B 1 347 ? 99.359 42.782 1.788 1.00 46.10 345 SER B CA 1
ATOM 5713 C C . SER B 1 347 ? 97.928 42.583 2.291 1.00 44.78 345 SER B C 1
ATOM 5714 O O . SER B 1 347 ? 97.393 43.436 3.003 1.00 44.54 345 SER B O 1
ATOM 5717 N N . SER B 1 348 ? 97.317 41.458 1.919 1.00 40.91 346 SER B N 1
ATOM 5718 C CA . SER B 1 348 ? 95.921 41.170 2.286 1.00 40.63 346 SER B CA 1
ATOM 5719 C C . SER B 1 348 ? 95.810 40.303 3.540 1.00 33.75 346 SER B C 1
ATOM 5720 O O . SER B 1 348 ? 96.705 39.505 3.826 1.00 36.11 346 SER B O 1
ATOM 5723 N N . PRO B 1 349 ? 94.701 40.453 4.287 1.00 36.82 347 PRO B N 1
ATOM 5724 C CA . PRO B 1 349 ? 94.434 39.605 5.457 1.00 37.48 347 PRO B CA 1
ATOM 5725 C C . PRO B 1 349 ? 94.522 38.116 5.105 1.00 35.28 347 PRO B C 1
ATOM 5726 O O . PRO B 1 349 ? 94.136 37.716 3.997 1.00 32.71 347 PRO B O 1
ATOM 5730 N N . PHE B 1 350 ? 95.056 37.309 6.019 1.00 27.16 348 PHE B N 1
ATOM 5731 C CA . PHE B 1 350 ? 95.143 35.866 5.789 1.00 27.93 348 PHE B CA 1
ATOM 5732 C C . PHE B 1 350 ? 94.489 35.098 6.941 1.00 25.10 348 PHE B C 1
ATOM 5733 O O . PHE B 1 350 ? 94.283 35.643 8.036 1.00 26.24 348 PHE B O 1
ATOM 5741 N N . LEU B 1 351 ? 94.154 33.835 6.681 1.00 26.59 349 LEU B N 1
ATOM 5742 C CA . LEU B 1 351 ? 93.341 33.056 7.614 1.00 30.14 349 LEU B CA 1
ATOM 5743 C C . LEU B 1 351 ? 94.147 31.878 8.155 1.00 30.62 349 LEU B C 1
ATOM 5744 O O . LEU B 1 351 ? 94.877 31.223 7.412 1.00 29.08 349 LEU B O 1
ATOM 5749 N N . ILE B 1 352 ? 94.020 31.615 9.452 1.00 24.91 350 ILE B N 1
ATOM 5750 C CA . ILE B 1 352 ? 94.602 30.404 10.037 1.00 25.46 350 ILE B CA 1
ATOM 5751 C C . ILE B 1 352 ? 93.456 29.570 10.607 1.00 32.01 350 ILE B C 1
ATOM 5752 O O . ILE B 1 352 ? 92.644 30.076 11.375 1.00 28.74 350 ILE B O 1
ATOM 5757 N N . GLN B 1 353 ? 93.363 28.307 10.199 1.00 27.37 351 GLN B N 1
ATOM 5758 C CA . GLN B 1 353 ? 92.311 27.430 10.725 1.00 34.59 351 GLN B CA 1
ATOM 5759 C C . GLN B 1 353 ? 92.772 25.972 10.799 1.00 34.44 351 GLN B C 1
ATOM 5760 O O . GLN B 1 353 ? 93.836 25.622 10.281 1.00 27.27 351 GLN B O 1
ATOM 5766 N N . GLU B 1 354 ? 91.978 25.133 11.461 1.00 25.72 352 GLU B N 1
ATOM 5767 C CA . GLU B 1 354 ? 92.328 23.727 11.611 1.00 24.34 352 GLU B CA 1
ATOM 5768 C C . GLU B 1 354 ? 92.332 23.066 10.253 1.00 26.56 352 GLU B C 1
ATOM 5769 O O . GLU B 1 354 ? 91.639 23.494 9.329 1.00 27.35 352 GLU B O 1
ATOM 5775 N N . SER B 1 355 ? 93.115 22.006 10.131 1.00 25.29 353 SER B N 1
ATOM 5776 C CA . SER B 1 355 ? 92.968 21.112 9.001 1.00 27.05 353 SER B CA 1
ATOM 5777 C C . SER B 1 355 ? 91.576 20.500 9.164 1.00 28.58 353 SER B C 1
ATOM 5778 O O . SER B 1 355 ? 91.126 20.293 10.301 1.00 27.14 353 SER B O 1
ATOM 5781 N N . LEU B 1 356 ? 90.875 20.265 8.053 1.00 31.06 354 LEU B N 1
ATOM 5782 C CA . LEU B 1 356 ? 89.509 19.719 8.080 1.00 37.28 354 LEU B CA 1
ATOM 5783 C C . LEU B 1 356 ? 88.540 20.543 8.941 1.00 42.06 354 LEU B C 1
ATOM 5784 O O . LEU B 1 356 ? 87.685 19.964 9.621 1.00 39.56 354 LEU B O 1
ATOM 5789 N N . ASP B 1 357 ? 88.675 21.872 8.930 1.00 34.83 355 ASP B N 1
ATOM 5790 C CA . ASP B 1 357 ? 87.763 22.742 9.681 1.00 35.35 355 ASP B CA 1
ATOM 5791 C C . ASP B 1 357 ? 86.309 22.455 9.325 1.00 41.62 355 ASP B C 1
ATOM 5792 O O . ASP B 1 357 ? 85.420 22.554 10.177 1.00 40.38 355 ASP B O 1
ATOM 5797 N N . GLU B 1 358 ? 86.076 22.088 8.067 1.00 41.33 356 GLU B N 1
ATOM 5798 C CA . GLU B 1 358 ? 84.726 21.847 7.569 1.00 49.36 356 GLU B CA 1
ATOM 5799 C C . GLU B 1 358 ? 84.083 20.597 8.173 1.00 51.73 356 GLU B C 1
ATOM 5800 O O . GLU B 1 358 ? 82.860 20.431 8.115 1.00 49.53 356 GLU B O 1
ATOM 5806 N N . LYS B 1 359 ? 84.903 19.718 8.744 1.00 46.04 357 LYS B N 1
ATOM 5807 C CA . LYS B 1 359 ? 84.392 18.468 9.307 1.00 46.69 357 LYS B CA 1
ATOM 5808 C C . LYS B 1 359 ? 83.615 18.701 10.605 1.00 41.80 357 LYS B C 1
ATOM 5809 O O . LYS B 1 359 ? 84.045 19.460 11.475 1.00 38.13 357 LYS B O 1
ATOM 5815 N N . GLN B 1 360 ? 82.463 18.050 10.723 1.00 45.82 358 GLN B N 1
ATOM 5816 C CA . GLN B 1 360 ? 81.590 18.227 11.885 1.00 53.12 358 GLN B CA 1
ATOM 5817 C C . GLN B 1 360 ? 82.234 17.732 13.185 1.00 49.86 358 GLN B C 1
ATOM 5818 O O . GLN B 1 360 ? 82.852 16.664 13.220 1.00 45.44 358 GLN B O 1
ATOM 5824 N N . SER B 1 361 ? 82.090 18.512 14.252 1.00 46.14 359 SER B N 1
ATOM 5825 C CA . SER B 1 361 ? 82.617 18.107 15.554 1.00 56.72 359 SER B CA 1
ATOM 5826 C C . SER B 1 361 ? 81.601 18.340 16.673 1.00 63.42 359 SER B C 1
ATOM 5827 O O . SER B 1 361 ? 80.863 19.332 16.662 1.00 64.27 359 SER B O 1
ATOM 5830 N N . HIS B 1 362 ? 81.582 17.421 17.636 1.00 67.10 360 HIS B N 1
ATOM 5831 C CA . HIS B 1 362 ? 80.602 17.429 18.719 1.00 77.99 360 HIS B CA 1
ATOM 5832 C C . HIS B 1 362 ? 81.098 18.189 19.948 1.00 73.19 360 HIS B C 1
ATOM 5833 O O . HIS B 1 362 ? 80.480 19.160 20.391 1.00 74.66 360 HIS B O 1
ATOM 5840 N N . LEU B 1 363 ? 82.219 17.726 20.492 1.00 65.65 361 LEU B N 1
ATOM 5841 C CA . LEU B 1 363 ? 82.706 18.177 21.791 1.00 59.13 361 LEU B CA 1
ATOM 5842 C C . LEU B 1 363 ? 83.398 19.534 21.749 1.00 56.57 361 LEU B C 1
ATOM 5843 O O . LEU B 1 363 ? 83.463 20.237 22.764 1.00 55.03 361 LEU B O 1
ATOM 5848 N N . ASN B 1 364 ? 83.913 19.896 20.577 1.00 54.06 362 ASN B N 1
ATOM 5849 C CA . ASN B 1 364 ? 84.840 21.018 20.469 1.00 51.70 362 ASN B CA 1
ATOM 5850 C C . ASN B 1 364 ? 84.443 22.146 19.532 1.00 40.97 362 ASN B C 1
ATOM 5851 O O . ASN B 1 364 ? 83.674 21.958 18.593 1.00 44.26 362 ASN B O 1
ATOM 5856 N N . ALA B 1 365 ? 84.995 23.325 19.798 1.00 35.08 363 ALA B N 1
ATOM 5857 C CA . ALA B 1 365 ? 84.845 24.444 18.884 1.00 30.61 363 ALA B CA 1
ATOM 5858 C C . ALA B 1 365 ? 86.060 24.458 17.956 1.00 25.81 363 ALA B C 1
ATOM 5859 O O . ALA B 1 365 ? 87.188 24.249 18.404 1.00 28.81 363 ALA B O 1
ATOM 5861 N N . LYS B 1 366 ? 85.842 24.723 16.673 1.00 22.16 364 LYS B N 1
ATOM 5862 C CA . LYS B 1 366 ? 86.977 24.958 15.769 1.00 25.43 364 LYS B CA 1
ATOM 5863 C C . LYS B 1 366 ? 87.056 26.451 15.438 1.00 24.52 364 LYS B C 1
ATOM 5864 O O . LYS B 1 366 ? 86.174 27.009 14.775 1.00 30.43 364 LYS B O 1
ATOM 5870 N N . ILE B 1 367 ? 88.113 27.077 15.932 1.00 23.61 365 ILE B N 1
ATOM 5871 C CA . ILE B 1 367 ? 88.302 28.523 15.859 1.00 27.26 365 ILE B CA 1
ATOM 5872 C C . ILE B 1 367 ? 89.169 28.812 14.631 1.00 29.48 365 ILE B C 1
ATOM 5873 O O . ILE B 1 367 ? 90.151 28.112 14.375 1.00 27.11 365 ILE B O 1
ATOM 5878 N N . SER B 1 368 ? 88.769 29.800 13.840 1.00 28.84 366 SER B N 1
ATOM 5879 C CA . SER B 1 368 ? 89.567 30.261 12.713 1.00 26.35 366 SER B CA 1
ATOM 5880 C C . SER B 1 368 ? 90.026 31.667 13.072 1.00 30.33 366 SER B C 1
ATOM 5881 O O . SER B 1 368 ? 89.298 32.390 13.753 1.00 28.16 366 SER B O 1
ATOM 5884 N N . THR B 1 369 ? 91.226 32.051 12.646 1.00 27.53 367 THR B N 1
ATOM 5885 C CA . THR B 1 369 ? 91.713 33.400 12.933 1.00 25.87 367 THR B CA 1
ATOM 5886 C C . THR B 1 369 ? 92.109 34.139 11.647 1.00 24.93 367 THR B C 1
ATOM 5887 O O . THR B 1 369 ? 92.904 33.635 10.833 1.00 27.10 367 THR B O 1
ATOM 5891 N N . LEU B 1 370 ? 91.524 35.322 11.459 1.00 28.48 368 LEU B N 1
ATOM 5892 C CA . LEU B 1 370 ? 91.871 36.194 10.330 1.00 27.50 368 LEU B CA 1
ATOM 5893 C C . LEU B 1 370 ? 92.815 37.296 10.842 1.00 27.75 368 LEU B C 1
ATOM 5894 O O . LEU B 1 370 ? 92.535 37.934 11.857 1.00 28.62 368 LEU B O 1
ATOM 5899 N N . MET B 1 371 ? 93.930 37.504 10.147 1.00 24.70 369 MET B N 1
ATOM 5900 C CA . MET B 1 371 ? 94.988 38.412 10.606 1.00 36.59 369 MET B CA 1
ATOM 5901 C C . MET B 1 371 ? 95.471 39.337 9.494 1.00 38.24 369 MET B C 1
ATOM 5902 O O . MET B 1 371 ? 95.586 38.911 8.345 1.00 34.60 369 MET B O 1
ATOM 5907 N N . MET B 1 372 ? 95.788 40.582 9.850 1.00 35.14 370 MET B N 1
ATOM 5908 C CA . MET B 1 372 ? 96.449 41.505 8.924 1.00 32.58 370 MET B CA 1
ATOM 5909 C C . MET B 1 372 ? 97.940 41.204 8.879 1.00 33.44 370 MET B C 1
ATOM 5910 O O . MET B 1 372 ? 98.576 41.072 9.925 1.00 34.31 370 MET B O 1
ATOM 5915 N N . PRO B 1 373 ? 98.514 41.100 7.665 1.00 36.64 371 PRO B N 1
ATOM 5916 C CA . PRO B 1 373 ? 99.954 40.868 7.558 1.00 32.28 371 PRO B CA 1
ATOM 5917 C C . PRO B 1 373 ? 100.768 42.141 7.820 1.00 36.42 371 PRO B C 1
ATOM 5918 O O . PRO B 1 373 ? 100.199 43.232 7.911 1.00 33.94 371 PRO B O 1
ATOM 5922 N N . ILE B 1 374 ? 102.083 41.977 7.949 1.00 35.06 372 ILE B N 1
ATOM 5923 C CA . ILE B 1 374 ? 103.032 43.085 8.045 1.00 35.18 372 ILE B CA 1
ATOM 5924 C C . ILE B 1 374 ? 103.601 43.320 6.646 1.00 38.11 372 ILE B C 1
ATOM 5925 O O . ILE B 1 374 ? 103.956 42.358 5.961 1.00 36.52 372 ILE B O 1
ATOM 5930 N N . THR B 1 375 ? 103.704 44.581 6.221 1.00 42.32 373 THR B N 1
ATOM 5931 C CA . THR B 1 375 ? 104.264 44.908 4.901 1.00 48.13 373 THR B CA 1
ATOM 5932 C C . THR B 1 375 ? 105.737 44.516 4.815 1.00 46.51 373 THR B C 1
ATOM 5933 O O . THR B 1 375 ? 106.473 44.651 5.798 1.00 45.90 373 THR B O 1
ATOM 5937 N N . LEU B 1 376 ? 106.148 44.035 3.639 1.00 49.31 374 LEU B N 1
ATOM 5938 C CA . LEU B 1 376 ? 107.497 43.492 3.403 1.00 61.19 374 LEU B CA 1
ATOM 5939 C C . LEU B 1 376 ? 107.763 42.172 4.142 1.00 61.57 374 LEU B C 1
ATOM 5940 O O . LEU B 1 376 ? 107.636 41.085 3.571 1.00 58.06 374 LEU B O 1
#

InterPro domains:
  IPR001001 DNA polymerase III, beta sliding clamp [PTHR30478] (1-374)
  IPR001001 DNA polymerase III, beta sliding clamp [SM00480] (17-363)
  IPR001001 DNA polymerase III, beta sliding clamp [TIGR00663] (1-374)
  IPR001001 DNA polymerase III, beta sliding clamp [cd00140] (1-361)
  IPR022634 DNA polymerase III, beta sliding clamp, N-terminal [PF00712] (1-118)
  IPR022635 DNA polymerase III, beta sliding clamp, C-terminal [PF02768] (247-362)
  IPR022637 DNA polymerase III, beta sliding clamp, central [PF02767] (136-244)
  IPR046938 DNA clamp superfamily [SSF55979] (1-119)
  IPR046938 DNA clamp superfamily [SSF55979] (126-247)
  IPR046938 DNA clamp superfamily [SSF55979] (247-357)

Secondary structure (DSSP, 8-state):
-EEEE-HHHHHHHHHHHGGGS--S-TTSGGGEEEEEEETTEEEEEEE-SSEEEEEEEE-SEEEE-EEEEEEHHHHHHHHHTS-SS-EEEEEETTEEEEEETTEEEEEEPP-GGGSPPPP----SEEEEE-STHHHHHHHHHGGG--TT-SSTGGGEEEEEEETTTTEEEEEEE-SSEEEEEEE-S---EESSSEEEEEEEHHHHHHHHHH-SSSEEEEE-SSEEEEE-SSEEEEEEPPPS----GGGTS-S--SEEEEEEHHHHHHHHHHHTTT-SEEEEEE-SSEEEEEESSPPTT---EEEEE-SS--S-SS-EEEEEEHHHHHHHHHT--SSEEEEEESSTTS-EEEEETTTTS--SS----EEEEPPBP-/-EEEE-HHHHHHHHHHHGGGS--S-TTSGGGEEEEEEETTEEEEEEE-SSEEEEEEEE-SEEEE-EEEEEEHHHHHHHHHTS-SS-EEEEEETTEEEEEETTEEEEEEPP-GGGSPPPP----SEEEEE-STHHHHHHHHHGGG--TT-SSTGGGEEEEEEETTTTEEEEEEE-SSEEEEEEE-S---EESSSEEEEEEEHHHHHHHHHH-SSSEEEEE-SSEEEEE-SSEEEEEEPPPS----GGGTS-S--SEEEEEEHHHHHHHHHHHTTT-SEEEEEEETTEEEEEESS--TT---EEEEE-SS--S-SS-EEEEEEHHHHHHHHHT--SSEEEEEESSTTS-EEEEETTTTS--SS----EEEEPPBP-

Solvent-accessible surface area: 37660 Å² total; per-residue (Å²): 16,71,3,15,0,26,20,74,61,0,21,79,0,0,129,84,0,26,28,11,8,89,81,214,81,40,92,39,22,42,1,4,0,16,0,52,3,72,153,101,68,0,44,0,26,0,12,50,84,70,6,0,0,68,1,29,10,119,11,103,51,36,91,120,96,26,74,4,0,0,6,0,98,94,0,16,67,27,0,44,113,22,146,111,43,76,0,76,0,35,30,105,135,94,18,0,9,0,88,6,120,208,42,67,63,157,22,85,21,60,93,26,133,119,20,52,167,29,32,141,27,129,56,107,1,18,0,113,0,95,16,18,22,0,9,33,0,1,145,37,0,7,66,8,5,83,78,112,22,166,103,177,20,16,12,0,0,4,0,60,0,31,44,125,132,50,15,0,6,0,0,0,8,19,97,114,12,11,1,32,3,97,11,105,113,12,76,5,119,28,111,107,110,78,19,60,0,6,0,34,24,85,1,0,64,13,0,51,121,20,8,135,70,86,7,13,0,56,0,29,33,134,30,0,9,0,60,52,158,60,8,35,0,3,2,92,12,32,119,52,130,25,49,70,5,85,158,99,34,36,208,148,45,133,24,59,6,65,4,25,22,102,83,2,30,122,7,2,120,99,0,40,85,69,16,64,14,0,66,2,9,0,74,113,52,48,0,49,1,63,17,61,80,28,125,178,104,75,106,17,154,35,57,23,123,17,158,180,35,12,149,23,175,170,36,28,81,0,2,1,30,3,122,27,1,23,42,3,0,92,5,8,61,38,114,85,0,14,0,63,1,30,100,53,83,32,48,1,8,0,13,4,20,104,45,133,133,109,47,161,117,54,0,31,0,3,3,11,1,96,22,57,108,171,16,69,3,14,0,27,19,72,61,0,20,79,0,0,127,84,0,25,29,10,8,89,79,216,80,41,92,40,22,43,1,4,0,16,0,51,3,73,140,93,56,0,42,0,24,0,12,48,83,72,4,0,0,66,1,29,10,112,18,102,56,49,92,118,96,26,72,4,0,0,8,0,98,94,0,17,69,26,0,44,113,22,149,109,43,76,0,74,0,33,29,111,147,94,25,0,8,0,95,5,129,211,43,69,64,156,21,86,20,63,93,26,134,117,19,50,165,33,32,145,25,129,57,106,1,16,0,113,0,98,15,19,22,0,10,24,0,0,146,36,0,7,67,8,6,82,81,111,22,176,104,151,20,16,13,0,0,4,0,60,0,30,60,129,118,50,16,0,5,0,0,0,10,19,97,114,12,11,1,33,4,99,11,104,161,14,80,5,122,27,111,103,119,78,19,62,0,6,0,33,25,85,0,0,66,14,0,52,121,19,9,133,70,87,7,12,0,56,0,30,32,99,30,1,9,1,58,51,159,60,7,36,0,2,2,93,13,17,56,53,127,25,51,71,5,88,155,100,33,36,207,145,46,131,24,59,6,66,5,26,22,102,85,3,30,120,6,2,119,86,0,40,88,66,15,65,16,0,64,2,8,0,72,110,54,52,0,55,1,52,18,63,78,29,124,182,106,76,101,13,132,34,58,22,126,17,159,183,37,12,142,18,149,156,37,30,78,1,1,2,31,3,120,27,1,24,41,4,0,89,6,8,60,37,114,85,0,13,0,63,0,30,102,57,84,34,48,0,8,0,13,8,21,104,44,134,130,142,56,154,107,80,0,36,0,3,4,11,1,96,20,55,107,167

B-factor: mean 40.96, std 16.93, range [16.76, 169.82]